Protein AF-0000000087154250 (afdb_homodimer)

Secondary structure (DSSP, 8-state):
-------------------------------------------------------------------------------------------EEPPPEEEEEE-SSTTPPEEEEEEEEEE-TTS-EEEEEEEEEETT-S--EEEEEE-SSB-GGG-EEEEETTSPPEEE-EEEEETTEEEEEEE--HHHHHHHHH-SEEEEEEEBTTS-EEEEEEE-HHHHHHHHHSPPPPHHHHHHHHHHHHHHHHHHHHHHHHHHHHHHHHHTT----------/----------------------------------------------------------------------------------SS-------EEPPPEEEEEE-SSTTPPEEEEEEEEEE-TTS-EEEEEEEEEETT-S--EEEEEE-SSB-GGG-EEEEETTSPPEEE-EEEEETTEEEEEEE--HHHHHHHHH-SEEEEEEEBTTS-EEEEEEE-HHHHHHHHHSPPPPHHHHHHHHHHHHHHHHHHHHHHHHHHHHHHHHHTT----------

Sequence (550 aa):
MNFRILAAPVLPRGRVVALMAATALSAAFLVPAAQAQQPAAPAPAAPKAAPKAAPKAAPKAPAPAAQQAPPAAQPPAAAAQQPPQDQQIQLIYAPWTKFCLKGQEAGAKQVCFTGKDGRIESGQPVIAAVIIEPEGEPKKILRVTLPLGMQLVHGTRIIVDSNPPQQSPYVICFQNGCMSDYEATPELIANMKKGQNLVVQAINSNGAPLTLPLPLNTEFAKAYDGPPTDPKVFEENSKKLQEELQKRAEEQRKKLESAGQGQGGAAPAPNAAAKMNFRILAAPVLPRGRVVALMAATALSAAFLVPAAQAQQPAAPAPAAPKAAPKAAPKAAPKAPAPAAQQAPPAAQPPAAAAQQPPQDQQIQLIYAPWTKFCLKGQEAGAKQVCFTGKDGRIESGQPVIAAVIIEPEGEPKKILRVTLPLGMQLVHGTRIIVDSNPPQQSPYVICFQNGCMSDYEATPELIANMKKGQNLVVQAINSNGAPLTLPLPLNTEFAKAYDGPPTDPKVFEENSKKLQEELQKRAEEQRKKLESAGQGQGGAAPAPNAAAK

Structure (mmCIF, N/CA/C/O backbone):
data_AF-0000000087154250-model_v1
#
loop_
_entity.id
_entity.type
_entity.pdbx_description
1 polymer 'Uncharacterized protein'
#
loop_
_atom_site.group_PDB
_atom_site.id
_atom_site.type_symbol
_atom_site.label_atom_id
_atom_site.label_alt_id
_atom_site.label_comp_id
_atom_site.label_asym_id
_atom_site.label_entity_id
_atom_site.label_seq_id
_atom_site.pdbx_PDB_ins_code
_atom_site.Cartn_x
_atom_site.Cartn_y
_atom_site.Cartn_z
_atom_site.occupancy
_atom_site.B_iso_or_equiv
_atom_site.auth_seq_id
_atom_site.auth_comp_id
_atom_site.auth_asym_id
_atom_site.auth_atom_id
_atom_site.pdbx_PDB_model_num
ATOM 1 N N . MET A 1 1 ? -39.219 -94.312 -7.562 1 23.62 1 MET A N 1
ATOM 2 C CA . MET A 1 1 ? -39.594 -94.125 -6.168 1 23.62 1 MET A CA 1
ATOM 3 C C . MET A 1 1 ? -40.125 -92.688 -5.949 1 23.62 1 MET A C 1
ATOM 5 O O . MET A 1 1 ? -39.875 -91.812 -6.785 1 23.62 1 MET A O 1
ATOM 9 N N . ASN A 1 2 ? -40.5 -92.375 -4.656 1 21.05 2 ASN A N 1
ATOM 10 C CA . ASN A 1 2 ? -41.406 -91.438 -3.971 1 21.05 2 ASN A CA 1
ATOM 11 C C . ASN A 1 2 ? -40.938 -90 -4 1 21.05 2 ASN A C 1
ATOM 13 O O . ASN A 1 2 ? -41.75 -89.062 -3.914 1 21.05 2 ASN A O 1
ATOM 17 N N . PHE A 1 3 ? -39.719 -89.75 -3.545 1 22.14 3 PHE A N 1
ATOM 18 C CA . PHE A 1 3 ? -39.875 -88.938 -2.363 1 22.14 3 PHE A CA 1
ATOM 19 C C . PHE A 1 3 ? -40.625 -87.625 -2.705 1 22.14 3 PHE A C 1
ATOM 21 O O . PHE A 1 3 ? -40.656 -87.188 -3.867 1 22.14 3 PHE A O 1
ATOM 28 N N . ARG A 1 4 ? -40.562 -86.625 -1.763 1 20.77 4 ARG A N 1
ATOM 29 C CA . ARG A 1 4 ? -41.281 -85.75 -0.855 1 20.77 4 ARG A CA 1
ATOM 30 C C . ARG A 1 4 ? -41.594 -84.438 -1.533 1 20.77 4 ARG A C 1
ATOM 32 O O . ARG A 1 4 ? -40.969 -84.062 -2.551 1 20.77 4 ARG A O 1
ATOM 39 N N . ILE A 1 5 ? -41.562 -83.375 -0.753 1 24.56 5 ILE A N 1
ATOM 40 C CA . ILE A 1 5 ? -42.531 -82.562 -0.047 1 24.56 5 ILE A CA 1
ATOM 41 C C . ILE A 1 5 ? -42.719 -81.188 -0.773 1 24.56 5 ILE A C 1
ATOM 43 O O . ILE A 1 5 ? -42.688 -81.188 -2.004 1 24.56 5 ILE A O 1
ATOM 47 N N . LEU A 1 6 ? -42.5 -80.062 -0.07 1 23.61 6 LEU A N 1
ATOM 48 C CA . LEU A 1 6 ? -43.281 -79 0.591 1 23.61 6 LEU A CA 1
ATOM 49 C C . LEU A 1 6 ? -43.25 -77.688 -0.214 1 23.61 6 LEU A C 1
ATOM 51 O O . LEU A 1 6 ? -42.312 -77.438 -0.975 1 23.61 6 LEU A O 1
ATOM 55 N N . ALA A 1 7 ? -44.281 -76.75 -0.115 1 27.55 7 ALA A N 1
ATOM 56 C CA . ALA A 1 7 ? -45.188 -75.688 -0.452 1 27.55 7 ALA A CA 1
ATOM 57 C C . ALA A 1 7 ? -44.469 -74.312 -0.289 1 27.55 7 ALA A C 1
ATOM 59 O O . ALA A 1 7 ? -45.062 -73.312 -0.609 1 27.55 7 ALA A O 1
ATOM 60 N N . ALA A 1 8 ? -43.156 -74.25 0.171 1 30.48 8 ALA A N 1
ATOM 61 C CA . ALA A 1 8 ? -43.188 -73.125 1.095 1 30.48 8 ALA A CA 1
ATOM 62 C C . ALA A 1 8 ? -43.625 -71.812 0.381 1 30.48 8 ALA A C 1
ATOM 64 O O . ALA A 1 8 ? -43.219 -71.562 -0.753 1 30.48 8 ALA A O 1
ATOM 65 N N . PRO A 1 9 ? -44.719 -71.188 0.822 1 30.14 9 PRO A N 1
ATOM 66 C CA . PRO A 1 9 ? -45.5 -70 0.452 1 30.14 9 PRO A CA 1
ATOM 67 C C . PRO A 1 9 ? -44.625 -68.75 0.215 1 30.14 9 PRO A C 1
ATOM 69 O O . PRO A 1 9 ? -43.531 -68.688 0.755 1 30.14 9 PRO A O 1
ATOM 72 N N . VAL A 1 10 ? -44.656 -68.25 -0.991 1 34.34 10 VAL A N 1
ATOM 73 C CA . VAL A 1 10 ? -44.156 -67 -1.629 1 34.34 10 VAL A CA 1
ATOM 74 C C . VAL A 1 10 ? -44.469 -65.812 -0.745 1 34.34 10 VAL A C 1
ATOM 76 O O . VAL A 1 10 ? -45.562 -65.25 -0.834 1 34.34 10 VAL A O 1
ATOM 79 N N . LEU A 1 11 ? -44.344 -66.125 0.741 1 25.56 11 LEU A N 1
ATOM 80 C CA . LEU A 1 11 ? -44.906 -65.062 1.58 1 25.56 11 LEU A CA 1
ATOM 81 C C . LEU A 1 11 ? -44.562 -63.719 1.027 1 25.56 11 LEU A C 1
ATOM 83 O O . LEU A 1 11 ? -43.625 -63.562 0.231 1 25.56 11 LEU A O 1
ATOM 87 N N . PRO A 1 12 ? -44.531 -62.75 1.979 1 29.41 12 PRO A N 1
ATOM 88 C CA . PRO A 1 12 ? -45.188 -61.531 2.402 1 29.41 12 PRO A CA 1
ATOM 89 C C . PRO A 1 12 ? -44.406 -60.281 2.039 1 29.41 12 PRO A C 1
ATOM 91 O O . PRO A 1 12 ? -44.75 -59.156 2.455 1 29.41 12 PRO A O 1
ATOM 94 N N . ARG A 1 13 ? -43.312 -60.344 1.189 1 28.59 13 ARG A N 1
ATOM 95 C CA . ARG A 1 13 ? -42.25 -59.406 1.608 1 28.59 13 ARG A CA 1
ATOM 96 C C . ARG A 1 13 ? -42.812 -57.969 1.686 1 28.59 13 ARG A C 1
ATOM 98 O O . ARG A 1 13 ? -43.156 -57.375 0.663 1 28.59 13 ARG A O 1
ATOM 105 N N . GLY A 1 14 ? -43.625 -57.5 2.623 1 27.28 14 GLY A N 1
ATOM 106 C CA . GLY A 1 14 ? -44.25 -56.25 2.967 1 27.28 14 GLY A CA 1
ATOM 107 C C . GLY A 1 14 ? -43.281 -55.094 3.062 1 27.28 14 GLY A C 1
ATOM 108 O O . GLY A 1 14 ? -43.625 -54 3.539 1 27.28 14 GLY A O 1
ATOM 109 N N . ARG A 1 15 ? -42.031 -55.094 2.57 1 26.16 15 ARG A N 1
ATOM 110 C CA . ARG A 1 15 ? -41.188 -54.156 3.281 1 26.16 15 ARG A CA 1
ATOM 111 C C . ARG A 1 15 ? -41.875 -52.781 3.348 1 26.16 15 ARG A C 1
ATOM 113 O O . ARG A 1 15 ? -42.25 -52.219 2.318 1 26.16 15 ARG A O 1
ATOM 120 N N . VAL A 1 16 ? -42.406 -52.281 4.469 1 27.75 16 VAL A N 1
ATOM 121 C CA . VAL A 1 16 ? -43.062 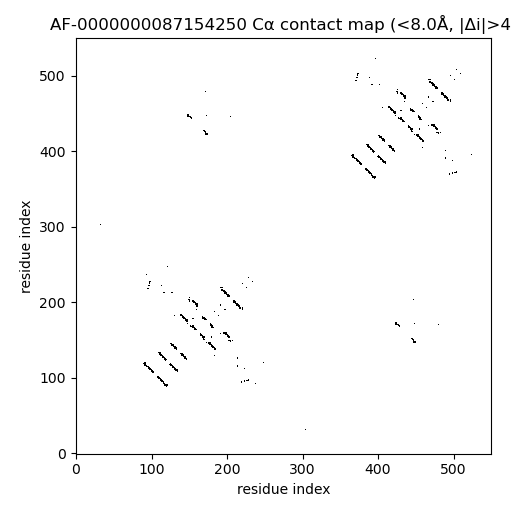-51.125 5.047 1 27.75 16 VAL A CA 1
ATOM 122 C C . VAL A 1 16 ? -42.188 -49.875 4.875 1 27.75 16 VAL A C 1
ATOM 124 O O . VAL A 1 16 ? -42.625 -48.75 5.113 1 27.75 16 VAL A O 1
ATOM 127 N N . VAL A 1 17 ? -41.125 -49.781 4.137 1 27.41 17 VAL A N 1
ATOM 128 C CA . VAL A 1 17 ? -40.25 -48.719 4.652 1 27.41 17 VAL A CA 1
ATOM 129 C C . VAL A 1 17 ? -41.031 -47.438 4.812 1 27.41 17 VAL A C 1
ATOM 131 O O . VAL A 1 17 ? -41.844 -47.062 3.955 1 27.41 17 VAL A O 1
ATOM 134 N N . ALA A 1 18 ? -40.875 -46.656 5.969 1 24.19 18 ALA A N 1
ATOM 135 C CA . ALA A 1 18 ? -41.312 -45.594 6.848 1 24.19 18 ALA A CA 1
ATOM 136 C C . ALA A 1 18 ? -41.25 -44.25 6.133 1 24.19 18 ALA A C 1
ATOM 138 O O . ALA A 1 18 ? -40.312 -43.969 5.391 1 24.19 18 ALA A O 1
ATOM 139 N N . LEU A 1 19 ? -42.25 -43.562 6.121 1 24.19 19 LEU A N 1
ATOM 140 C CA . LEU A 1 19 ? -42.844 -42.281 5.723 1 24.19 19 LEU A CA 1
ATOM 141 C C . LEU A 1 19 ? -42.031 -41.125 6.293 1 24.19 19 LEU A C 1
ATOM 143 O O . LEU A 1 19 ? -42.312 -40.656 7.395 1 24.19 19 LEU A O 1
ATOM 147 N N . MET A 1 20 ? -40.719 -41.219 6.469 1 24.31 20 MET A N 1
ATOM 148 C CA . MET A 1 20 ? -40.219 -40.156 7.332 1 24.31 20 MET A CA 1
ATOM 149 C C . MET A 1 20 ? -40.562 -38.781 6.734 1 24.31 20 MET A C 1
ATOM 151 O O . MET A 1 20 ? -40.312 -38.531 5.555 1 24.31 20 MET A O 1
ATOM 155 N N . ALA A 1 21 ? -41.469 -38.031 7.391 1 25.73 21 ALA A N 1
ATOM 156 C CA . ALA A 1 21 ? -42.156 -36.75 7.199 1 25.73 21 ALA A CA 1
ATOM 157 C C . ALA A 1 21 ? -41.188 -35.594 7.25 1 25.73 21 ALA A C 1
ATOM 159 O O . ALA A 1 21 ? -40.625 -35.25 8.312 1 25.73 21 ALA A O 1
ATOM 160 N N . ALA A 1 22 ? -40.062 -35.562 6.559 1 27.45 22 ALA A N 1
ATOM 161 C CA . ALA A 1 22 ? -39.062 -34.5 6.773 1 27.45 22 ALA A CA 1
ATOM 162 C C . ALA A 1 22 ? -39.688 -33.125 6.617 1 27.45 22 ALA A C 1
ATOM 164 O O . ALA A 1 22 ? -40.188 -32.781 5.551 1 27.45 22 ALA A O 1
ATOM 165 N N . THR A 1 23 ? -40.125 -32.5 7.781 1 26.33 23 THR A N 1
ATOM 166 C CA . THR A 1 23 ? -40.812 -31.219 7.957 1 26.33 23 THR A CA 1
ATOM 167 C C . THR A 1 23 ? -39.938 -30.062 7.484 1 26.33 23 THR A C 1
ATOM 169 O O . THR A 1 23 ? -38.75 -29.984 7.84 1 26.33 23 THR A O 1
ATOM 172 N N . ALA A 1 24 ? -40.094 -29.5 6.375 1 26.8 24 ALA A N 1
ATOM 173 C CA . ALA A 1 24 ? -39.469 -28.375 5.68 1 26.8 24 ALA A CA 1
ATOM 174 C C . ALA A 1 24 ? -39.625 -27.078 6.477 1 26.8 24 ALA A C 1
ATOM 176 O O . ALA A 1 24 ? -40.719 -26.516 6.527 1 26.8 24 ALA A O 1
ATOM 177 N N . LEU A 1 25 ? -39.125 -27 7.824 1 25.03 25 LEU A N 1
ATOM 178 C CA . LEU A 1 25 ? -39.469 -25.812 8.578 1 25.03 25 LEU A CA 1
ATOM 179 C C . LEU A 1 25 ? -38.875 -24.562 7.91 1 25.03 25 LEU A C 1
ATOM 181 O O . LEU A 1 25 ? -37.688 -24.516 7.613 1 25.03 25 LEU A O 1
ATOM 185 N N . SER A 1 26 ? -39.594 -23.656 7.352 1 26.86 26 SER A N 1
ATOM 186 C CA . SER A 1 26 ? -39.438 -22.422 6.613 1 26.86 26 SER A CA 1
ATOM 187 C C . SER A 1 26 ? -38.938 -21.297 7.516 1 26.86 26 SER A C 1
ATOM 189 O O . SER A 1 26 ? -39.344 -20.156 7.391 1 26.86 26 SER A O 1
ATOM 191 N N . ALA A 1 27 ? -37.875 -21.5 8.398 1 26.52 27 ALA A N 1
ATOM 192 C CA . ALA A 1 27 ? -37.719 -20.484 9.445 1 26.52 27 ALA A CA 1
ATOM 193 C C . ALA A 1 27 ? -37.469 -19.109 8.844 1 26.52 27 ALA A C 1
ATOM 195 O O . ALA A 1 27 ? -36.656 -18.969 7.93 1 26.52 27 ALA A O 1
ATOM 196 N N . ALA A 1 28 ? -38.344 -18.156 9.141 1 26.8 28 ALA A N 1
ATOM 197 C CA . ALA A 1 28 ? -38.562 -16.734 8.812 1 26.8 28 ALA A CA 1
ATOM 198 C C . ALA A 1 28 ? -37.5 -15.859 9.461 1 26.8 28 ALA A C 1
ATOM 200 O O . ALA A 1 28 ? -37.344 -15.852 10.68 1 26.8 28 ALA A O 1
ATOM 201 N N . PHE A 1 29 ? -36.281 -15.703 8.906 1 26.05 29 PHE A N 1
ATOM 202 C CA . PHE A 1 29 ? -35.156 -14.906 9.406 1 26.05 29 PHE A CA 1
ATOM 203 C C . PHE A 1 29 ? -35.625 -13.484 9.719 1 26.05 29 PHE A C 1
ATOM 205 O O . PHE A 1 29 ? -36 -12.734 8.812 1 26.05 29 PHE A O 1
ATOM 212 N N . LEU A 1 30 ? -36.156 -13.258 10.969 1 24.03 30 LEU A N 1
ATOM 213 C CA . LEU A 1 30 ? -36.625 -11.969 11.469 1 24.03 30 LEU A CA 1
ATOM 214 C C . LEU A 1 30 ? -35.469 -10.961 11.539 1 24.03 30 LEU A C 1
ATOM 216 O O . LEU A 1 30 ? -34.375 -11.289 12.016 1 24.03 30 LEU A O 1
ATOM 220 N N . VAL A 1 31 ? -35.438 -10.008 10.664 1 28.56 31 VAL A N 1
ATOM 221 C CA . VAL A 1 31 ? -34.562 -8.852 10.492 1 28.56 31 VAL A CA 1
ATOM 222 C C . VAL A 1 31 ? -34.656 -7.945 11.711 1 28.56 31 VAL A C 1
ATOM 224 O O . VAL A 1 31 ? -35.688 -7.281 11.93 1 28.56 31 VAL A O 1
ATOM 227 N N . PRO A 1 32 ? -34.125 -8.352 13.016 1 28.11 32 PRO A N 1
ATOM 228 C CA . PRO A 1 32 ? -34.438 -7.453 14.133 1 28.11 32 PRO A CA 1
ATOM 229 C C . PRO A 1 32 ? -33.906 -6.039 13.914 1 28.11 32 PRO A C 1
ATOM 231 O O . PRO A 1 32 ? -32.875 -5.852 13.227 1 28.11 32 PRO A O 1
ATOM 234 N N . ALA A 1 33 ? -34.75 -5.09 14.086 1 25.28 33 ALA A N 1
ATOM 235 C CA . ALA A 1 33 ? -34.719 -3.629 14.109 1 25.28 33 ALA A CA 1
ATOM 236 C C . ALA A 1 33 ? -33.719 -3.119 15.156 1 25.28 33 ALA A C 1
ATOM 238 O O . ALA A 1 33 ? -33.562 -3.719 16.219 1 25.28 33 ALA A O 1
ATOM 239 N N . ALA A 1 34 ? -32.656 -2.299 14.789 1 26.05 34 ALA A N 1
ATOM 240 C CA . ALA A 1 34 ? -31.516 -1.614 15.391 1 26.05 34 ALA A CA 1
ATOM 241 C C . ALA A 1 34 ? -31.969 -0.704 16.531 1 26.05 34 ALA A C 1
ATOM 243 O O . ALA A 1 34 ? -32.625 0.319 16.297 1 26.05 34 ALA A O 1
ATOM 244 N N . GLN A 1 35 ? -32.438 -1.296 17.641 1 23.23 35 GLN A N 1
ATOM 245 C CA . GLN A 1 35 ? -32.875 -0.406 18.703 1 23.23 35 GLN A CA 1
ATOM 246 C C . GLN A 1 35 ? -31.734 0.48 19.172 1 23.23 35 GLN A C 1
ATOM 248 O O . GLN A 1 35 ? -30.594 0.014 19.312 1 23.23 35 GLN A O 1
ATOM 253 N N . ALA A 1 36 ? -31.953 1.822 19.219 1 25.38 36 ALA A N 1
ATOM 254 C CA . ALA A 1 36 ? -31.312 3.084 19.578 1 25.38 36 ALA A CA 1
ATOM 255 C C . ALA A 1 36 ? -31 3.127 21.078 1 25.38 36 ALA A C 1
ATOM 257 O O . ALA A 1 36 ? -31.891 3.34 21.891 1 25.38 36 ALA A O 1
ATOM 258 N N . GLN A 1 37 ? -30.312 2.127 21.734 1 23.27 37 GLN A N 1
ATOM 259 C CA . GLN A 1 37 ? -30.266 2.156 23.203 1 23.27 37 GLN A CA 1
ATOM 260 C C . GLN A 1 37 ? -29.516 3.391 23.703 1 23.27 37 GLN A C 1
ATOM 262 O O . GLN A 1 37 ? -28.484 3.764 23.141 1 23.27 37 GLN A O 1
ATOM 267 N N . GLN A 1 38 ? -30.266 4.242 24.578 1 23.94 38 GLN A N 1
ATOM 268 C CA . GLN A 1 38 ? -30.047 5.508 25.266 1 23.94 38 GLN A CA 1
ATOM 269 C C . GLN A 1 38 ? -28.922 5.395 26.281 1 23.94 38 GLN A C 1
ATOM 271 O O . GLN A 1 38 ? -28.828 4.398 27 1 23.94 38 GLN A O 1
ATOM 276 N N . PRO A 1 39 ? -27.953 6.348 26.391 1 26.55 39 PRO A N 1
ATOM 277 C CA . PRO A 1 39 ? -26.688 6.496 27.094 1 26.55 39 PRO A CA 1
ATOM 278 C C . PRO A 1 39 ? -26.844 6.648 28.609 1 26.55 39 PRO A C 1
ATOM 280 O O . PRO A 1 39 ? -27.547 7.555 29.062 1 26.55 39 PRO A O 1
ATOM 283 N N . ALA A 1 40 ? -27.016 5.52 29.375 1 24.72 40 ALA A N 1
ATOM 284 C CA . ALA A 1 40 ? -27.266 5.523 30.812 1 24.72 40 ALA A CA 1
ATOM 285 C C . ALA A 1 40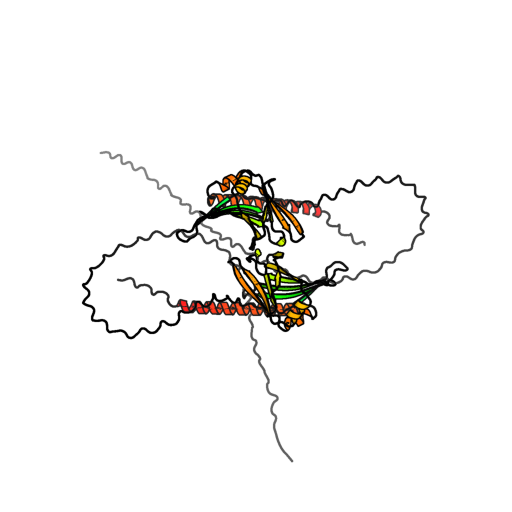 ? -26.234 6.367 31.547 1 24.72 40 ALA A C 1
ATOM 287 O O . ALA A 1 40 ? -25.078 6.43 31.141 1 24.72 40 ALA A O 1
ATOM 288 N N . ALA A 1 41 ? -26.766 7.246 32.531 1 25.17 41 ALA A N 1
ATOM 289 C CA . ALA A 1 41 ? -26.25 8.336 33.344 1 25.17 41 ALA A CA 1
ATOM 290 C C . ALA A 1 41 ? -25.266 7.812 34.375 1 25.17 41 ALA A C 1
ATOM 292 O O . ALA A 1 41 ? -25.359 6.66 34.812 1 25.17 41 ALA A O 1
ATOM 293 N N . PRO A 1 42 ? -24.219 8.539 34.875 1 26.73 42 PRO A N 1
ATOM 294 C CA . PRO A 1 42 ? -22.938 8.391 35.562 1 26.73 42 PRO A CA 1
ATOM 295 C C . PRO A 1 42 ? -23.094 8.094 37.031 1 26.73 42 PRO A C 1
ATOM 297 O O . PRO A 1 42 ? -23.812 8.805 37.75 1 26.73 42 PRO A O 1
ATOM 300 N N . ALA A 1 43 ? -23.281 6.777 37.469 1 25.55 43 ALA A N 1
ATOM 301 C CA . ALA A 1 43 ? -23.594 6.457 38.875 1 25.55 43 ALA A CA 1
ATOM 302 C C . ALA A 1 43 ? -22.562 7.066 39.812 1 25.55 43 ALA A C 1
ATOM 304 O O . ALA A 1 43 ? -21.359 7.09 39.5 1 25.55 43 ALA A O 1
ATOM 305 N N . PRO A 1 44 ? -23.031 7.629 40.969 1 24.31 44 PRO A N 1
ATOM 306 C CA . PRO A 1 44 ? -22.406 8.523 41.938 1 24.31 44 PRO A CA 1
ATOM 307 C C . PRO A 1 44 ? -21.344 7.832 42.781 1 24.31 44 PRO A C 1
ATOM 309 O O . PRO A 1 44 ? -21.328 6.605 42.875 1 24.31 44 PRO A O 1
ATOM 312 N N . ALA A 1 45 ? -20.484 8.57 43.531 1 26.33 45 ALA A N 1
ATOM 313 C CA . ALA A 1 45 ? -19.141 8.664 44.125 1 26.33 45 ALA A CA 1
ATOM 314 C C . ALA A 1 45 ? -19.094 7.961 45.469 1 26.33 45 ALA A C 1
ATOM 316 O O . ALA A 1 45 ? -19.797 8.359 46.406 1 26.33 45 ALA A O 1
ATOM 317 N N . ALA A 1 46 ? -19.344 6.527 45.5 1 25.09 46 ALA A N 1
ATOM 318 C CA . ALA A 1 46 ? -19.531 6.016 46.844 1 25.09 46 ALA A CA 1
ATOM 319 C C . ALA A 1 46 ? -18.312 6.324 47.719 1 25.09 46 ALA A C 1
ATOM 321 O O . ALA A 1 46 ? -17.188 6.379 47.219 1 25.09 46 ALA A O 1
ATOM 322 N N . PRO A 1 47 ? -18.531 6.617 49 1 23.41 47 PRO A N 1
ATOM 323 C CA . PRO A 1 47 ? -17.688 7.25 50 1 23.41 47 PRO A CA 1
ATOM 324 C C . PRO A 1 47 ? -16.656 6.297 50.594 1 23.41 47 PRO A C 1
ATOM 326 O O . PRO A 1 47 ? -16.938 5.105 50.781 1 23.41 47 PRO A O 1
ATOM 329 N N . LYS A 1 48 ? -15.367 6.551 50.469 1 25.28 48 LYS A N 1
ATOM 330 C CA . LYS A 1 48 ? -14.117 5.871 50.812 1 25.28 48 LYS A CA 1
ATOM 331 C C . LYS A 1 48 ? -13.984 5.641 52.312 1 25.28 48 LYS A C 1
ATOM 333 O O . LYS A 1 48 ? -14.047 6.586 53.094 1 25.28 48 LYS A O 1
ATOM 338 N N . ALA A 1 49 ? -14.453 4.449 52.812 1 24.09 49 ALA A N 1
ATOM 339 C CA . ALA A 1 49 ? -14.469 4.074 54.219 1 24.09 49 ALA A CA 1
ATOM 340 C C . ALA A 1 49 ? -13.086 4.23 54.844 1 24.09 49 ALA A C 1
ATOM 342 O O . ALA A 1 49 ? -12.07 4.164 54.156 1 24.09 49 ALA A O 1
ATOM 343 N N . ALA A 1 50 ? -13.07 4.531 56.219 1 21.69 50 ALA A N 1
ATOM 344 C CA . ALA A 1 50 ? -12.164 5.121 57.219 1 21.69 50 ALA A CA 1
ATOM 345 C C . ALA A 1 50 ? -11.055 4.141 57.594 1 21.69 50 ALA A C 1
ATOM 347 O O . ALA A 1 50 ? -11.234 2.924 57.469 1 21.69 50 ALA A O 1
ATOM 348 N N . PRO A 1 51 ? -9.836 4.598 58 1 24.16 51 PRO A N 1
ATOM 349 C CA . PRO A 1 51 ? -8.414 4.273 58.156 1 24.16 51 PRO A CA 1
ATOM 350 C C . PRO A 1 51 ? -8.148 3.342 59.312 1 24.16 51 PRO A C 1
ATOM 352 O O . PRO A 1 51 ? -8.352 3.727 60.469 1 24.16 51 PRO A O 1
ATOM 355 N N . LYS A 1 52 ? -8.789 2.076 59.438 1 24.72 52 LYS A N 1
ATOM 356 C CA . LYS A 1 52 ? -8.688 1.402 60.75 1 24.72 52 LYS A CA 1
ATOM 357 C C . LYS A 1 52 ? -7.234 1.295 61.188 1 24.72 52 LYS A C 1
ATOM 359 O O . LYS A 1 52 ? -6.34 1.091 60.375 1 24.72 52 LYS A O 1
ATOM 364 N N . ALA A 1 53 ? -6.918 1.548 62.531 1 21.62 53 ALA A N 1
ATOM 365 C CA . ALA A 1 53 ? -5.785 1.867 63.406 1 21.62 53 ALA A CA 1
ATOM 366 C C . ALA A 1 53 ? -4.879 0.654 63.594 1 21.62 53 ALA A C 1
ATOM 368 O O . ALA A 1 53 ? -5.332 -0.489 63.5 1 21.62 53 ALA A O 1
ATOM 369 N N . ALA A 1 54 ? -3.488 0.808 63.531 1 25.83 54 ALA A N 1
ATOM 370 C CA . ALA A 1 54 ? -2.195 0.152 63.344 1 25.83 54 ALA A CA 1
ATOM 371 C C . ALA A 1 54 ? -1.815 -0.663 64.562 1 25.83 54 ALA A C 1
ATOM 373 O O . ALA A 1 54 ? -1.562 -0.101 65.625 1 25.83 54 ALA A O 1
ATOM 374 N N . PRO A 1 55 ? -2.598 -1.811 64.875 1 26.84 55 PRO A N 1
ATOM 375 C CA . PRO A 1 55 ? -2.295 -2.396 66.188 1 26.84 55 PRO A CA 1
ATOM 376 C C . PRO A 1 55 ? -0.809 -2.701 66.375 1 26.84 55 PRO A C 1
ATOM 378 O O . PRO A 1 55 ? -0.09 -2.893 65.375 1 26.84 55 PRO A O 1
ATOM 381 N N . LYS A 1 56 ? -0.325 -2.707 67.688 1 24.08 56 LYS A N 1
ATOM 382 C CA . LYS A 1 56 ? 0.944 -2.586 68.375 1 24.08 56 LYS A CA 1
ATOM 383 C C . LYS A 1 56 ? 1.787 -3.848 68.188 1 24.08 56 LYS A C 1
ATOM 385 O O . LYS A 1 56 ? 1.249 -4.949 68.125 1 24.08 56 LYS A O 1
ATOM 390 N N . ALA A 1 57 ? 3.182 -3.73 68.062 1 26.2 57 ALA A N 1
ATOM 391 C CA . ALA A 1 57 ? 4.426 -4.34 67.625 1 26.2 57 ALA A CA 1
ATOM 392 C C . ALA A 1 57 ? 4.887 -5.441 68.562 1 26.2 57 ALA A C 1
ATOM 394 O O . ALA A 1 57 ? 5.172 -5.18 69.75 1 26.2 57 ALA A O 1
ATOM 395 N N . ALA A 1 58 ? 4.16 -6.598 68.5 1 28.12 58 ALA A N 1
ATOM 396 C CA . ALA A 1 58 ? 4.473 -7.609 69.562 1 28.12 58 ALA A CA 1
ATOM 397 C C . ALA A 1 58 ? 5.938 -8.031 69.438 1 28.12 58 ALA A C 1
ATOM 399 O O . ALA A 1 58 ? 6.535 -8.008 68.375 1 28.12 58 ALA A O 1
ATOM 400 N N . PRO A 1 59 ? 6.688 -8.164 70.562 1 29.92 59 PRO A N 1
ATOM 401 C CA . PRO A 1 59 ? 8.117 -8.312 70.812 1 29.92 59 PRO A CA 1
ATOM 402 C C . PRO A 1 59 ? 8.672 -9.664 70.375 1 29.92 59 PRO A C 1
ATOM 404 O O . PRO A 1 59 ? 8.211 -10.711 70.812 1 29.92 59 PRO A O 1
ATOM 407 N N . LYS A 1 60 ? 8.945 -9.891 69.062 1 27.33 60 LYS A N 1
ATOM 408 C CA . LYS A 1 60 ? 9.18 -11.234 68.562 1 27.33 60 LYS A CA 1
ATOM 409 C C . LYS A 1 60 ? 10.414 -11.859 69.188 1 27.33 60 LYS A C 1
ATOM 411 O O . LYS A 1 60 ? 11.391 -11.164 69.5 1 27.33 60 LYS A O 1
ATOM 416 N N . ALA A 1 61 ? 10.219 -13 69.688 1 30.45 61 ALA A N 1
ATOM 417 C CA . ALA A 1 61 ? 11 -13.945 70.5 1 30.45 61 ALA A CA 1
ATOM 418 C C . ALA A 1 61 ? 12.25 -14.391 69.75 1 30.45 61 ALA A C 1
ATOM 420 O O . ALA A 1 61 ? 12.266 -14.398 68.5 1 30.45 61 ALA A O 1
ATOM 421 N N . PRO A 1 62 ? 13.367 -14.727 70.375 1 31.2 62 PRO A N 1
ATOM 422 C CA . PRO A 1 62 ? 14.773 -14.906 70 1 31.2 62 PRO A CA 1
ATOM 423 C C . PRO A 1 62 ? 14.984 -16.094 69.062 1 31.2 62 PRO A C 1
ATOM 425 O O . PRO A 1 62 ? 14.461 -17.188 69.312 1 31.2 62 PRO A O 1
ATOM 428 N N . ALA A 1 63 ? 15.156 -15.906 67.75 1 30.55 63 ALA A N 1
ATOM 429 C CA . ALA A 1 63 ? 15.156 -16.891 66.625 1 30.55 63 ALA A CA 1
ATOM 430 C C . ALA A 1 63 ? 16.297 -17.891 66.812 1 30.55 63 ALA A C 1
ATOM 432 O O . ALA A 1 63 ? 17.406 -17.516 67.188 1 30.55 63 ALA A O 1
ATOM 433 N N . PRO A 1 64 ? 15.93 -19.094 67.062 1 31.67 64 PRO A N 1
ATOM 434 C CA . PRO A 1 64 ? 16.875 -20.188 67.25 1 31.67 64 PRO A CA 1
ATOM 435 C C . PRO A 1 64 ? 17.891 -20.312 66.188 1 31.67 64 PRO A C 1
ATOM 437 O O . PRO A 1 64 ? 17.656 -19.844 65.062 1 31.67 64 PRO A O 1
ATOM 440 N N . ALA A 1 65 ? 19.109 -20.875 66.438 1 27.59 65 ALA A N 1
ATOM 441 C CA . ALA A 1 65 ? 20.391 -20.969 65.75 1 27.59 65 ALA A CA 1
ATOM 442 C C . ALA A 1 65 ? 20.25 -21.734 64.438 1 27.59 65 ALA A C 1
ATOM 444 O O . ALA A 1 65 ? 19.594 -22.766 64.375 1 27.59 65 ALA A O 1
ATOM 445 N N . ALA A 1 66 ? 20.453 -21.156 63.281 1 29.84 66 ALA A N 1
ATOM 446 C CA . ALA A 1 66 ? 20.266 -21.484 61.875 1 29.84 66 ALA A CA 1
ATOM 447 C C . ALA A 1 66 ? 21.109 -22.672 61.469 1 29.84 66 ALA A C 1
ATOM 449 O O . ALA A 1 66 ? 22.328 -22.688 61.688 1 29.84 66 ALA A O 1
ATOM 450 N N . GLN A 1 67 ? 20.516 -23.781 61.562 1 27.95 67 GLN A N 1
ATOM 451 C CA . GLN A 1 67 ? 21.125 -25.016 61.062 1 27.95 67 GLN A CA 1
ATOM 452 C C . GLN A 1 67 ? 21.672 -24.812 59.656 1 27.95 67 GLN A C 1
ATOM 454 O O . GLN A 1 67 ? 21.078 -24.109 58.844 1 27.95 67 GLN A O 1
ATOM 459 N N . GLN A 1 68 ? 22.906 -25.219 59.438 1 29.36 68 GLN A N 1
ATOM 460 C CA . GLN A 1 68 ? 23.797 -25.125 58.281 1 29.36 68 GLN A CA 1
ATOM 461 C C . GLN A 1 68 ? 23.141 -25.75 57.031 1 29.36 68 GLN A C 1
ATOM 463 O O . GLN A 1 68 ? 22.859 -26.953 57.031 1 29.36 68 GLN A O 1
ATOM 468 N N . ALA A 1 69 ? 22.266 -25.031 56.375 1 33.53 69 ALA A N 1
ATOM 469 C CA . ALA A 1 69 ? 21.516 -25.578 55.25 1 33.53 69 ALA A CA 1
ATOM 470 C C . ALA A 1 69 ? 22.453 -26.188 54.219 1 33.53 69 ALA A C 1
ATOM 472 O O . ALA A 1 69 ? 23.562 -25.703 54 1 33.53 69 ALA A O 1
ATOM 473 N N . PRO A 1 70 ? 22.188 -27.359 53.844 1 37.44 70 PRO A N 1
ATOM 474 C CA . PRO A 1 70 ? 22.938 -28.094 52.812 1 37.44 70 PRO A CA 1
ATOM 475 C C . PRO A 1 70 ? 23.125 -27.281 51.531 1 37.44 70 PRO A C 1
ATOM 477 O O . PRO A 1 70 ? 22.359 -26.375 51.25 1 37.44 70 PRO A O 1
ATOM 480 N N . PRO A 1 71 ? 24.297 -27.359 50.875 1 35.25 71 PRO A N 1
ATOM 481 C CA . PRO A 1 71 ? 24.641 -26.562 49.688 1 35.25 71 PRO A CA 1
ATOM 482 C C . PRO A 1 71 ? 23.5 -26.5 48.688 1 35.25 71 PRO A C 1
ATOM 484 O O . PRO A 1 71 ? 22.797 -27.484 48.469 1 35.25 71 PRO A O 1
ATOM 487 N N . ALA A 1 72 ? 22.953 -25.359 48.469 1 33.16 72 ALA A N 1
ATOM 488 C CA . ALA A 1 72 ? 21.859 -24.953 47.594 1 33.16 72 ALA A CA 1
ATOM 489 C C . ALA A 1 72 ? 21.984 -25.547 46.219 1 33.16 72 ALA A C 1
ATOM 491 O O . ALA A 1 72 ? 23.094 -25.625 45.656 1 33.16 72 ALA A O 1
ATOM 492 N N . ALA A 1 73 ? 21.141 -26.469 45.875 1 34.94 73 ALA A N 1
ATOM 493 C CA . ALA A 1 73 ? 20.969 -27.016 44.531 1 34.94 73 ALA A CA 1
ATOM 494 C C . ALA A 1 73 ? 21.141 -25.938 43.469 1 34.94 73 ALA A C 1
ATOM 496 O O . ALA A 1 73 ? 20.766 -24.781 43.688 1 34.94 73 ALA A O 1
ATOM 497 N N . GLN A 1 74 ? 22.156 -26.094 42.562 1 35.72 74 GLN A N 1
ATOM 498 C CA . GLN A 1 74 ? 22.422 -25.219 41.438 1 35.72 74 GLN A CA 1
ATOM 499 C C . GLN A 1 74 ? 21.125 -24.781 40.75 1 35.72 74 GLN A C 1
ATOM 501 O O . GLN A 1 74 ? 20.188 -25.562 40.625 1 35.72 74 GLN A O 1
ATOM 506 N N . PRO A 1 75 ? 20.797 -23.469 40.875 1 36.88 75 PRO A N 1
ATOM 507 C CA . PRO A 1 75 ? 19.562 -23.016 40.25 1 36.88 75 PRO A CA 1
ATOM 508 C C . PRO A 1 75 ? 19.359 -23.625 38.844 1 36.88 75 PRO A C 1
ATOM 510 O O . PRO A 1 75 ? 20.344 -23.875 38.156 1 36.88 75 PRO A O 1
ATOM 513 N N . PRO A 1 76 ? 18.328 -24.375 38.688 1 36.44 76 PRO A N 1
ATOM 514 C CA . PRO A 1 76 ? 18.109 -24.828 37.312 1 36.44 76 PRO A CA 1
ATOM 515 C C . PRO A 1 76 ? 18.531 -23.781 36.25 1 36.44 76 PRO A C 1
ATOM 517 O O . PRO A 1 76 ? 18.531 -22.594 36.531 1 36.44 76 PRO A O 1
ATOM 520 N N . ALA A 1 77 ? 19.391 -24.156 35.281 1 35.88 77 ALA A N 1
ATOM 521 C CA . ALA A 1 77 ? 19.766 -23.375 34.125 1 35.88 77 ALA A CA 1
ATOM 522 C C . ALA A 1 77 ? 18.672 -22.359 33.781 1 35.88 77 ALA A C 1
ATOM 524 O O . ALA A 1 77 ? 17.484 -22.703 33.781 1 35.88 77 ALA A O 1
ATOM 525 N N . ALA A 1 78 ? 18.828 -21.094 33.969 1 34.12 78 ALA A N 1
ATOM 526 C CA . ALA A 1 78 ? 18.016 -20.016 33.406 1 34.12 78 ALA A CA 1
ATOM 527 C C . ALA A 1 78 ? 17.328 -20.422 32.125 1 34.12 78 ALA A C 1
ATOM 529 O O . ALA A 1 78 ? 17.953 -21.016 31.25 1 34.12 78 ALA A O 1
ATOM 530 N N . ALA A 1 79 ? 16.078 -20.719 32.094 1 31.34 79 ALA A N 1
ATOM 531 C CA . ALA A 1 79 ? 15.336 -20.781 30.828 1 31.34 79 ALA A CA 1
ATOM 532 C C . ALA A 1 79 ? 15.945 -19.875 29.781 1 31.34 79 ALA A C 1
ATOM 534 O O . ALA A 1 79 ? 15.945 -18.641 29.938 1 31.34 79 ALA A O 1
ATOM 535 N N . ALA A 1 80 ? 17.062 -20.109 29.141 1 33.12 80 ALA A N 1
ATOM 536 C CA . ALA A 1 80 ? 17.438 -19.484 27.891 1 33.12 80 ALA A CA 1
ATOM 537 C C . ALA A 1 80 ? 16.219 -18.875 27.188 1 33.12 80 ALA A C 1
ATOM 539 O O . ALA A 1 80 ? 15.188 -19.547 27.047 1 33.12 80 ALA A O 1
ATOM 540 N N . GLN A 1 81 ? 15.93 -17.562 27.391 1 33.41 81 GLN A N 1
ATOM 541 C CA . GLN A 1 81 ? 15.008 -16.906 26.469 1 33.41 81 GLN A CA 1
ATOM 542 C C . GLN A 1 81 ? 14.953 -17.625 25.125 1 33.41 81 GLN A C 1
ATOM 544 O O . GLN A 1 81 ? 15.961 -17.703 24.422 1 33.41 81 GLN A O 1
ATOM 549 N N . GLN A 1 82 ? 14.195 -18.719 25.016 1 36.62 82 GLN A N 1
ATOM 550 C CA . GLN A 1 82 ? 13.914 -19.156 23.641 1 36.62 82 GLN A CA 1
ATOM 551 C C . GLN A 1 82 ? 14.016 -17.984 22.672 1 36.62 82 GLN A C 1
ATOM 553 O O . GLN A 1 82 ? 13.555 -16.891 22.953 1 36.62 82 GLN A O 1
ATOM 558 N N . PRO A 1 83 ? 15.086 -17.859 21.922 1 40.19 83 PRO A N 1
ATOM 559 C CA . PRO A 1 83 ? 15.047 -16.828 20.875 1 40.19 83 PRO A CA 1
ATOM 560 C C . PRO A 1 83 ? 13.625 -16.391 20.547 1 40.19 83 PRO A C 1
ATOM 562 O O . PRO A 1 83 ? 12.672 -17.156 20.734 1 40.19 83 PRO A O 1
ATOM 565 N N . PRO A 1 84 ? 13.227 -15.156 20.625 1 40.5 84 PRO A N 1
ATOM 566 C CA . PRO A 1 84 ? 11.891 -14.766 20.156 1 40.5 84 PRO A CA 1
ATOM 567 C C . PRO A 1 84 ? 11.266 -15.805 19.234 1 40.5 84 PRO A C 1
ATOM 569 O O . PRO A 1 84 ? 11.93 -16.312 18.328 1 40.5 84 PRO A O 1
ATOM 572 N N . GLN A 1 85 ? 10.445 -16.781 19.562 1 38.44 85 GLN A N 1
ATOM 573 C CA . GLN A 1 85 ? 9.617 -17.656 18.734 1 38.44 85 GLN A CA 1
ATOM 574 C C . GLN A 1 85 ? 9.383 -17.031 17.359 1 38.44 85 GLN A C 1
ATOM 576 O O . GLN A 1 85 ? 8.789 -15.953 17.25 1 38.44 85 GLN A O 1
ATOM 581 N N . ASP A 1 86 ? 10.281 -17.062 16.422 1 45.59 86 ASP A N 1
ATOM 582 C CA . ASP A 1 86 ? 9.844 -16.875 15.047 1 45.59 86 ASP A CA 1
ATOM 583 C C . ASP A 1 86 ? 8.359 -17.203 14.891 1 45.59 86 ASP A C 1
ATOM 585 O O . ASP A 1 86 ? 7.949 -18.359 15.086 1 45.59 86 ASP A O 1
ATOM 589 N N . GLN A 1 87 ? 7.434 -16.469 15.43 1 49.66 87 GLN A N 1
ATOM 590 C CA . GLN A 1 87 ? 6.008 -16.625 15.172 1 49.66 87 GLN A CA 1
ATOM 591 C C . GLN A 1 87 ? 5.758 -17.344 13.844 1 49.66 87 GLN A C 1
ATOM 593 O O . GLN A 1 87 ? 5.809 -16.719 12.781 1 49.66 87 GLN A O 1
ATOM 598 N N . GLN A 1 88 ? 6.078 -18.609 13.812 1 62.78 88 GLN A N 1
ATOM 599 C CA . GLN A 1 88 ? 5.746 -19.406 12.633 1 62.78 88 GLN A CA 1
ATOM 600 C C . GLN A 1 88 ? 4.285 -19.203 12.234 1 62.78 88 GLN A C 1
ATOM 602 O O . GLN A 1 88 ? 3.381 -19.688 12.922 1 62.78 88 GLN A O 1
ATOM 607 N N . ILE A 1 89 ? 4.039 -18.219 11.438 1 74.31 89 ILE A N 1
ATOM 608 C CA . ILE A 1 89 ? 2.715 -18.062 10.852 1 74.31 89 ILE A CA 1
ATOM 609 C C . ILE A 1 89 ? 2.322 -19.344 10.117 1 74.31 89 ILE A C 1
ATOM 611 O O . ILE A 1 89 ? 3.033 -19.797 9.211 1 74.31 89 ILE A O 1
ATOM 615 N N . GLN A 1 90 ? 1.362 -20.047 10.688 1 84.69 90 GLN A N 1
ATOM 616 C CA . GLN A 1 90 ? 0.831 -21.219 9.984 1 84.69 90 GLN A CA 1
ATOM 617 C C . GLN A 1 90 ? -0.016 -20.797 8.789 1 84.69 90 GLN A C 1
ATOM 619 O O . GLN A 1 90 ? -1.052 -20.141 8.953 1 84.69 90 GLN A O 1
ATOM 624 N N . LEU A 1 91 ? 0.487 -21.156 7.605 1 91.31 91 LEU A N 1
ATOM 625 C CA . LEU A 1 91 ? -0.196 -20.75 6.387 1 91.31 91 LEU A CA 1
ATOM 626 C C . LEU A 1 91 ? -0.906 -21.922 5.734 1 91.31 91 LEU A C 1
ATOM 628 O O . LEU A 1 91 ? -0.429 -23.062 5.805 1 91.31 91 LEU A O 1
ATOM 632 N N . ILE A 1 92 ? -2.061 -21.641 5.191 1 92.44 92 ILE A N 1
ATOM 633 C CA . ILE A 1 92 ? -2.805 -22.578 4.348 1 92.44 92 ILE A CA 1
ATOM 634 C C . ILE A 1 92 ? -2.549 -22.25 2.877 1 92.44 92 ILE A C 1
ATOM 636 O O . ILE A 1 92 ? -2.611 -21.094 2.467 1 92.44 92 ILE A O 1
ATOM 640 N N . TYR A 1 93 ? -2.342 -23.359 2.119 1 92.62 93 TYR A N 1
ATOM 641 C CA . TYR A 1 93 ? -1.924 -23.125 0.74 1 92.62 93 TYR A CA 1
ATOM 642 C C . TYR A 1 93 ? -2.922 -23.75 -0.236 1 92.62 93 TYR A C 1
ATOM 644 O O . TYR A 1 93 ? -3.445 -24.828 0.004 1 92.62 93 TYR A O 1
ATOM 652 N N . ALA A 1 94 ? -3.164 -22.953 -1.272 1 86.75 94 ALA A N 1
ATOM 653 C CA . ALA A 1 94 ? -3.773 -23.547 -2.459 1 86.75 94 ALA A CA 1
ATOM 654 C C . ALA A 1 94 ? -2.713 -24.125 -3.387 1 86.75 94 ALA A C 1
ATOM 656 O O . ALA A 1 94 ? -1.537 -23.766 -3.301 1 86.75 94 ALA A O 1
ATOM 657 N N . PRO A 1 95 ? -3.115 -25.125 -4.238 1 92.81 95 PRO A N 1
ATOM 658 C CA . PRO A 1 95 ? -2.145 -25.672 -5.195 1 92.81 95 PRO A CA 1
ATOM 659 C C . PRO A 1 95 ? -1.641 -24.609 -6.18 1 92.81 95 PRO A C 1
ATOM 661 O O . PRO A 1 95 ? -2.314 -23.609 -6.41 1 92.81 95 PRO A O 1
ATOM 664 N N . TRP A 1 96 ? -0.478 -24.891 -6.625 1 97 96 TRP A N 1
ATOM 665 C CA . TRP A 1 96 ? -0.034 -24.094 -7.766 1 97 96 TRP A CA 1
ATOM 666 C C . TRP A 1 96 ? -1.01 -24.219 -8.93 1 97 96 TRP A C 1
ATOM 668 O O . TRP A 1 96 ? -1.425 -25.328 -9.281 1 97 96 TRP A O 1
ATOM 678 N N . THR A 1 97 ? -1.356 -23.094 -9.484 1 96.38 97 THR A N 1
ATOM 679 C CA . THR A 1 97 ? -2.309 -23.078 -10.594 1 96.38 97 THR A CA 1
ATOM 680 C C . THR A 1 97 ? -1.808 -22.203 -11.727 1 96.38 97 THR A C 1
ATOM 682 O O . THR A 1 97 ? -1.123 -21.203 -11.492 1 96.38 97 THR A O 1
ATOM 685 N N . LYS A 1 98 ? -2.188 -22.594 -12.945 1 97.06 98 LYS A N 1
ATOM 686 C CA . LYS A 1 98 ? -1.849 -21.844 -14.148 1 97.06 98 LYS A CA 1
ATOM 687 C C . LYS A 1 98 ? -3.105 -21.328 -14.852 1 97.06 98 LYS A C 1
ATOM 689 O O . LYS A 1 98 ? -4.051 -22.094 -15.07 1 97.06 98 LYS A O 1
ATOM 694 N N . PHE A 1 99 ? -3.041 -20.031 -15.07 1 95.56 99 PHE A N 1
ATOM 695 C CA . PHE A 1 99 ? -4.094 -19.422 -15.867 1 95.56 99 PHE A CA 1
ATOM 696 C C . PHE A 1 99 ? -3.5 -18.594 -17.016 1 95.56 99 PHE A C 1
ATOM 698 O O . PHE A 1 99 ? -2.465 -17.953 -16.844 1 95.56 99 PHE A O 1
ATOM 705 N N . CYS A 1 100 ? -4.293 -18.688 -18.188 1 94.81 100 CYS A N 1
ATOM 706 C CA . CYS A 1 100 ? -3.844 -17.922 -19.344 1 94.81 100 CYS A CA 1
ATOM 707 C C . CYS A 1 100 ? -4.957 -17.016 -19.859 1 94.81 100 CYS A C 1
ATOM 709 O O . CYS A 1 100 ? -6.113 -17.438 -19.938 1 94.81 100 CYS A O 1
ATOM 711 N N . LEU A 1 101 ? -4.609 -15.789 -20.016 1 91.25 101 LEU A N 1
ATOM 712 C CA . LEU A 1 101 ? -5.562 -14.797 -20.516 1 91.25 101 LEU A CA 1
ATOM 713 C C . LEU A 1 101 ? -5.129 -14.25 -21.859 1 91.25 101 LEU A C 1
ATOM 715 O O . LEU A 1 101 ? -3.949 -13.945 -22.062 1 91.25 101 LEU A O 1
ATOM 719 N N . LYS A 1 102 ? -6.043 -14.289 -22.812 1 87 102 LYS A N 1
ATOM 720 C CA . LYS A 1 102 ? -5.824 -13.648 -24.109 1 87 102 LYS A CA 1
ATOM 721 C C . LYS A 1 102 ? -6.551 -12.312 -24.188 1 87 102 LYS A C 1
ATOM 723 O O . LYS A 1 102 ? -7.73 -12.219 -23.844 1 87 102 LYS A O 1
ATOM 728 N N . GLY A 1 103 ? -5.824 -11.289 -24.469 1 77.94 103 GLY A N 1
ATOM 729 C CA . GLY A 1 103 ? -6.469 -10 -24.656 1 77.94 103 GLY A CA 1
ATOM 730 C C . GLY A 1 103 ? -7.57 -10.023 -25.703 1 77.94 103 GLY A C 1
ATOM 731 O O . GLY A 1 103 ? -7.648 -10.961 -26.5 1 77.94 103 GLY A O 1
ATOM 732 N N . GLN A 1 104 ? -8.547 -9.039 -25.656 1 77.5 104 GLN A N 1
ATOM 733 C CA . GLN A 1 104 ? -9.734 -8.984 -26.484 1 77.5 104 GLN A CA 1
ATOM 734 C C . GLN A 1 104 ? -9.391 -8.586 -27.922 1 77.5 104 GLN A C 1
ATOM 736 O O . GLN A 1 104 ? -10.109 -8.938 -28.859 1 77.5 104 GLN A O 1
ATOM 741 N N . GLU A 1 105 ? -8.367 -7.797 -28.062 1 74.31 105 GLU A N 1
ATOM 742 C CA . GLU A 1 105 ? -8.023 -7.305 -29.406 1 74.31 105 GLU A CA 1
ATOM 743 C C . GLU A 1 105 ? -7.449 -8.422 -30.266 1 74.31 105 GLU A C 1
ATOM 745 O O . GLU A 1 105 ? -6.805 -9.344 -29.75 1 74.31 105 GLU A O 1
ATOM 750 N N . ALA A 1 106 ? -7.867 -8.352 -31.562 1 71.19 106 ALA A N 1
ATOM 751 C CA . ALA A 1 106 ? -7.32 -9.297 -32.531 1 71.19 106 ALA A CA 1
ATOM 752 C C . ALA A 1 106 ? -5.793 -9.266 -32.531 1 71.19 106 ALA A C 1
ATOM 754 O O . ALA A 1 106 ? -5.191 -8.195 -32.562 1 71.19 106 ALA A O 1
ATOM 755 N N . GLY A 1 107 ? -5.117 -10.391 -32.25 1 74.38 107 GLY A N 1
ATOM 756 C CA . GLY A 1 107 ? -3.664 -10.484 -32.219 1 74.38 107 GLY A CA 1
ATOM 757 C C . GLY A 1 107 ? -3.09 -10.328 -30.828 1 74.38 107 GLY A C 1
ATOM 758 O O . GLY A 1 107 ? -1.87 -10.32 -30.656 1 74.38 107 GLY A O 1
ATOM 759 N N . ALA A 1 108 ? -4.035 -10.078 -29.922 1 79.5 108 ALA A N 1
ATOM 760 C CA . ALA A 1 108 ? -3.525 -9.914 -28.562 1 79.5 108 ALA A CA 1
ATOM 761 C C . ALA A 1 108 ? -2.809 -11.172 -28.094 1 79.5 108 ALA A C 1
ATOM 763 O O . ALA A 1 108 ? -3.262 -12.289 -28.359 1 79.5 108 ALA A O 1
ATOM 764 N N . LYS A 1 109 ? -1.655 -10.945 -27.625 1 86.38 109 LYS A N 1
ATOM 765 C CA . LYS A 1 109 ? -0.864 -12.062 -27.125 1 86.38 109 LYS A CA 1
ATOM 766 C C . LYS A 1 109 ? -1.417 -12.57 -25.797 1 86.38 109 LYS A C 1
ATOM 768 O O . LYS A 1 109 ? -1.979 -11.805 -25.016 1 86.38 109 LYS A O 1
ATOM 773 N N . GLN A 1 110 ? -1.29 -13.867 -25.656 1 92.56 110 GLN A N 1
ATOM 774 C CA . GLN A 1 110 ? -1.717 -14.508 -24.406 1 92.56 110 GLN A CA 1
ATOM 775 C C . GLN A 1 110 ? -0.675 -14.328 -23.312 1 92.56 110 GLN A C 1
ATOM 777 O O . GLN A 1 110 ? 0.528 -14.391 -23.578 1 92.56 110 GLN A O 1
ATOM 782 N N . VAL A 1 111 ? -1.117 -14.055 -22.156 1 95.44 111 VAL A N 1
ATOM 783 C CA . VAL A 1 111 ? -0.243 -14.031 -20.984 1 95.44 111 VAL A CA 1
ATOM 784 C C . VAL A 1 111 ? -0.651 -15.125 -20.016 1 95.44 111 VAL A C 1
ATOM 786 O O . VAL A 1 111 ? -1.834 -15.273 -19.688 1 95.44 111 VAL A O 1
ATOM 789 N N . CYS A 1 112 ? 0.303 -15.922 -19.625 1 96.69 112 CYS A N 1
ATOM 790 C CA . CYS A 1 112 ? 0.028 -17 -18.672 1 96.69 112 CYS A CA 1
ATOM 791 C C . CYS A 1 112 ? 0.56 -16.641 -17.297 1 96.69 112 CYS A C 1
ATOM 793 O O . CYS A 1 112 ? 1.638 -16.062 -17.156 1 96.69 112 CYS A O 1
ATOM 795 N N . PHE A 1 113 ? -0.189 -17.031 -16.297 1 97.75 113 PHE A N 1
ATOM 796 C CA . PHE A 1 113 ? 0.127 -16.812 -14.891 1 97.75 113 PHE A CA 1
ATOM 797 C C . PHE A 1 113 ? 0.154 -18.141 -14.133 1 97.75 113 PHE A C 1
ATOM 799 O O . PHE A 1 113 ? -0.844 -18.859 -14.102 1 97.75 113 PHE A O 1
ATOM 806 N N . THR A 1 114 ? 1.277 -18.469 -13.602 1 98.31 114 THR A N 1
ATOM 807 C CA . THR A 1 114 ? 1.381 -19.625 -12.711 1 98.31 114 THR A CA 1
ATOM 808 C C . THR A 1 114 ? 1.663 -19.172 -11.281 1 98.31 114 THR A C 1
ATOM 810 O O . THR A 1 114 ? 2.721 -18.594 -11 1 98.31 114 THR A O 1
ATOM 813 N N . GLY A 1 115 ? 0.683 -19.422 -10.414 1 97.56 115 GLY A N 1
ATOM 814 C CA . GLY A 1 115 ? 0.875 -18.812 -9.102 1 97.56 115 GLY A CA 1
ATOM 815 C C . GLY A 1 115 ? 0.266 -19.609 -7.973 1 97.56 115 GLY A C 1
ATOM 816 O O . GLY A 1 115 ? -0.406 -20.625 -8.211 1 97.56 115 GLY A O 1
ATOM 817 N N . LYS A 1 116 ? 0.665 -19.188 -6.816 1 96.5 116 LYS A N 1
ATOM 818 C CA . LYS A 1 116 ? 0.237 -19.75 -5.535 1 96.5 116 LYS A CA 1
ATOM 819 C C . LYS A 1 116 ? 0.23 -18.688 -4.445 1 96.5 116 LYS A C 1
ATOM 821 O O . LYS A 1 116 ? 1.055 -17.766 -4.457 1 96.5 116 LYS A O 1
ATOM 826 N N . ASP A 1 117 ? -0.731 -18.812 -3.539 1 96.56 117 ASP A N 1
ATOM 827 C CA . ASP A 1 117 ? -0.729 -17.906 -2.387 1 96.56 117 ASP A CA 1
ATOM 828 C C . ASP A 1 117 ? -0.797 -18.703 -1.08 1 96.56 117 ASP A C 1
ATOM 830 O O . ASP A 1 117 ? -1.143 -19.875 -1.077 1 96.56 117 ASP A O 1
ATOM 834 N N . GLY A 1 118 ? -0.324 -18.172 -0.032 1 96.06 118 GLY A N 1
ATOM 835 C CA . GLY A 1 118 ? -0.476 -18.625 1.339 1 96.06 118 GLY A CA 1
ATOM 836 C C . GLY A 1 118 ? -1.381 -17.734 2.17 1 96.06 118 GLY A C 1
ATOM 837 O O . GLY A 1 118 ? -1.229 -16.516 2.17 1 96.06 118 GLY A O 1
ATOM 838 N N . ARG A 1 119 ? -2.285 -18.391 2.9 1 95.31 119 ARG A N 1
ATOM 839 C CA . ARG A 1 119 ? -3.297 -17.656 3.648 1 95.31 119 ARG A CA 1
ATOM 840 C C . ARG A 1 119 ? -3.295 -18.062 5.117 1 95.31 119 ARG A C 1
ATOM 842 O O . ARG A 1 119 ? -2.965 -19.203 5.453 1 95.31 119 ARG A O 1
ATOM 849 N N . ILE A 1 120 ? -3.715 -17.062 5.984 1 92.62 120 ILE A N 1
ATOM 850 C CA . ILE A 1 120 ? -3.984 -17.391 7.379 1 92.62 120 ILE A CA 1
ATOM 851 C C . ILE A 1 120 ? -5.398 -17.953 7.512 1 92.62 120 ILE A C 1
ATOM 853 O O . ILE A 1 120 ? -6.152 -18 6.535 1 92.62 120 ILE A O 1
ATOM 857 N N . GLU A 1 121 ? -5.785 -18.344 8.688 1 88.31 121 GLU A N 1
ATOM 858 C CA . GLU A 1 121 ? -7.047 -19.047 8.938 1 88.31 121 GLU A CA 1
ATOM 859 C C . GLU A 1 121 ? -8.242 -18.172 8.562 1 88.31 121 GLU A C 1
ATOM 861 O O . GLU A 1 121 ? -9.289 -18.672 8.164 1 88.31 121 GLU A O 1
ATOM 866 N N . SER A 1 122 ? -8.102 -16.938 8.695 1 88 122 SER A N 1
ATOM 867 C CA . SER A 1 122 ? -9.172 -16 8.352 1 88 122 SER A CA 1
ATOM 868 C C . SER A 1 122 ? -9.414 -15.977 6.844 1 88 122 SER A C 1
ATOM 870 O O . SER A 1 122 ? -10.43 -15.438 6.383 1 88 122 SER A O 1
ATOM 872 N N . GLY A 1 123 ? -8.445 -16.562 6.098 1 91.12 123 GLY A N 1
ATOM 873 C CA . GLY A 1 123 ? -8.555 -16.547 4.645 1 91.12 123 GLY A CA 1
ATOM 874 C C . GLY A 1 123 ? -7.777 -15.422 3.994 1 91.12 123 GLY A C 1
ATOM 875 O O . GLY A 1 123 ? -7.695 -15.344 2.766 1 91.12 123 GLY A O 1
ATOM 876 N N . GLN A 1 124 ? -7.203 -14.602 4.762 1 92.31 124 GLN A N 1
ATOM 877 C CA . GLN A 1 124 ? -6.438 -13.477 4.246 1 92.31 124 GLN A CA 1
ATOM 878 C C . GLN A 1 124 ? -5.094 -13.93 3.68 1 92.31 124 GLN A C 1
ATOM 880 O O . GLN A 1 124 ? -4.305 -14.57 4.379 1 92.31 124 GLN A O 1
ATOM 885 N N . PRO A 1 125 ? -4.867 -13.617 2.447 1 95.38 125 PRO A N 1
ATOM 886 C CA . PRO A 1 125 ? -3.549 -13.953 1.907 1 95.38 125 PRO A CA 1
ATOM 887 C C . PRO A 1 125 ? -2.422 -13.172 2.578 1 95.38 125 PRO A C 1
ATOM 889 O O . PRO A 1 125 ? -2.58 -11.984 2.875 1 95.38 125 PRO A O 1
ATOM 892 N N . VAL A 1 126 ? -1.347 -13.867 2.836 1 96.25 126 VAL A N 1
ATOM 893 C CA . VAL A 1 126 ? -0.218 -13.211 3.486 1 96.25 126 VAL A CA 1
ATOM 894 C C . VAL A 1 126 ? 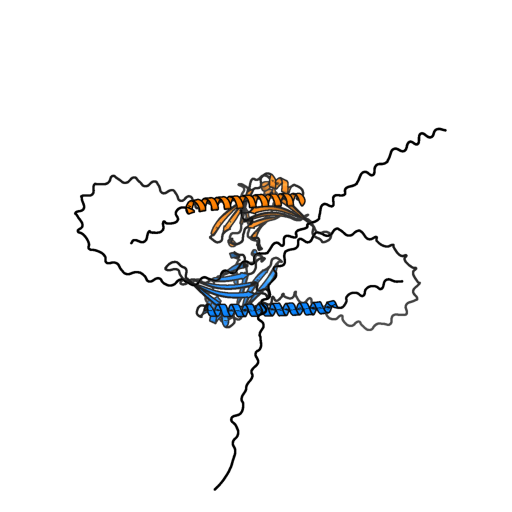1.004 -13.258 2.57 1 96.25 126 VAL A C 1
ATOM 896 O O . VAL A 1 126 ? 1.958 -12.5 2.76 1 96.25 126 VAL A O 1
ATOM 899 N N . ILE A 1 127 ? 0.99 -14.172 1.599 1 98 127 ILE A N 1
ATOM 900 C CA . ILE A 1 127 ? 2.053 -14.266 0.603 1 98 127 ILE A CA 1
ATOM 901 C C . ILE A 1 127 ? 1.485 -14.797 -0.711 1 98 127 ILE A C 1
ATOM 903 O O . ILE A 1 127 ? 0.604 -15.656 -0.71 1 98 127 ILE A O 1
ATOM 907 N N . ALA A 1 128 ? 2.012 -14.289 -1.79 1 98.19 128 ALA A N 1
ATOM 908 C CA . ALA A 1 128 ? 1.722 -14.859 -3.104 1 98.19 128 ALA A CA 1
ATOM 909 C C . ALA A 1 128 ? 2.938 -14.766 -4.02 1 98.19 128 ALA A C 1
ATOM 911 O O . ALA A 1 128 ? 3.771 -13.875 -3.871 1 98.19 128 ALA A O 1
ATOM 912 N N . ALA A 1 129 ? 3.072 -15.711 -4.879 1 98.75 129 ALA A N 1
ATOM 913 C CA . ALA A 1 129 ? 4.051 -15.703 -5.965 1 98.75 129 ALA A CA 1
ATOM 914 C C . ALA A 1 129 ? 3.4 -16.109 -7.289 1 98.75 129 ALA A C 1
ATOM 916 O O . ALA A 1 129 ? 2.592 -17.031 -7.336 1 98.75 129 ALA A O 1
ATOM 917 N N . VAL A 1 130 ? 3.74 -15.398 -8.297 1 98.69 130 VAL A N 1
ATOM 918 C CA . VAL A 1 130 ? 3.182 -15.664 -9.617 1 98.69 130 VAL A CA 1
ATOM 919 C C . VAL A 1 130 ? 4.266 -15.5 -10.68 1 98.69 130 VAL A C 1
ATOM 921 O O . VAL A 1 130 ? 4.965 -14.484 -10.719 1 98.69 130 VAL A O 1
ATOM 924 N N . ILE A 1 131 ? 4.445 -16.516 -11.562 1 98.69 131 ILE A N 1
ATOM 925 C CA . ILE A 1 131 ? 5.238 -16.375 -12.781 1 98.69 131 ILE A CA 1
ATOM 926 C C . ILE A 1 131 ? 4.371 -15.805 -13.898 1 98.69 131 ILE A C 1
ATOM 928 O O . ILE A 1 131 ? 3.307 -16.344 -14.211 1 98.69 131 ILE A O 1
ATOM 932 N N . ILE A 1 132 ? 4.793 -14.734 -14.398 1 97.94 132 ILE A N 1
ATOM 933 C CA . ILE A 1 132 ? 4.098 -14.062 -15.492 1 97.94 132 ILE A CA 1
ATOM 934 C C . ILE A 1 132 ? 4.855 -14.273 -16.797 1 97.94 132 ILE A C 1
ATOM 936 O O . ILE A 1 132 ? 6.016 -13.875 -16.922 1 97.94 132 ILE A O 1
ATOM 940 N N . GLU A 1 133 ? 4.152 -14.852 -17.734 1 96.31 133 GLU A N 1
ATOM 941 C CA . GLU A 1 133 ? 4.766 -15.234 -19 1 96.31 133 GLU A CA 1
ATOM 942 C C . GLU A 1 133 ? 3.941 -14.727 -20.188 1 96.31 133 GLU A C 1
ATOM 944 O O . GLU A 1 133 ? 3.059 -15.43 -20.688 1 96.31 133 GLU A O 1
ATOM 949 N N . PRO A 1 134 ? 4.277 -13.523 -20.688 1 92.81 134 PRO A N 1
ATOM 950 C CA . PRO A 1 134 ? 3.635 -13.109 -21.938 1 92.81 134 PRO A CA 1
ATOM 951 C C . PRO A 1 134 ? 4.082 -13.945 -23.141 1 92.81 134 PRO A C 1
ATOM 953 O O . PRO A 1 134 ? 5.273 -14.227 -23.281 1 92.81 134 PRO A O 1
ATOM 956 N N . GLU A 1 135 ? 3.123 -14.336 -23.875 1 90 135 GLU A N 1
ATOM 957 C CA . GLU A 1 135 ? 3.43 -15.148 -25.062 1 90 135 GLU A CA 1
ATOM 958 C C . GLU A 1 135 ? 4.383 -14.414 -26 1 90 135 GLU A C 1
ATOM 960 O O . GLU A 1 135 ? 4.215 -13.227 -26.266 1 90 135 GLU A O 1
ATOM 965 N N . GLY A 1 136 ? 5.379 -15.125 -26.453 1 86.69 136 GLY A N 1
ATOM 966 C CA . GLY A 1 136 ? 6.305 -14.586 -27.438 1 86.69 136 GLY A CA 1
ATOM 967 C C . GLY A 1 136 ? 7.395 -13.734 -26.828 1 86.69 136 GLY A C 1
ATOM 968 O O . GLY A 1 136 ? 8.305 -13.281 -27.516 1 86.69 136 GLY A O 1
ATOM 969 N N . GLU A 1 137 ? 7.285 -13.438 -25.562 1 90 137 GLU A N 1
ATOM 970 C CA . GLU A 1 137 ? 8.32 -12.656 -24.891 1 90 137 GLU A CA 1
ATOM 971 C C . GLU A 1 137 ? 9.305 -13.562 -24.156 1 90 137 GLU A C 1
ATOM 973 O O . GLU A 1 137 ? 8.906 -14.469 -23.422 1 90 137 GLU A O 1
ATOM 978 N N . PRO A 1 138 ? 10.539 -13.367 -24.391 1 91.56 138 PRO A N 1
ATOM 979 C CA . PRO A 1 138 ? 11.531 -14.227 -23.75 1 91.56 138 PRO A CA 1
ATOM 980 C C . PRO A 1 138 ? 11.664 -13.961 -22.25 1 91.56 138 PRO A C 1
ATOM 982 O O . PRO A 1 138 ? 12.008 -14.867 -21.484 1 91.56 138 PRO A O 1
ATOM 985 N N . LYS A 1 139 ? 11.414 -12.734 -21.906 1 94.88 139 LYS A N 1
ATOM 986 C CA . LYS A 1 139 ? 11.594 -12.398 -20.5 1 94.88 139 LYS A CA 1
ATOM 987 C C . LYS A 1 139 ? 10.344 -12.742 -19.688 1 94.88 139 LYS A C 1
ATOM 989 O O . LYS A 1 139 ? 9.234 -12.375 -20.078 1 94.88 139 LYS A O 1
ATOM 994 N N . LYS A 1 140 ? 10.547 -13.5 -18.656 1 97.88 140 LYS A N 1
ATOM 995 C CA . LYS A 1 140 ? 9.5 -13.859 -17.703 1 97.88 140 LYS A CA 1
ATOM 996 C C . LYS A 1 140 ? 9.727 -13.18 -16.344 1 97.88 140 LYS A C 1
ATOM 998 O O . LYS A 1 140 ? 10.859 -12.812 -16.016 1 97.88 140 LYS A O 1
ATOM 1003 N N . ILE A 1 141 ? 8.617 -13.031 -15.656 1 98.56 141 ILE A N 1
ATOM 1004 C CA . ILE A 1 141 ? 8.703 -12.32 -14.383 1 98.56 141 ILE A CA 1
ATOM 1005 C C . ILE A 1 141 ? 8.172 -13.211 -13.258 1 98.56 141 ILE A C 1
ATOM 1007 O O . ILE A 1 141 ? 7.145 -13.875 -13.422 1 98.56 141 ILE A O 1
ATOM 1011 N N . LEU A 1 142 ? 8.953 -13.297 -12.227 1 98.88 142 LEU A N 1
ATOM 1012 C CA . LEU A 1 142 ? 8.414 -13.773 -10.953 1 98.88 142 LEU A CA 1
ATOM 1013 C C . LEU A 1 142 ? 8 -12.602 -10.07 1 98.88 142 LEU A C 1
ATOM 1015 O O . LEU A 1 142 ? 8.852 -11.844 -9.594 1 98.88 142 LEU A O 1
ATOM 1019 N N . ARG A 1 143 ? 6.727 -12.477 -9.805 1 98.88 143 ARG A N 1
ATOM 1020 C CA . ARG A 1 143 ? 6.207 -11.438 -8.922 1 98.88 143 ARG A CA 1
ATOM 1021 C C . ARG A 1 143 ? 5.84 -12.016 -7.555 1 98.88 143 ARG A C 1
ATOM 1023 O O . ARG A 1 143 ? 5.066 -12.969 -7.465 1 98.88 143 ARG A O 1
ATOM 1030 N N . VAL A 1 144 ? 6.352 -11.453 -6.5 1 98.88 144 VAL A N 1
ATOM 1031 C CA . VAL A 1 144 ? 5.969 -11.828 -5.145 1 98.88 144 VAL A CA 1
ATOM 1032 C C . VAL A 1 144 ? 5.16 -10.703 -4.5 1 98.88 144 VAL A C 1
ATOM 1034 O O . VAL A 1 144 ? 5.461 -9.523 -4.699 1 98.88 144 VAL A O 1
ATOM 1037 N N . THR A 1 145 ? 4.152 -11.07 -3.752 1 98.75 145 THR A N 1
ATOM 1038 C CA . THR A 1 145 ? 3.283 -10.117 -3.064 1 98.75 145 THR A CA 1
ATOM 1039 C C . THR A 1 145 ? 3.293 -10.367 -1.56 1 98.75 145 THR A C 1
ATOM 1041 O O . THR A 1 145 ? 3.105 -11.5 -1.112 1 98.75 145 THR A O 1
ATOM 1044 N N . LEU A 1 146 ? 3.531 -9.352 -0.821 1 98.62 146 LEU A N 1
ATOM 1045 C CA . LEU A 1 146 ? 3.477 -9.367 0.637 1 98.62 146 LEU A CA 1
ATOM 1046 C C . LEU A 1 146 ? 2.465 -8.352 1.152 1 98.62 146 LEU A C 1
ATOM 1048 O O . LEU A 1 146 ? 2.064 -7.438 0.421 1 98.62 146 LEU A O 1
ATOM 1052 N N . PRO A 1 147 ? 2.018 -8.5 2.377 1 97.94 147 PRO A N 1
ATOM 1053 C CA . PRO A 1 147 ? 1.024 -7.562 2.906 1 97.94 147 PRO A CA 1
ATOM 1054 C C . PRO A 1 147 ? 1.55 -6.133 2.996 1 97.94 147 PRO A C 1
ATOM 1056 O O . PRO A 1 147 ? 2.764 -5.918 3.006 1 97.94 147 PRO A O 1
ATOM 1059 N N . LEU A 1 148 ? 0.614 -5.176 3.084 1 98.38 148 LEU A N 1
ATOM 1060 C CA . LEU A 1 148 ? 0.978 -3.807 3.424 1 98.38 148 LEU A CA 1
ATOM 1061 C C . LEU A 1 148 ? 1.637 -3.742 4.797 1 98.38 148 LEU A C 1
ATOM 1063 O O . LEU A 1 148 ? 1.584 -4.711 5.562 1 98.38 148 LEU A O 1
ATOM 1067 N N . GLY A 1 149 ? 2.354 -2.654 5.09 1 98.38 149 GLY A N 1
ATOM 1068 C CA . GLY A 1 149 ? 2.971 -2.467 6.391 1 98.38 149 GLY A CA 1
ATOM 1069 C C . GLY A 1 149 ? 4.402 -2.971 6.453 1 98.38 149 GLY A C 1
ATOM 1070 O O . GLY A 1 149 ? 4.918 -3.256 7.535 1 98.38 149 GLY A O 1
ATOM 1071 N N . MET A 1 150 ? 4.984 -3.215 5.285 1 98.5 150 MET A N 1
ATOM 1072 C CA . MET A 1 150 ? 6.402 -3.57 5.223 1 98.5 150 MET A CA 1
ATOM 1073 C C . MET A 1 150 ? 7.266 -2.328 5.039 1 98.5 150 MET A C 1
ATOM 1075 O O . MET A 1 150 ? 6.855 -1.371 4.379 1 98.5 150 MET A O 1
ATOM 1079 N N . GLN A 1 151 ? 8.477 -2.348 5.586 1 98.81 151 GLN A N 1
ATOM 1080 C CA . GLN A 1 151 ? 9.43 -1.292 5.266 1 98.81 151 GLN A CA 1
ATOM 1081 C C . GLN A 1 151 ? 9.922 -1.411 3.826 1 98.81 151 GLN A C 1
ATOM 1083 O O . GLN A 1 151 ? 10.586 -2.387 3.471 1 98.81 151 GLN A O 1
ATOM 1088 N N . LEU A 1 152 ? 9.703 -0.381 3.066 1 98.81 152 LEU A N 1
ATOM 1089 C CA . LEU A 1 152 ? 9.906 -0.483 1.624 1 98.81 152 LEU A CA 1
ATOM 1090 C C . LEU A 1 152 ? 11.383 -0.399 1.272 1 98.81 152 LEU A C 1
ATOM 1092 O O . LEU A 1 152 ? 11.828 -0.986 0.282 1 98.81 152 LEU A O 1
ATOM 1096 N N . VAL A 1 153 ? 12.172 0.227 2.084 1 97.81 153 VAL A N 1
ATOM 1097 C CA . VAL A 1 153 ? 13.555 0.544 1.762 1 97.81 153 VAL A CA 1
ATOM 1098 C C . VAL A 1 153 ? 14.375 -0.744 1.658 1 97.81 153 VAL A C 1
ATOM 1100 O O . VAL A 1 153 ? 15.406 -0.78 0.983 1 97.81 153 VAL A O 1
ATOM 1103 N N . HIS A 1 154 ? 13.914 -1.818 2.225 1 98.19 154 HIS A N 1
ATOM 1104 C CA . HIS A 1 154 ? 14.703 -3.047 2.264 1 98.19 154 HIS A CA 1
ATOM 1105 C C . HIS A 1 154 ? 14.344 -3.967 1.102 1 98.19 154 HIS A C 1
ATOM 1107 O O . HIS A 1 154 ? 15.062 -4.922 0.814 1 98.19 154 HIS A O 1
ATOM 1113 N N . GLY A 1 155 ? 13.211 -3.695 0.5 1 98.69 155 GLY A N 1
ATOM 1114 C CA . GLY A 1 155 ? 12.75 -4.613 -0.531 1 98.69 155 GLY A CA 1
ATOM 1115 C C . GLY A 1 155 ? 12.453 -6.004 -0.001 1 98.69 155 GLY A C 1
ATOM 1116 O O . GLY A 1 155 ? 12.102 -6.164 1.17 1 98.69 155 GLY A O 1
ATOM 1117 N N . THR A 1 156 ? 12.492 -7.008 -0.949 1 98.88 156 THR A N 1
ATOM 1118 C CA . THR A 1 156 ? 12.266 -8.406 -0.604 1 98.88 156 THR A CA 1
ATOM 1119 C C . THR A 1 156 ? 13.453 -9.273 -1.022 1 98.88 156 THR A C 1
ATOM 1121 O O . THR A 1 156 ? 14.258 -8.859 -1.859 1 98.88 156 THR A O 1
ATOM 1124 N N . ARG A 1 157 ? 13.531 -10.367 -0.379 1 98.75 157 ARG A N 1
ATOM 1125 C CA . ARG A 1 157 ? 14.492 -11.398 -0.747 1 98.75 157 ARG A CA 1
ATOM 1126 C C . ARG A 1 157 ? 13.797 -12.727 -1.01 1 98.75 157 ARG A C 1
ATOM 1128 O O . ARG A 1 157 ? 12.883 -13.109 -0.276 1 98.75 157 ARG A O 1
ATOM 1135 N N . ILE A 1 158 ? 14.258 -13.445 -2.051 1 98.81 158 ILE A N 1
ATOM 1136 C CA . ILE A 1 158 ? 13.727 -14.781 -2.311 1 98.81 158 ILE A CA 1
ATOM 1137 C C . ILE A 1 158 ? 14.867 -15.805 -2.277 1 98.81 158 ILE A C 1
ATOM 1139 O O . ILE A 1 158 ? 15.992 -15.5 -2.672 1 98.81 158 ILE A O 1
ATOM 1143 N N . ILE A 1 159 ? 14.547 -16.969 -1.794 1 98.62 159 ILE A N 1
ATOM 1144 C CA . ILE A 1 159 ? 15.477 -18.078 -1.729 1 98.62 159 ILE A CA 1
ATOM 1145 C C . ILE A 1 159 ? 14.758 -19.375 -2.125 1 98.62 159 ILE A C 1
ATOM 1147 O O . ILE A 1 159 ? 13.727 -19.719 -1.544 1 98.62 159 ILE A O 1
ATOM 1151 N N . VAL A 1 160 ? 15.258 -20 -3.133 1 98.56 160 VAL A N 1
ATOM 1152 C CA . VAL A 1 160 ? 14.773 -21.344 -3.428 1 98.56 160 VAL A CA 1
ATOM 1153 C C . VAL A 1 160 ? 15.648 -22.375 -2.719 1 98.56 160 VAL A C 1
ATOM 1155 O O . VAL A 1 160 ? 16.812 -22.578 -3.092 1 98.56 160 VAL A O 1
ATOM 1158 N N . ASP A 1 161 ? 14.984 -22.938 -1.734 1 97.38 161 ASP A N 1
ATOM 1159 C CA . ASP A 1 161 ? 15.703 -23.906 -0.906 1 97.38 161 ASP A CA 1
ATOM 1160 C C . ASP A 1 161 ? 16.984 -23.297 -0.329 1 97.38 161 ASP A C 1
ATOM 1162 O O . ASP A 1 161 ? 16.922 -22.344 0.452 1 97.38 161 ASP A O 1
ATOM 1166 N N . SER A 1 162 ? 18.219 -23.812 -0.75 1 96.06 162 SER A N 1
ATOM 1167 C CA . SER A 1 162 ? 19.484 -23.328 -0.193 1 96.06 162 SER A CA 1
ATOM 1168 C C . SER A 1 162 ? 20.312 -22.609 -1.251 1 96.06 162 SER A C 1
ATOM 1170 O O . SER A 1 162 ? 21.531 -22.469 -1.105 1 96.06 162 SER A O 1
ATOM 1172 N N . ASN A 1 163 ? 19.594 -22.234 -2.289 1 97.88 163 ASN A N 1
ATOM 1173 C CA . ASN A 1 163 ? 20.281 -21.484 -3.334 1 97.88 163 ASN A CA 1
ATOM 1174 C C . ASN A 1 163 ? 20.609 -20.062 -2.887 1 97.88 163 ASN A C 1
ATOM 1176 O O . ASN A 1 163 ? 20.094 -19.594 -1.861 1 97.88 163 ASN A O 1
ATOM 1180 N N . PRO A 1 164 ? 21.516 -19.406 -3.629 1 97.81 164 PRO A N 1
ATOM 1181 C CA . PRO A 1 164 ? 21.812 -18.016 -3.281 1 97.81 164 PRO A CA 1
ATOM 1182 C C . PRO A 1 164 ? 20.578 -17.109 -3.33 1 97.81 164 PRO A C 1
ATOM 1184 O O . PRO A 1 164 ? 19.75 -17.234 -4.238 1 97.81 164 PRO A O 1
ATOM 1187 N N . PRO A 1 165 ? 20.453 -16.266 -2.348 1 98.44 165 PRO A N 1
ATOM 1188 C CA . PRO A 1 165 ? 19.312 -15.352 -2.326 1 98.44 165 PRO A CA 1
ATOM 1189 C C . PRO A 1 165 ? 19.359 -14.32 -3.445 1 98.44 165 PRO A C 1
ATOM 1191 O O . PRO A 1 165 ? 20.453 -13.977 -3.926 1 98.44 165 PRO A O 1
ATOM 1194 N N . GLN A 1 166 ? 18.219 -13.906 -3.854 1 98.75 166 GLN A N 1
ATOM 1195 C CA . GLN A 1 166 ? 18.047 -12.758 -4.738 1 98.75 166 GLN A CA 1
ATOM 1196 C C . GLN A 1 166 ? 17.234 -11.656 -4.062 1 98.75 166 GLN A C 1
ATOM 1198 O O . GLN A 1 166 ? 16.297 -11.945 -3.309 1 98.75 166 GLN A O 1
ATOM 1203 N N . GLN A 1 167 ? 17.578 -10.438 -4.371 1 98.69 167 GLN A N 1
ATOM 1204 C CA . GLN A 1 167 ? 16.859 -9.297 -3.795 1 98.69 167 GLN A CA 1
ATOM 1205 C C . GLN A 1 167 ? 16.25 -8.43 -4.883 1 98.69 167 GLN A C 1
ATOM 1207 O O . GLN A 1 167 ? 16.812 -8.289 -5.973 1 98.69 167 GLN A O 1
ATOM 1212 N N . SER A 1 168 ? 15.164 -7.863 -4.586 1 98.88 168 SER A N 1
ATOM 1213 C CA . SER A 1 168 ? 14.492 -6.93 -5.48 1 98.88 168 SER A CA 1
ATOM 1214 C C . SER A 1 168 ? 13.719 -5.875 -4.695 1 98.88 168 SER A C 1
ATOM 1216 O O . SER A 1 168 ? 13.141 -6.172 -3.646 1 98.88 168 SER A O 1
ATOM 1218 N N . PRO A 1 169 ? 13.664 -4.645 -5.211 1 98.81 169 PRO A N 1
ATOM 1219 C CA . PRO A 1 169 ? 12.828 -3.623 -4.574 1 98.81 169 PRO A CA 1
ATOM 1220 C C . PRO A 1 169 ? 11.336 -3.861 -4.801 1 98.81 169 PRO A C 1
ATOM 1222 O O . PRO A 1 169 ? 10.953 -4.621 -5.695 1 98.81 169 PRO A O 1
ATOM 1225 N N . TYR A 1 170 ? 10.594 -3.273 -3.924 1 98.88 170 TYR A N 1
ATOM 1226 C CA . TYR A 1 170 ? 9.164 -3.199 -4.207 1 98.88 170 TYR A CA 1
ATOM 1227 C C . TYR A 1 170 ? 8.898 -2.318 -5.422 1 98.88 170 TYR A C 1
ATOM 1229 O O . TYR A 1 170 ? 9.539 -1.284 -5.602 1 98.88 170 TYR A O 1
ATOM 1237 N N . VAL A 1 171 ? 7.844 -2.656 -6.184 1 98.75 171 VAL A N 1
ATOM 1238 C CA . VAL A 1 171 ? 7.547 -1.91 -7.402 1 98.75 171 VAL A CA 1
ATOM 1239 C C . VAL A 1 171 ? 6.277 -1.081 -7.203 1 98.75 171 VAL A C 1
ATOM 1241 O O . VAL A 1 171 ? 6.191 0.055 -7.672 1 98.75 171 VAL A O 1
ATOM 1244 N N . ILE A 1 172 ? 5.305 -1.61 -6.555 1 98.81 172 ILE A N 1
ATOM 1245 C CA . ILE A 1 172 ? 3.992 -0.995 -6.406 1 98.81 172 ILE A CA 1
ATOM 1246 C C . ILE A 1 172 ? 3.223 -1.687 -5.281 1 98.81 172 ILE A C 1
ATOM 1248 O O . ILE A 1 172 ? 3.453 -2.863 -4.996 1 98.81 172 ILE A O 1
ATOM 1252 N N . CYS A 1 173 ? 2.312 -0.988 -4.648 1 98.88 173 CYS A N 1
ATOM 1253 C CA . CYS A 1 173 ? 1.417 -1.569 -3.652 1 98.88 173 CYS A CA 1
ATOM 1254 C C . CYS A 1 173 ? -0.04 -1.319 -4.02 1 98.88 173 CYS A C 1
ATOM 1256 O O . CYS A 1 173 ? -0.406 -0.208 -4.406 1 98.88 173 CYS A O 1
ATOM 1258 N N . PHE A 1 174 ? -0.83 -2.338 -3.908 1 98.38 174 PHE A N 1
ATOM 1259 C CA . PHE A 1 174 ? -2.279 -2.27 -4.043 1 98.38 174 PHE A CA 1
ATOM 1260 C C . PHE A 1 174 ? -2.965 -2.75 -2.768 1 98.38 174 PHE A C 1
ATOM 1262 O O . PHE A 1 174 ? -2.297 -3.088 -1.788 1 98.38 174 PHE A O 1
ATOM 1269 N N . GLN A 1 175 ? -4.336 -2.77 -2.832 1 97.38 175 GLN A N 1
ATOM 1270 C CA . GLN A 1 175 ? -5.102 -3.125 -1.642 1 97.38 175 GLN A CA 1
ATOM 1271 C C . GLN A 1 175 ? -4.738 -4.523 -1.15 1 97.38 175 GLN A C 1
ATOM 1273 O O . GLN A 1 175 ? -4.746 -4.785 0.054 1 97.38 175 GLN A O 1
ATOM 1278 N N . ASN A 1 176 ? -4.297 -5.379 -2.029 1 96.75 176 ASN A N 1
ATOM 1279 C CA . ASN A 1 176 ? -4.016 -6.766 -1.683 1 96.75 176 ASN A CA 1
ATOM 1280 C C . ASN A 1 176 ? -2.596 -6.938 -1.156 1 96.75 176 ASN A C 1
ATOM 1282 O O . ASN A 1 176 ? -2.248 -7.992 -0.622 1 96.75 176 ASN A O 1
ATOM 1286 N N . GLY A 1 177 ? -1.76 -5.887 -1.437 1 98.5 177 GLY A N 1
ATOM 1287 C CA . GLY A 1 177 ? -0.398 -5.953 -0.931 1 98.5 177 GLY A CA 1
ATOM 1288 C C . GLY A 1 177 ? 0.606 -5.25 -1.824 1 98.5 177 GLY A C 1
ATOM 1289 O O . GLY A 1 177 ? 0.225 -4.547 -2.762 1 98.5 177 GLY A O 1
ATOM 1290 N N . CYS A 1 178 ? 1.901 -5.469 -1.488 1 98.88 178 CYS A N 1
ATOM 1291 C CA . CYS A 1 178 ? 3.014 -4.859 -2.211 1 98.88 178 CYS A CA 1
ATOM 1292 C C . CYS A 1 178 ? 3.76 -5.902 -3.037 1 98.88 178 CYS A C 1
ATOM 1294 O O . CYS A 1 178 ? 3.982 -7.023 -2.578 1 98.88 178 CYS A O 1
ATOM 1296 N N . MET A 1 179 ? 4.184 -5.488 -4.18 1 98.88 179 MET A N 1
ATOM 1297 C CA . MET A 1 179 ? 4.746 -6.438 -5.137 1 98.88 179 MET A CA 1
ATOM 1298 C C . MET A 1 179 ? 6.219 -6.137 -5.398 1 98.88 179 MET A C 1
ATOM 1300 O O . MET A 1 179 ? 6.621 -4.973 -5.449 1 98.88 179 MET A O 1
ATOM 1304 N N . SER A 1 180 ? 6.93 -7.164 -5.543 1 98.88 180 SER A N 1
ATOM 1305 C CA . SER A 1 180 ? 8.305 -7.141 -6.039 1 98.88 180 SER A CA 1
ATOM 1306 C C . SER A 1 180 ? 8.477 -8.078 -7.227 1 98.88 180 SER A C 1
ATOM 1308 O O . SER A 1 180 ? 7.941 -9.188 -7.23 1 98.88 180 SER A O 1
ATOM 1310 N N . ASP A 1 181 ? 9.242 -7.648 -8.18 1 98.75 181 ASP A N 1
ATOM 1311 C CA . ASP A 1 181 ? 9.43 -8.438 -9.391 1 98.75 181 ASP A CA 1
ATOM 1312 C C . ASP A 1 181 ? 10.867 -8.938 -9.508 1 98.75 181 ASP A C 1
ATOM 1314 O O . ASP A 1 181 ? 11.812 -8.195 -9.219 1 98.75 181 ASP A O 1
ATOM 1318 N N . TYR A 1 182 ? 10.961 -10.164 -9.875 1 98.75 182 TYR A N 1
ATOM 1319 C CA . TYR A 1 182 ? 12.227 -10.805 -10.203 1 98.75 182 TYR A CA 1
ATOM 1320 C C . TYR A 1 182 ? 12.227 -11.312 -11.641 1 98.75 182 TYR A C 1
ATOM 1322 O O . TYR A 1 182 ? 11.18 -11.703 -12.164 1 98.75 182 TYR A O 1
ATOM 1330 N N . GLU A 1 183 ? 13.398 -11.227 -12.227 1 98.38 183 GLU A N 1
ATOM 1331 C CA . GLU A 1 183 ? 13.492 -11.953 -13.492 1 98.38 183 GLU A CA 1
ATOM 1332 C C . GLU A 1 183 ? 13.383 -13.453 -13.273 1 98.38 183 GLU A C 1
ATOM 1334 O O . GLU A 1 183 ? 14.156 -14.031 -12.508 1 98.38 183 GLU A O 1
ATOM 1339 N N . ALA A 1 184 ? 12.406 -14.039 -13.984 1 98.44 184 ALA A N 1
ATOM 1340 C CA . ALA A 1 184 ? 12.297 -15.492 -13.93 1 98.44 184 ALA A CA 1
ATOM 1341 C C . ALA A 1 184 ? 13.188 -16.156 -14.977 1 98.44 184 ALA A C 1
ATOM 1343 O O . ALA A 1 184 ? 12.703 -16.656 -15.992 1 98.44 184 ALA A O 1
ATOM 1344 N N . THR A 1 185 ? 14.477 -16.281 -14.648 1 97.69 185 THR A N 1
ATOM 1345 C CA . THR A 1 185 ? 15.438 -16.891 -15.562 1 97.69 185 THR A CA 1
ATOM 1346 C C . THR A 1 185 ? 15.18 -18.375 -15.711 1 97.69 185 THR A C 1
ATOM 1348 O O . THR A 1 185 ? 14.555 -19 -14.852 1 97.69 185 THR A O 1
ATOM 1351 N N . PRO A 1 186 ? 15.711 -18.938 -16.797 1 96.88 186 PRO A N 1
ATOM 1352 C CA . PRO A 1 186 ? 15.617 -20.391 -16.922 1 96.88 186 PRO A CA 1
ATOM 1353 C C . PRO A 1 186 ? 16.203 -21.125 -15.719 1 96.88 186 PRO A C 1
ATOM 1355 O O . PRO A 1 186 ? 15.68 -22.156 -15.305 1 96.88 186 PRO A O 1
ATOM 1358 N N . GLU A 1 187 ? 17.25 -20.562 -15.18 1 97.88 187 GLU A N 1
ATOM 1359 C CA . GLU A 1 187 ? 17.875 -21.172 -14.008 1 97.88 187 GLU A CA 1
ATOM 1360 C C . GLU A 1 187 ? 16.938 -21.109 -12.797 1 97.88 187 GLU A C 1
ATOM 1362 O O . GLU A 1 187 ? 16.781 -22.094 -12.078 1 97.88 187 GLU A O 1
ATOM 1367 N N . LEU A 1 188 ? 16.375 -19.969 -12.539 1 98.38 188 LEU A N 1
ATOM 1368 C CA . LEU A 1 188 ? 15.461 -19.828 -11.414 1 98.38 188 LEU A CA 1
ATOM 1369 C C . LEU A 1 188 ? 14.273 -20.766 -11.562 1 98.38 188 LEU A C 1
ATOM 1371 O O . LEU A 1 188 ? 13.883 -21.438 -10.602 1 98.38 188 LEU A O 1
ATOM 1375 N N . ILE A 1 189 ? 13.711 -20.828 -12.734 1 98.19 189 ILE A N 1
ATOM 1376 C CA . ILE A 1 189 ? 12.57 -21.703 -13 1 98.19 189 ILE A CA 1
ATOM 1377 C C . ILE A 1 189 ? 12.969 -23.156 -12.758 1 98.19 189 ILE A C 1
ATOM 1379 O O . ILE A 1 189 ? 12.219 -23.922 -12.148 1 98.19 189 ILE A O 1
ATOM 1383 N N . ALA A 1 190 ? 14.133 -23.531 -13.25 1 97.88 190 ALA A N 1
ATOM 1384 C CA . ALA A 1 190 ? 14.625 -24.875 -13.039 1 97.88 190 ALA A CA 1
ATOM 1385 C C . ALA A 1 190 ? 14.781 -25.188 -11.547 1 97.88 190 ALA A C 1
ATOM 1387 O O . ALA A 1 190 ? 14.422 -26.266 -11.086 1 97.88 190 ALA A O 1
ATOM 1388 N N . ASN A 1 191 ? 15.32 -24.234 -10.844 1 98.25 191 ASN A N 1
ATOM 1389 C CA . ASN A 1 191 ? 15.477 -24.375 -9.398 1 98.25 191 ASN A CA 1
ATOM 1390 C C . ASN A 1 191 ? 14.125 -24.531 -8.703 1 98.25 191 ASN A C 1
ATOM 1392 O O . ASN A 1 191 ? 13.984 -25.328 -7.773 1 98.25 191 ASN A O 1
ATOM 1396 N N . MET A 1 192 ? 13.133 -23.766 -9.141 1 98.5 192 MET A N 1
ATOM 1397 C CA . MET A 1 192 ? 11.805 -23.844 -8.539 1 98.5 192 MET A CA 1
ATOM 1398 C C . MET A 1 192 ? 11.141 -25.188 -8.859 1 98.5 192 MET A C 1
ATOM 1400 O O . MET A 1 192 ? 10.43 -25.734 -8.023 1 98.5 192 MET A O 1
ATOM 1404 N N . LYS A 1 193 ? 11.352 -25.703 -10.047 1 98.19 193 LYS A N 1
ATOM 1405 C CA . LYS A 1 193 ? 10.766 -26.984 -10.438 1 98.19 193 LYS A CA 1
ATOM 1406 C C . LYS A 1 193 ? 11.32 -28.125 -9.594 1 98.19 193 LYS A C 1
ATOM 1408 O O . LYS A 1 193 ? 10.602 -29.078 -9.266 1 98.19 193 LYS A O 1
ATOM 1413 N N . LYS A 1 194 ? 12.523 -28.031 -9.219 1 96.94 194 LYS A N 1
ATOM 1414 C CA . LYS A 1 194 ? 13.195 -29.109 -8.492 1 96.94 194 LYS A CA 1
ATOM 1415 C C . LYS A 1 194 ? 13.18 -28.844 -6.992 1 96.94 194 LYS A C 1
ATOM 1417 O O . LYS A 1 194 ? 13.461 -29.75 -6.199 1 96.94 194 LYS A O 1
ATOM 1422 N N . GLY A 1 195 ? 12.875 -27.625 -6.715 1 97.19 195 GLY A N 1
ATOM 1423 C CA . GLY A 1 195 ? 13.023 -27.203 -5.332 1 97.19 195 GLY A CA 1
ATOM 1424 C C . GLY A 1 195 ? 11.852 -27.594 -4.457 1 97.19 195 GLY A C 1
ATOM 1425 O O . GLY A 1 195 ? 10.82 -28.047 -4.961 1 97.19 195 GLY A O 1
ATOM 1426 N N . GLN A 1 196 ? 12.055 -27.391 -3.104 1 97.38 196 GLN A N 1
ATOM 1427 C CA . GLN A 1 196 ? 11.039 -27.719 -2.115 1 97.38 196 GLN A CA 1
ATOM 1428 C C . GLN A 1 196 ? 10.273 -26.469 -1.671 1 97.38 196 GLN A C 1
ATOM 1430 O O . GLN A 1 196 ? 9.055 -26.516 -1.482 1 97.38 196 GLN A O 1
ATOM 1435 N N . ASN A 1 197 ? 11.016 -25.438 -1.554 1 97.88 197 ASN A N 1
ATOM 1436 C CA . ASN A 1 197 ? 10.383 -24.219 -1.061 1 97.88 197 ASN A CA 1
ATOM 1437 C C . ASN A 1 197 ? 10.93 -22.984 -1.77 1 97.88 197 ASN A C 1
ATOM 1439 O O . ASN A 1 197 ? 12.125 -22.891 -2.039 1 97.88 197 ASN A O 1
ATOM 1443 N N . LEU A 1 198 ? 10.055 -22.094 -2.066 1 98.5 198 LEU A N 1
ATOM 1444 C CA . LEU A 1 198 ? 10.383 -20.703 -2.32 1 98.5 198 LEU A CA 1
ATOM 1445 C C . LEU A 1 198 ? 10.188 -19.859 -1.063 1 98.5 198 LEU A C 1
ATOM 1447 O O . LEU A 1 198 ? 9.055 -19.656 -0.611 1 98.5 198 LEU A O 1
ATOM 1451 N N . VAL A 1 199 ? 11.242 -19.344 -0.521 1 98.19 199 VAL A N 1
ATOM 1452 C CA . VAL A 1 199 ? 11.164 -18.531 0.693 1 98.19 199 VAL A CA 1
ATOM 1453 C C . VAL A 1 199 ? 11.219 -17.047 0.333 1 98.19 199 VAL A C 1
ATOM 1455 O O . VAL A 1 199 ? 12.086 -16.625 -0.427 1 98.19 199 VAL A O 1
ATOM 1458 N N . VAL A 1 200 ? 10.281 -16.328 0.888 1 98.56 200 VAL A N 1
ATOM 1459 C CA . VAL A 1 200 ? 10.258 -14.875 0.721 1 98.56 200 VAL A CA 1
ATOM 1460 C C . VAL A 1 200 ? 10.516 -14.195 2.064 1 98.56 200 VAL A C 1
ATOM 1462 O O . VAL A 1 200 ? 9.883 -14.531 3.068 1 98.56 200 VAL A O 1
ATOM 1465 N N . GLN A 1 201 ? 11.406 -13.234 2.045 1 98.31 201 GLN A N 1
ATOM 1466 C CA . GLN A 1 201 ? 11.758 -12.492 3.254 1 98.31 201 GLN A CA 1
ATOM 1467 C C . GLN A 1 201 ? 11.578 -10.992 3.055 1 98.31 201 GLN A C 1
ATOM 1469 O O . GLN A 1 201 ? 11.836 -10.469 1.969 1 98.31 201 GLN A O 1
ATOM 1474 N N . ALA A 1 202 ? 11.195 -10.367 4.137 1 98.56 202 ALA A N 1
ATOM 1475 C CA . ALA A 1 202 ? 11.023 -8.914 4.164 1 98.56 202 ALA A CA 1
ATOM 1476 C C . ALA A 1 202 ? 11.117 -8.375 5.59 1 98.56 202 ALA A C 1
ATOM 1478 O O . ALA A 1 202 ? 11.32 -9.141 6.535 1 98.56 202 ALA A O 1
ATOM 1479 N N . ILE A 1 203 ? 11.133 -7.039 5.738 1 98.62 203 ILE A N 1
ATOM 1480 C CA . ILE A 1 203 ? 11.188 -6.387 7.039 1 98.62 203 ILE A CA 1
ATOM 1481 C C . ILE A 1 203 ? 9.867 -5.688 7.324 1 98.62 203 ILE A C 1
ATOM 1483 O O . ILE A 1 203 ? 9.367 -4.922 6.492 1 98.62 203 ILE A O 1
ATOM 1487 N N . ASN A 1 204 ? 9.219 -6 8.469 1 97.25 204 ASN A N 1
ATOM 1488 C CA . ASN A 1 204 ? 7.93 -5.391 8.781 1 97.25 204 ASN A CA 1
ATOM 1489 C C . ASN A 1 204 ? 8.102 -3.996 9.383 1 97.25 204 ASN A C 1
ATOM 1491 O O . ASN A 1 204 ? 9.227 -3.498 9.484 1 97.25 204 ASN A O 1
ATOM 1495 N N . SER A 1 205 ? 7.008 -3.361 9.758 1 97.31 205 SER A N 1
ATOM 1496 C CA . SER A 1 205 ? 7.012 -1.971 10.203 1 97.31 205 SER A CA 1
ATOM 1497 C C . SER A 1 205 ? 7.805 -1.807 11.5 1 97.31 205 SER A C 1
ATOM 1499 O O . SER A 1 205 ? 8.344 -0.732 11.773 1 97.31 205 SER A O 1
ATOM 1501 N N . ASN A 1 206 ? 7.938 -2.859 12.258 1 96.19 206 ASN A N 1
ATOM 1502 C CA . ASN A 1 206 ? 8.641 -2.822 13.539 1 96.19 206 ASN A CA 1
ATOM 1503 C C . ASN A 1 206 ? 10.133 -3.104 13.367 1 96.19 206 ASN A C 1
ATOM 1505 O O . ASN A 1 206 ? 10.867 -3.182 14.352 1 96.19 206 ASN A O 1
ATOM 1509 N N . GLY A 1 207 ? 10.484 -3.35 12.133 1 96.94 207 GLY A N 1
ATOM 1510 C CA . GLY A 1 207 ? 11.883 -3.646 11.859 1 96.94 207 GLY A CA 1
ATOM 1511 C C . GLY A 1 207 ? 12.227 -5.113 12.031 1 96.94 207 GLY A C 1
ATOM 1512 O O . GLY A 1 207 ? 13.398 -5.488 12.031 1 96.94 207 GLY A O 1
ATOM 1513 N N . ALA A 1 208 ? 11.219 -5.891 12.219 1 96.5 208 ALA A N 1
ATOM 1514 C CA . ALA A 1 208 ? 11.43 -7.328 12.383 1 96.5 208 ALA A CA 1
ATOM 1515 C C . ALA A 1 208 ? 11.398 -8.047 11.039 1 96.5 208 ALA A C 1
ATOM 1517 O O . ALA A 1 208 ? 10.562 -7.738 10.18 1 96.5 208 ALA A O 1
ATOM 1518 N N . PRO A 1 209 ? 12.266 -9.008 10.922 1 96.5 209 PRO A N 1
ATOM 1519 C CA . PRO A 1 209 ? 12.227 -9.789 9.688 1 96.5 209 PRO A CA 1
ATOM 1520 C C . PRO A 1 209 ? 11.023 -10.719 9.617 1 96.5 209 PRO A C 1
ATOM 1522 O O . PRO A 1 209 ? 10.602 -11.281 10.633 1 96.5 209 PRO A O 1
ATOM 1525 N N . LEU A 1 210 ? 10.469 -10.758 8.484 1 95.69 210 LEU A N 1
ATOM 1526 C CA . LEU A 1 210 ? 9.43 -11.719 8.133 1 95.69 210 LEU A CA 1
ATOM 1527 C C . LEU A 1 210 ? 9.953 -12.734 7.125 1 95.69 210 LEU A C 1
ATOM 1529 O O . LEU A 1 210 ? 10.539 -12.367 6.109 1 95.69 210 LEU A O 1
ATOM 1533 N N . THR A 1 211 ? 9.828 -14.016 7.406 1 96.62 211 THR A N 1
ATOM 1534 C CA . THR A 1 211 ? 10.219 -15.109 6.523 1 96.62 211 THR A CA 1
ATOM 1535 C C . THR A 1 211 ? 9.023 -16.016 6.223 1 96.62 211 THR A C 1
ATOM 1537 O O . THR A 1 211 ? 8.477 -16.656 7.125 1 96.62 211 THR A O 1
ATOM 1540 N N . LEU A 1 212 ? 8.68 -16.109 4.973 1 96.5 212 LEU A N 1
ATOM 1541 C CA . LEU A 1 212 ? 7.492 -16.859 4.582 1 96.5 212 LEU A CA 1
ATOM 1542 C C . LEU A 1 212 ? 7.82 -17.859 3.486 1 96.5 212 LEU A C 1
ATOM 1544 O O . LEU A 1 212 ? 8.281 -17.484 2.408 1 96.5 212 LEU A O 1
ATOM 1548 N N . PRO A 1 213 ? 7.527 -19.125 3.674 1 95.75 213 PRO A N 1
ATOM 1549 C CA . PRO A 1 213 ? 7.762 -20.125 2.643 1 95.75 213 PRO A CA 1
ATOM 1550 C C . PRO A 1 213 ? 6.535 -20.359 1.759 1 95.75 213 PRO A C 1
ATOM 1552 O O . PRO A 1 213 ? 5.402 -20.281 2.234 1 95.75 213 PRO A O 1
ATOM 1555 N N . LEU A 1 214 ? 6.75 -20.641 0.55 1 97 214 LEU A N 1
ATOM 1556 C CA . LEU A 1 214 ? 5.789 -21.188 -0.395 1 97 214 LEU A CA 1
ATOM 1557 C C . LEU A 1 214 ? 6.246 -22.547 -0.902 1 97 214 LEU A C 1
ATOM 1559 O O . LEU A 1 214 ? 7.203 -22.641 -1.679 1 97 214 LEU A O 1
ATOM 1563 N N . PRO A 1 215 ? 5.539 -23.547 -0.5 1 97.69 215 PRO A N 1
ATOM 1564 C CA . PRO A 1 215 ? 5.961 -24.875 -0.949 1 97.69 215 PRO A CA 1
ATOM 1565 C C . PRO A 1 215 ? 5.883 -25.047 -2.465 1 97.69 215 PRO A C 1
ATOM 1567 O O . PRO A 1 215 ? 4.91 -24.609 -3.088 1 97.69 215 PRO A O 1
ATOM 1570 N N . LEU A 1 216 ? 6.867 -25.5 -3.049 1 97.75 216 LEU A N 1
ATOM 1571 C CA . LEU A 1 216 ? 6.953 -25.766 -4.48 1 97.75 216 LEU A CA 1
ATOM 1572 C C . LEU A 1 216 ? 6.637 -27.219 -4.781 1 97.75 216 LEU A C 1
ATOM 1574 O O . LEU A 1 216 ? 5.828 -27.516 -5.664 1 97.75 216 LEU A O 1
ATOM 1578 N N . ASN A 1 217 ? 7.168 -28.141 -4.031 1 87.31 217 ASN A N 1
ATOM 1579 C CA . ASN A 1 217 ? 7.129 -29.594 -4.207 1 87.31 217 ASN A CA 1
ATOM 1580 C C . ASN A 1 217 ? 6.848 -29.969 -5.656 1 87.31 217 ASN A C 1
ATOM 1582 O O . ASN A 1 217 ? 7.094 -29.188 -6.57 1 87.31 217 ASN A O 1
ATOM 1586 N N . THR A 1 218 ? 6.457 -31.094 -5.988 1 87.69 218 THR A N 1
ATOM 1587 C CA . THR A 1 218 ? 6.262 -31.531 -7.363 1 87.69 218 THR A CA 1
ATOM 1588 C C . THR A 1 218 ? 5.094 -30.797 -8.008 1 87.69 218 THR A C 1
ATOM 1590 O O . THR A 1 218 ? 4.922 -30.844 -9.227 1 87.69 218 THR A O 1
ATOM 1593 N N . GLU A 1 219 ? 4.547 -29.922 -7.246 1 93.62 219 GLU A N 1
ATOM 1594 C CA . GLU A 1 219 ? 3.338 -29.25 -7.715 1 93.62 219 GLU A CA 1
ATOM 1595 C C . GLU A 1 219 ? 3.674 -28.094 -8.664 1 93.62 219 GLU A C 1
ATOM 1597 O O . GLU A 1 219 ? 2.982 -27.891 -9.664 1 93.62 219 GLU A O 1
ATOM 1602 N N . PHE A 1 220 ? 4.688 -27.375 -8.367 1 98.38 220 PHE A N 1
ATOM 1603 C CA . PHE A 1 220 ? 5.035 -26.219 -9.203 1 98.38 220 PHE A CA 1
ATOM 1604 C C . PHE A 1 220 ? 5.332 -26.672 -10.625 1 98.38 220 PHE A C 1
ATOM 1606 O O . PHE A 1 220 ? 4.797 -26.094 -11.586 1 98.38 220 PHE A O 1
ATOM 1613 N N . ALA A 1 221 ? 6.207 -27.641 -10.703 1 97.88 221 ALA A N 1
ATOM 1614 C CA . ALA A 1 221 ? 6.602 -28.125 -12.023 1 97.88 221 ALA A CA 1
ATOM 1615 C C . ALA A 1 221 ? 5.387 -28.594 -12.828 1 97.88 221 ALA A C 1
ATOM 1617 O O . ALA A 1 221 ? 5.27 -28.281 -14.016 1 97.88 221 ALA A O 1
ATOM 1618 N N . LYS A 1 222 ? 4.551 -29.281 -12.164 1 96.69 222 LYS A N 1
ATOM 1619 C CA . LYS A 1 222 ? 3.352 -29.781 -12.82 1 96.69 222 LYS A CA 1
ATOM 1620 C C . LYS A 1 222 ? 2.479 -28.641 -13.328 1 96.69 222 LYS A C 1
ATOM 1622 O O . LYS A 1 222 ? 2.008 -28.672 -14.469 1 96.69 222 LYS A O 1
ATOM 1627 N N . ALA A 1 223 ? 2.289 -27.688 -12.5 1 97.56 223 ALA A N 1
ATOM 1628 C CA . ALA A 1 223 ? 1.463 -26.531 -12.875 1 97.56 223 ALA A CA 1
ATOM 1629 C C . ALA A 1 223 ? 2.125 -25.719 -13.984 1 97.56 223 ALA A C 1
ATOM 1631 O O . ALA A 1 223 ? 1.464 -25.312 -14.938 1 97.56 223 ALA A O 1
ATOM 1632 N N . TYR A 1 224 ? 3.424 -25.469 -13.859 1 97.88 224 TYR A N 1
ATOM 1633 C CA . TYR A 1 224 ? 4.164 -24.625 -14.789 1 97.88 224 TYR A CA 1
ATOM 1634 C C . TYR A 1 224 ? 4.223 -25.266 -16.172 1 97.88 224 TYR A C 1
ATOM 1636 O O . TYR A 1 224 ? 4.008 -24.578 -17.188 1 97.88 224 TYR A O 1
ATOM 1644 N N . ASP A 1 225 ? 4.5 -26.547 -16.219 1 97 225 ASP A N 1
ATOM 1645 C CA . ASP A 1 225 ? 4.707 -27.25 -17.484 1 97 225 ASP A CA 1
ATOM 1646 C C . ASP A 1 225 ? 3.383 -27.734 -18.062 1 97 225 ASP A C 1
ATOM 1648 O O . ASP A 1 225 ? 3.314 -28.109 -19.234 1 97 225 ASP A O 1
ATOM 1652 N N . GLY A 1 226 ? 2.398 -27.734 -17.234 1 95.38 226 GLY A N 1
ATOM 1653 C CA . GLY A 1 226 ? 1.11 -28.266 -17.656 1 95.38 226 GLY A CA 1
ATOM 1654 C C . GLY A 1 226 ? 0.232 -27.234 -18.328 1 95.38 226 GLY A C 1
ATOM 1655 O O . GLY A 1 226 ? 0.633 -26.078 -18.484 1 95.38 226 GLY A O 1
ATOM 1656 N N . PRO A 1 227 ? -0.939 -27.734 -18.781 1 95 227 PRO A N 1
ATOM 1657 C CA . PRO A 1 227 ? -1.906 -26.812 -19.375 1 95 227 PRO A CA 1
ATOM 1658 C C . PRO A 1 227 ? -2.531 -25.875 -18.344 1 95 227 PRO A C 1
ATOM 1660 O O . PRO A 1 227 ? -2.441 -26.109 -17.141 1 95 227 PRO A O 1
ATOM 1663 N N . PRO A 1 228 ? -3.119 -24.766 -18.828 1 95.5 228 PRO A N 1
ATOM 1664 C CA . PRO A 1 228 ? -3.881 -23.922 -17.906 1 95.5 228 PRO A CA 1
ATOM 1665 C C . PRO A 1 228 ? -4.949 -24.703 -17.141 1 95.5 228 PRO A C 1
ATOM 1667 O O . PRO A 1 228 ? -5.523 -25.656 -17.672 1 95.5 228 PRO A O 1
ATOM 1670 N N . THR A 1 229 ? -5.121 -24.219 -15.961 1 94.31 229 THR A N 1
ATOM 1671 C CA . THR A 1 229 ? -6.066 -24.922 -15.094 1 94.31 229 THR A CA 1
ATOM 1672 C C . THR A 1 229 ? -7.488 -24.797 -15.633 1 94.31 229 THR A C 1
ATOM 1674 O O . THR A 1 229 ? -7.93 -23.703 -16 1 94.31 229 THR A O 1
ATOM 1677 N N . ASP A 1 230 ? -8.148 -25.906 -15.719 1 92.75 230 ASP A N 1
ATOM 1678 C CA . ASP A 1 230 ? -9.555 -25.922 -16.109 1 92.75 230 ASP A CA 1
ATOM 1679 C C . ASP A 1 230 ? -10.406 -25.156 -15.102 1 92.75 230 ASP A C 1
ATOM 1681 O O . ASP A 1 230 ? -10.273 -25.344 -13.891 1 92.75 230 ASP A O 1
ATOM 1685 N N . PRO A 1 231 ? -11.297 -24.297 -15.586 1 90 231 PRO A N 1
ATOM 1686 C CA . PRO A 1 231 ? -12.133 -23.516 -14.68 1 90 231 PRO A CA 1
ATOM 1687 C C . PRO A 1 231 ? -12.891 -24.375 -13.68 1 90 231 PRO A C 1
ATOM 1689 O O . PRO A 1 231 ? -13.07 -23.984 -12.523 1 90 231 PRO A O 1
ATOM 1692 N N . LYS A 1 232 ? -13.328 -25.516 -14.164 1 92.62 232 LYS A N 1
ATOM 1693 C CA . LYS A 1 232 ? -14.031 -26.422 -13.266 1 92.62 232 LYS A CA 1
ATOM 1694 C C . LYS A 1 232 ? -13.109 -26.922 -12.156 1 92.62 232 LYS A C 1
ATOM 1696 O O . LYS A 1 232 ? -13.531 -27.047 -11.008 1 92.62 232 LYS A O 1
ATOM 1701 N N . VAL A 1 233 ? -11.953 -27.328 -12.516 1 91.25 233 VAL A N 1
ATOM 1702 C CA . VAL A 1 233 ? -10.969 -27.797 -11.539 1 91.25 233 VAL A CA 1
ATOM 1703 C C . VAL A 1 233 ? -10.625 -26.672 -10.57 1 91.25 233 VAL A C 1
ATOM 1705 O O . VAL A 1 233 ? -10.469 -26.906 -9.367 1 91.25 233 VAL A O 1
ATOM 1708 N N . PHE A 1 234 ? -10.57 -25.516 -11.055 1 90.31 234 PHE A N 1
ATOM 1709 C CA . PHE A 1 234 ? -10.305 -24.344 -10.211 1 90.31 234 PHE A CA 1
ATOM 1710 C C . PHE A 1 234 ? -11.398 -24.172 -9.172 1 90.31 234 PHE A C 1
ATOM 1712 O O . PHE A 1 234 ? -11.117 -23.953 -7.992 1 90.31 234 PHE A O 1
ATOM 1719 N N . GLU A 1 235 ? -12.594 -24.156 -9.617 1 91.5 235 GLU A N 1
ATOM 1720 C CA . GLU A 1 235 ? -13.734 -24 -8.719 1 91.5 235 GLU A CA 1
ATOM 1721 C C . GLU A 1 235 ? -13.711 -25.078 -7.633 1 91.5 235 GLU A C 1
ATOM 1723 O O . GLU A 1 235 ? -14.008 -24.781 -6.469 1 91.5 235 GLU A O 1
ATOM 1728 N N . GLU A 1 236 ? -13.438 -26.312 -8.031 1 92.31 236 GLU A N 1
ATOM 1729 C CA . GLU A 1 236 ? -13.367 -27.406 -7.07 1 92.31 236 GLU A CA 1
ATOM 1730 C C . GLU A 1 236 ? -12.281 -27.156 -6.027 1 92.31 236 GLU A C 1
ATOM 1732 O O . GLU A 1 236 ? -12.5 -27.375 -4.836 1 92.31 236 GLU A O 1
ATOM 1737 N N . ASN A 1 237 ? -11.133 -26.781 -6.516 1 88.5 237 ASN A N 1
ATOM 1738 C CA . ASN A 1 237 ? -10.039 -26.453 -5.605 1 88.5 237 ASN A CA 1
ATOM 1739 C C . ASN A 1 237 ? -10.414 -25.312 -4.664 1 88.5 237 ASN A C 1
ATOM 1741 O O . ASN A 1 237 ? -10.078 -25.344 -3.48 1 88.5 237 ASN A O 1
ATOM 1745 N N . SER A 1 238 ? -11.062 -24.312 -5.195 1 89.62 238 SER A N 1
ATOM 1746 C CA . SER A 1 238 ? -11.516 -23.172 -4.402 1 89.62 238 SER A CA 1
ATOM 1747 C C . SER A 1 238 ? -12.477 -23.625 -3.307 1 89.62 238 SER A C 1
ATOM 1749 O O . SER A 1 238 ? -12.375 -23.172 -2.162 1 89.62 238 SER A O 1
ATOM 1751 N N . LYS A 1 239 ? -13.352 -24.484 -3.674 1 92.38 239 LYS A N 1
ATOM 1752 C CA . LYS A 1 239 ? -14.305 -25.016 -2.699 1 92.38 239 LYS A CA 1
ATOM 1753 C C . LYS A 1 239 ? -13.586 -25.781 -1.594 1 92.38 239 LYS A C 1
ATOM 1755 O O . LYS A 1 239 ? -13.898 -25.609 -0.413 1 92.38 239 LYS A O 1
ATOM 1760 N N . LYS A 1 240 ? -12.688 -26.625 -1.98 1 91.25 240 LYS A N 1
ATOM 1761 C CA . LYS A 1 240 ? -11.914 -27.391 -1.008 1 91.25 240 LYS A CA 1
ATOM 1762 C C . LYS A 1 240 ? -11.148 -26.469 -0.064 1 91.25 240 LYS A C 1
ATOM 1764 O O . LYS A 1 240 ? -11.07 -26.734 1.139 1 91.25 240 LYS A O 1
ATOM 1769 N N . LEU A 1 241 ? -10.531 -25.484 -0.602 1 90.31 241 LEU A N 1
ATOM 1770 C CA . LEU A 1 241 ? -9.82 -24.5 0.206 1 90.31 241 LEU A CA 1
ATOM 1771 C C . LEU A 1 241 ? -10.758 -23.828 1.202 1 90.31 241 LEU A C 1
ATOM 1773 O O . LEU A 1 241 ? -10.43 -23.688 2.383 1 90.31 241 LEU A O 1
ATOM 1777 N N . GLN A 1 242 ? -11.945 -23.406 0.768 1 91 242 GLN A N 1
ATOM 1778 C CA . GLN A 1 242 ? -12.93 -22.766 1.628 1 91 242 GLN A CA 1
ATOM 1779 C C . GLN A 1 242 ? -13.359 -23.688 2.764 1 91 242 GLN A C 1
ATOM 1781 O O . GLN A 1 242 ? -13.492 -23.266 3.908 1 91 242 GLN A O 1
ATOM 1786 N N . GLU A 1 243 ? -13.5 -24.891 2.422 1 92.38 243 GLU A N 1
ATOM 1787 C CA . GLU A 1 243 ? -13.875 -25.875 3.424 1 92.38 243 GLU A CA 1
ATOM 1788 C C . GLU A 1 243 ? -12.781 -26.047 4.477 1 92.38 243 GLU A C 1
ATOM 1790 O O . GLU A 1 243 ? -13.07 -26.172 5.664 1 92.38 243 GLU A O 1
ATOM 1795 N N . GLU A 1 244 ? -11.594 -26.156 3.959 1 90.31 244 GLU A N 1
ATOM 1796 C CA . GLU A 1 244 ? -10.477 -26.266 4.891 1 90.31 244 GLU A CA 1
ATOM 1797 C C . GLU A 1 244 ? -10.398 -25.047 5.809 1 90.31 244 GLU A C 1
ATOM 1799 O O . GLU A 1 244 ? -10.18 -25.188 7.016 1 90.31 244 GLU A O 1
ATOM 1804 N N . LEU A 1 245 ? -10.609 -23.891 5.289 1 90.19 245 LEU A N 1
ATOM 1805 C CA . LEU A 1 245 ? -10.586 -22.656 6.062 1 90.19 245 LEU A CA 1
ATOM 1806 C C . LEU A 1 245 ? -11.695 -22.641 7.102 1 90.19 245 LEU A C 1
ATOM 1808 O O . LEU A 1 245 ? -11.477 -22.25 8.25 1 90.19 245 LEU A O 1
ATOM 1812 N N . GLN A 1 246 ? -12.836 -23.078 6.738 1 91 246 GLN A N 1
ATOM 1813 C CA . GLN A 1 246 ? -13.977 -23.141 7.648 1 91 246 GLN A CA 1
ATOM 1814 C C . GLN A 1 246 ? -13.719 -24.141 8.773 1 91 246 GLN A C 1
ATOM 1816 O O . GLN A 1 246 ? -14.039 -23.875 9.938 1 91 246 GLN A O 1
ATOM 1821 N N . LYS A 1 247 ? -13.18 -25.234 8.398 1 91.81 247 LYS A N 1
ATOM 1822 C CA . LYS A 1 247 ? -12.852 -26.266 9.383 1 91.81 247 LYS A CA 1
ATOM 1823 C C . LYS A 1 247 ? -11.867 -25.75 10.422 1 91.81 247 LYS A C 1
ATOM 1825 O O . LYS A 1 247 ? -12.047 -25.953 11.625 1 91.81 247 LYS A O 1
ATOM 1830 N N . ARG A 1 248 ? -10.883 -25.062 9.969 1 88 248 ARG A N 1
ATOM 1831 C CA . ARG A 1 248 ? -9.875 -24.531 10.867 1 88 248 ARG A CA 1
ATOM 1832 C C . ARG A 1 248 ? -10.461 -23.438 11.758 1 88 248 ARG A C 1
ATOM 1834 O O . ARG A 1 248 ? -10.117 -23.328 12.938 1 88 248 ARG A O 1
ATOM 1841 N N . ALA A 1 249 ? -11.336 -22.609 11.227 1 87.69 249 ALA A N 1
ATOM 1842 C CA . ALA A 1 249 ? -12.023 -21.578 12 1 87.69 249 ALA A CA 1
ATOM 1843 C C . ALA A 1 249 ? -12.883 -22.203 13.102 1 87.69 249 ALA A C 1
ATOM 1845 O O . ALA A 1 249 ? -12.906 -21.703 14.227 1 87.69 249 ALA A O 1
ATOM 1846 N N . GLU A 1 250 ? -13.586 -23.297 12.82 1 89.44 250 GLU A N 1
ATOM 1847 C CA . GLU A 1 250 ? -14.43 -24 13.789 1 89.44 250 GLU A CA 1
ATOM 1848 C C . GLU A 1 250 ? -13.594 -24.641 14.891 1 89.44 250 GLU A C 1
ATOM 1850 O O . GLU A 1 250 ? -13.984 -24.625 16.062 1 89.44 250 GLU A O 1
ATOM 1855 N N . GLU A 1 251 ? -12.523 -25.203 14.43 1 89.31 251 GLU A N 1
ATOM 1856 C CA . GLU A 1 251 ? -11.625 -25.812 15.414 1 89.31 251 GLU A CA 1
ATOM 1857 C C . GLU A 1 251 ? -11.086 -24.766 16.391 1 89.31 251 GLU A C 1
ATOM 1859 O O . GLU A 1 251 ? -10.984 -25.031 17.594 1 89.31 251 GLU A O 1
ATOM 1864 N N . GLN A 1 252 ? -10.758 -23.625 15.883 1 83.88 252 GLN A N 1
ATOM 1865 C CA . GLN A 1 252 ? -10.266 -22.547 16.734 1 83.88 252 GLN A CA 1
ATOM 1866 C C . GLN A 1 252 ? -11.359 -22.047 17.688 1 83.88 252 GLN A C 1
ATOM 1868 O O . GLN A 1 252 ? -11.094 -21.781 18.859 1 83.88 252 GLN A O 1
ATOM 1873 N N . ARG A 1 253 ? -12.562 -21.875 17.141 1 87.19 253 ARG A N 1
ATOM 1874 C CA . ARG A 1 253 ? -13.695 -21.469 17.969 1 87.19 253 ARG A CA 1
ATOM 1875 C C . ARG A 1 253 ? -13.953 -22.484 19.078 1 87.19 253 ARG A C 1
ATOM 1877 O O . ARG A 1 253 ? -14.18 -22.094 20.234 1 87.19 253 ARG A O 1
ATOM 1884 N N . LYS A 1 254 ? -13.875 -23.688 18.812 1 88 254 LYS A N 1
ATOM 1885 C CA . LYS A 1 254 ? -14.07 -24.75 19.797 1 88 254 LYS A CA 1
ATOM 1886 C C . LYS A 1 254 ? -12.977 -24.734 20.859 1 88 254 LYS A C 1
ATOM 1888 O O . LYS A 1 254 ? -13.242 -24.938 22.047 1 88 254 LYS A O 1
ATOM 1893 N N . LYS A 1 255 ? -11.75 -24.484 20.438 1 86.81 255 LYS A N 1
ATOM 1894 C CA . LYS A 1 255 ? -10.633 -24.375 21.375 1 86.81 255 LYS A CA 1
ATOM 1895 C C . LYS A 1 255 ? -10.805 -23.188 22.297 1 86.81 255 LYS A C 1
ATOM 1897 O O . LYS A 1 255 ? -10.547 -23.281 23.5 1 86.81 255 LYS A O 1
ATOM 1902 N N . LEU A 1 256 ? -11.258 -22.062 21.797 1 86.56 256 LEU A N 1
ATOM 1903 C CA . LEU A 1 256 ? -11.492 -20.859 22.594 1 86.56 256 LEU A CA 1
ATOM 1904 C C . LEU A 1 256 ? -12.656 -21.078 23.562 1 86.56 256 LEU A C 1
ATOM 1906 O O . LEU A 1 256 ? -12.602 -20.625 24.703 1 86.56 256 LEU A O 1
ATOM 1910 N N . GLU A 1 257 ? -13.742 -21.734 23.141 1 84.75 257 GLU A N 1
ATOM 1911 C CA . GLU A 1 257 ? -14.883 -22.047 24 1 84.75 257 GLU A CA 1
ATOM 1912 C C . GLU A 1 257 ? -14.492 -23.016 25.109 1 84.75 257 GLU A C 1
ATOM 1914 O O . GLU A 1 257 ? -14.953 -22.891 26.25 1 84.75 257 GLU A O 1
ATOM 1919 N N . SER A 1 258 ? -13.719 -23.906 24.797 1 79 258 SER A N 1
ATOM 1920 C CA . SER A 1 258 ? -13.266 -24.859 25.812 1 79 258 SER A CA 1
ATOM 1921 C C . SER A 1 258 ? -12.305 -24.203 26.797 1 79 258 SER A C 1
ATOM 1923 O O . SER A 1 258 ? -12.273 -24.578 27.969 1 79 258 SER A O 1
ATOM 1925 N N . ALA A 1 259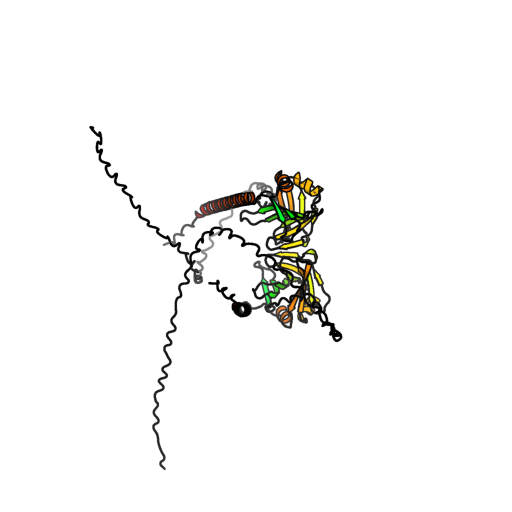 ? -11.547 -23.281 26.281 1 66.81 259 ALA A N 1
ATOM 1926 C CA . ALA A 1 259 ? -10.641 -22.547 27.172 1 66.81 259 ALA A CA 1
ATOM 1927 C C . ALA A 1 259 ? -11.414 -21.578 28.062 1 66.81 259 ALA A C 1
ATOM 1929 O O . ALA A 1 259 ? -11.047 -21.359 29.219 1 66.81 259 ALA A O 1
ATOM 1930 N N . GLY A 1 260 ? -12.414 -20.938 27.562 1 63.41 260 GLY A N 1
ATOM 1931 C CA . GLY A 1 260 ? -13.273 -20.062 28.344 1 63.41 260 GLY A CA 1
ATOM 1932 C C . GLY A 1 260 ? -14.125 -20.812 29.344 1 63.41 260 GLY A C 1
ATOM 1933 O O . GLY A 1 260 ? -14.414 -20.297 30.438 1 63.41 260 GLY A O 1
ATOM 1934 N N . GLN A 1 261 ? -14.586 -21.938 29.125 1 59.28 261 GLN A N 1
ATOM 1935 C CA . GLN A 1 261 ? -15.367 -22.734 30.062 1 59.28 261 GLN A CA 1
ATOM 1936 C C . GLN A 1 261 ? -14.492 -23.234 31.219 1 59.28 261 GLN A C 1
ATOM 1938 O O . GLN A 1 261 ? -14.992 -23.484 32.312 1 59.28 261 GLN A O 1
ATOM 1943 N N . GLY A 1 262 ? -13.305 -23.312 30.969 1 53.19 262 GLY A N 1
ATOM 1944 C CA . GLY A 1 262 ? -12.484 -23.672 32.094 1 53.19 262 GLY A CA 1
ATOM 1945 C C . GLY A 1 262 ? -12.312 -22.547 33.094 1 53.19 262 GLY A C 1
ATOM 1946 O O . GLY A 1 262 ? -12.031 -22.781 34.281 1 53.19 262 GLY A O 1
ATOM 1947 N N . GLN A 1 263 ? -12.258 -21.328 32.656 1 46.59 263 GLN A N 1
ATOM 1948 C CA . GLN A 1 263 ? -12.133 -20.219 33.594 1 46.59 263 GLN A CA 1
ATOM 1949 C C . GLN A 1 263 ? -13.5 -19.766 34.094 1 46.59 263 GLN A C 1
ATOM 1951 O O . GLN A 1 263 ? -13.602 -18.812 34.875 1 46.59 263 GLN A O 1
ATOM 1956 N N . GLY A 1 264 ? -14.539 -20.234 33.594 1 47.16 264 GLY A N 1
ATOM 1957 C CA . GLY A 1 264 ? -15.852 -19.859 34.094 1 47.16 264 GLY A CA 1
ATOM 1958 C C . GLY A 1 264 ? -16.062 -20.281 35.531 1 47.16 264 GLY A C 1
ATOM 1959 O O . GLY A 1 264 ? -17.172 -20.141 36.062 1 47.16 264 GLY A O 1
ATOM 1960 N N . GLY A 1 265 ? -15.242 -21.188 36 1 41.97 265 GLY A N 1
ATOM 1961 C CA . GLY A 1 265 ? -15.711 -21.688 37.281 1 41.97 265 GLY A CA 1
ATOM 1962 C C . GLY A 1 265 ? -15.648 -20.641 38.375 1 41.97 265 GLY A C 1
ATOM 1963 O O . GLY A 1 265 ? -16.234 -20.812 39.469 1 41.97 265 GLY A O 1
ATOM 1964 N N . ALA A 1 266 ? -14.484 -19.906 38.5 1 39.16 266 ALA A N 1
ATOM 1965 C CA . ALA A 1 266 ? -14.414 -19.375 39.875 1 39.16 266 ALA A CA 1
ATOM 1966 C C . ALA A 1 266 ? -15.203 -18.078 39.969 1 39.16 266 ALA A C 1
ATOM 1968 O O . ALA A 1 266 ? -14.75 -17.016 39.531 1 39.16 266 ALA A O 1
ATOM 1969 N N . ALA A 1 267 ? -16.531 -18.016 39.594 1 41.28 267 ALA A N 1
ATOM 1970 C CA . ALA A 1 267 ? -17.328 -16.906 40.094 1 41.28 267 ALA A CA 1
ATOM 1971 C C . ALA A 1 267 ? -17.062 -16.656 41.562 1 41.28 267 ALA A C 1
ATOM 1973 O O . ALA A 1 267 ? -17.094 -17.594 42.375 1 41.28 267 ALA A O 1
ATOM 1974 N N . PRO A 1 268 ? -16.359 -15.578 41.812 1 41.09 268 PRO A N 1
ATOM 1975 C CA . PRO A 1 268 ? -16.109 -15.273 43.219 1 41.09 268 PRO A CA 1
ATOM 1976 C C . PRO A 1 268 ? -17.359 -15.383 44.094 1 41.09 268 PRO A C 1
ATOM 1978 O O . PRO A 1 268 ? -18.469 -15.109 43.625 1 41.09 268 PRO A O 1
ATOM 1981 N N . ALA A 1 269 ? -17.391 -16.219 45.125 1 41.66 269 ALA A N 1
ATOM 1982 C CA . ALA A 1 269 ? -18.375 -16.453 46.188 1 41.66 269 ALA A CA 1
ATOM 1983 C C . ALA A 1 269 ? -18.812 -15.148 46.812 1 41.66 269 ALA A C 1
ATOM 1985 O O . ALA A 1 269 ? -18.016 -14.234 47 1 41.66 269 ALA A O 1
ATOM 1986 N N . PRO A 1 270 ? -20.078 -14.758 46.625 1 40.66 270 PRO A N 1
ATOM 1987 C CA . PRO A 1 270 ? -20.625 -13.578 47.312 1 40.66 270 PRO A CA 1
ATOM 1988 C C . PRO A 1 270 ? -20.234 -13.508 48.781 1 40.66 270 PRO A C 1
ATOM 1990 O O . PRO A 1 270 ? -20.141 -14.539 49.438 1 40.66 270 PRO A O 1
ATOM 1993 N N . ASN A 1 271 ? -19.297 -12.664 49.062 1 33.88 271 ASN A N 1
ATOM 1994 C CA . ASN A 1 271 ? -18.969 -12.352 50.469 1 33.88 271 ASN A CA 1
ATOM 1995 C C . ASN A 1 271 ? -20.234 -12.211 51.312 1 33.88 271 ASN A C 1
ATOM 1997 O O . ASN A 1 271 ? -21.125 -11.438 50.969 1 33.88 271 ASN A O 1
ATOM 2001 N N . ALA A 1 272 ? -20.516 -13.258 52.031 1 37.66 272 ALA A N 1
ATOM 2002 C CA . ALA A 1 272 ? -21.516 -13.352 53.094 1 37.66 272 ALA A CA 1
ATOM 2003 C C . ALA A 1 272 ? -21.453 -12.133 54 1 37.66 272 ALA A C 1
ATOM 2005 O O . ALA A 1 272 ? -20.422 -11.844 54.625 1 37.66 272 ALA A O 1
ATOM 2006 N N . ALA A 1 273 ? -22.141 -10.977 53.719 1 30.14 273 ALA A N 1
ATOM 2007 C CA . ALA A 1 273 ? -22.391 -9.836 54.594 1 30.14 273 ALA A CA 1
ATOM 2008 C C . ALA A 1 273 ? -22.719 -10.305 56 1 30.14 273 ALA A C 1
ATOM 2010 O O . ALA A 1 273 ? -23.484 -11.258 56.188 1 30.14 273 ALA A O 1
ATOM 2011 N N . ALA A 1 274 ? -21.938 -10.062 56.969 1 31.53 274 ALA A N 1
ATOM 2012 C CA . ALA A 1 274 ? -22.094 -10.211 58.406 1 31.53 274 ALA A CA 1
ATOM 2013 C C . ALA A 1 274 ? -23.484 -9.734 58.875 1 31.53 274 ALA A C 1
ATOM 2015 O O . ALA A 1 274 ? -23.969 -8.703 58.375 1 31.53 274 ALA A O 1
ATOM 2016 N N . LYS A 1 275 ? -24.219 -10.594 59.625 1 26.95 275 LYS A N 1
ATOM 2017 C CA . LYS A 1 275 ? -25.125 -10.148 60.688 1 26.95 275 LYS A CA 1
ATOM 2018 C C . LYS A 1 275 ? -24.359 -9.375 61.75 1 26.95 275 LYS A C 1
ATOM 2020 O O . LYS A 1 275 ? -23.281 -9.805 62.188 1 26.95 275 LYS A O 1
ATOM 2025 N N . MET B 1 1 ? -69.688 43.531 69.062 1 25.06 1 MET B N 1
ATOM 2026 C CA . MET B 1 1 ? -70.312 42.188 68.938 1 25.06 1 MET B CA 1
ATOM 2027 C C . MET B 1 1 ? -70.25 41.719 67.5 1 25.06 1 MET B C 1
ATOM 2029 O O . MET B 1 1 ? -70.062 40.531 67.25 1 25.06 1 MET B O 1
ATOM 2033 N N . ASN B 1 2 ? -70.75 42.531 66.688 1 26.77 2 ASN B N 1
ATOM 2034 C CA . ASN B 1 2 ? -71.375 42.125 65.438 1 26.77 2 ASN B CA 1
ATOM 2035 C C . ASN B 1 2 ? -70.312 41.781 64.375 1 26.77 2 ASN B C 1
ATOM 2037 O O . ASN B 1 2 ? -69.562 42.656 63.969 1 26.77 2 ASN B O 1
ATOM 2041 N N . PHE B 1 3 ? -69.688 40.531 64.562 1 34.16 3 PHE B N 1
ATOM 2042 C CA . PHE B 1 3 ? -68.688 39.625 63.938 1 34.16 3 PHE B CA 1
ATOM 2043 C C . PHE B 1 3 ? -69.062 39.375 62.469 1 34.16 3 PHE B C 1
ATOM 2045 O O . PHE B 1 3 ? -70.125 38.875 62.156 1 34.16 3 PHE B O 1
ATOM 2052 N N . ARG B 1 4 ? -68.688 40.438 61.562 1 28.22 4 ARG B N 1
ATOM 2053 C CA . ARG B 1 4 ? -68.812 40.656 60.125 1 28.22 4 ARG B CA 1
ATOM 2054 C C . ARG B 1 4 ? -68.312 39.438 59.344 1 28.22 4 ARG B C 1
ATOM 2056 O O . ARG B 1 4 ? -67.188 39.375 58.969 1 28.22 4 ARG B O 1
ATOM 2063 N N . ILE B 1 5 ? -68.688 38.188 59.812 1 32.28 5 ILE B N 1
ATOM 2064 C CA . ILE B 1 5 ? -68.125 36.938 59.406 1 32.28 5 ILE B CA 1
ATOM 2065 C C . ILE B 1 5 ? -68.438 36.656 57.938 1 32.28 5 ILE B C 1
ATOM 2067 O O . ILE B 1 5 ? -68.188 35.562 57.438 1 32.28 5 ILE B O 1
ATOM 2071 N N . LEU B 1 6 ? -68.938 37.781 57.25 1 29.94 6 LEU B N 1
ATOM 2072 C CA . LEU B 1 6 ? -69.75 37.25 56.188 1 29.94 6 LEU B CA 1
ATOM 2073 C C . LEU B 1 6 ? -69 36.25 55.344 1 29.94 6 LEU B C 1
ATOM 2075 O O . LEU B 1 6 ? -67.75 36.344 55.219 1 29.94 6 LEU B O 1
ATOM 2079 N N . ALA B 1 7 ? -69.625 35.125 54.844 1 31.33 7 ALA B N 1
ATOM 2080 C CA . ALA B 1 7 ? -69.688 33.75 54.406 1 31.33 7 ALA B CA 1
ATOM 2081 C C . ALA B 1 7 ? -69.188 33.594 52.969 1 31.33 7 ALA B C 1
ATOM 2083 O O . ALA B 1 7 ? -69.25 32.5 52.406 1 31.33 7 ALA B O 1
ATOM 2084 N N . ALA B 1 8 ? -68.438 34.594 52.375 1 36.03 8 ALA B N 1
ATOM 2085 C CA . ALA B 1 8 ? -68.688 34.531 50.938 1 36.03 8 ALA B CA 1
ATOM 2086 C C . ALA B 1 8 ? -68.312 33.188 50.375 1 36.03 8 ALA B C 1
ATOM 2088 O O . ALA B 1 8 ? -67.312 32.594 50.781 1 36.03 8 ALA B O 1
ATOM 2089 N N . PRO B 1 9 ? -69.25 32.406 49.719 1 32.41 9 PRO B N 1
ATOM 2090 C CA . PRO B 1 9 ? -69.25 31.031 49.25 1 32.41 9 PRO B CA 1
ATOM 2091 C C . PRO B 1 9 ? -68.125 30.719 48.281 1 32.41 9 PRO B C 1
ATOM 2093 O O . PRO B 1 9 ? -67.812 31.562 47.438 1 32.41 9 PRO B O 1
ATOM 2096 N N . VAL B 1 10 ? -67.062 29.984 48.688 1 34.66 10 VAL B N 1
ATOM 2097 C CA . VAL B 1 10 ? -65.812 29.453 48.125 1 34.66 10 VAL B CA 1
ATOM 2098 C C . VAL B 1 10 ? -66.125 28.609 46.906 1 34.66 10 VAL B C 1
ATOM 2100 O O . VAL B 1 10 ? -66.625 27.5 47 1 34.66 10 VAL B O 1
ATOM 2103 N N . LEU B 1 11 ? -66.938 29.156 45.938 1 31.28 11 LEU B N 1
ATOM 2104 C CA . LEU B 1 11 ? -67.375 28.234 44.875 1 31.28 11 LEU B CA 1
ATOM 2105 C C . LEU B 1 11 ? -66.188 27.469 44.312 1 31.28 11 LEU B C 1
ATOM 2107 O O . LEU B 1 11 ? -65.125 28.031 44.156 1 31.28 11 LEU B O 1
ATOM 2111 N N . PRO B 1 12 ? -66.25 26.078 44.281 1 32.62 12 PRO B N 1
ATOM 2112 C CA . PRO B 1 12 ? -65.375 24.938 44.031 1 32.62 12 PRO B CA 1
ATOM 2113 C C . PRO B 1 12 ? -64.812 24.953 42.594 1 32.62 12 PRO B C 1
ATOM 2115 O O . PRO B 1 12 ? -65.562 24.922 41.625 1 32.62 12 PRO B O 1
ATOM 2118 N N . ARG B 1 13 ? -64.062 25.953 42.219 1 33.47 13 ARG B N 1
ATOM 2119 C CA . ARG B 1 13 ? -63.625 26.062 40.844 1 33.47 13 ARG B CA 1
ATOM 2120 C C . ARG B 1 13 ? -63.094 24.719 40.344 1 33.47 13 ARG B C 1
ATOM 2122 O O . ARG B 1 13 ? -62.281 24.062 41 1 33.47 13 ARG B O 1
ATOM 2129 N N . GLY B 1 14 ? -63.906 23.922 39.562 1 28.72 14 GLY B N 1
ATOM 2130 C CA . GLY B 1 14 ? -63.906 22.625 38.875 1 28.72 14 GLY B CA 1
ATOM 2131 C C . GLY B 1 14 ? -62.656 22.406 38.031 1 28.72 14 GLY B C 1
ATOM 2132 O O . GLY B 1 14 ? -62.344 23.234 37.188 1 28.72 14 GLY B O 1
ATOM 2133 N N . ARG B 1 15 ? -61.531 21.906 38.562 1 30.39 15 ARG B N 1
ATOM 2134 C CA . ARG B 1 15 ? -60.219 21.547 37.969 1 30.39 15 ARG B CA 1
ATOM 2135 C C . ARG B 1 15 ? -60.406 20.609 36.781 1 30.39 15 ARG B C 1
ATOM 2137 O O . ARG B 1 15 ? -60.781 19.438 36.969 1 30.39 15 ARG B O 1
ATOM 2144 N N . VAL B 1 16 ? -61.188 20.953 35.719 1 29.12 16 VAL B N 1
ATOM 2145 C CA . VAL B 1 16 ? -61.406 19.922 34.719 1 29.12 16 VAL B CA 1
ATOM 2146 C C . VAL B 1 16 ? -60.062 19.469 34.125 1 29.12 16 VAL B C 1
ATOM 2148 O O . VAL B 1 16 ? -59.344 20.266 33.562 1 29.12 16 VAL B O 1
ATOM 2151 N N . VAL B 1 17 ? -59.375 18.562 34.719 1 29.48 17 VAL B N 1
ATOM 2152 C CA . VAL B 1 17 ? -58.125 17.891 34.406 1 29.48 17 VAL B CA 1
ATOM 2153 C C . VAL B 1 17 ? -58.25 17.156 33.062 1 29.48 17 VAL B C 1
ATOM 2155 O O . VAL B 1 17 ? -59 16.172 32.969 1 29.48 17 VAL B O 1
ATOM 2158 N N . ALA B 1 18 ? -58.5 17.844 31.938 1 27.62 18 ALA B N 1
ATOM 2159 C CA . ALA B 1 18 ? -58.688 17.094 30.703 1 27.62 18 ALA B CA 1
ATOM 2160 C C . ALA B 1 18 ? -57.531 16.172 30.406 1 27.62 18 ALA B C 1
ATOM 2162 O O . ALA B 1 18 ? -56.375 16.609 30.406 1 27.62 18 ALA B O 1
ATOM 2163 N N . LEU B 1 19 ? -57.656 14.891 30.656 1 24.97 19 LEU B N 1
ATOM 2164 C CA . LEU B 1 19 ? -56.875 13.68 30.516 1 24.97 19 LEU B CA 1
ATOM 2165 C C . LEU B 1 19 ? -56.438 13.484 29.062 1 24.97 19 LEU B C 1
ATOM 2167 O O . LEU B 1 19 ? -57.281 13.234 28.188 1 24.97 19 LEU B O 1
ATOM 2171 N N . MET B 1 20 ? -55.688 14.43 28.469 1 26.59 20 MET B N 1
ATOM 2172 C CA . MET B 1 20 ? -55.312 14.219 27.078 1 26.59 20 MET B CA 1
ATOM 2173 C C . MET B 1 20 ? -54.625 12.867 26.891 1 26.59 20 MET B C 1
ATOM 2175 O O . MET B 1 20 ? -53.719 12.523 27.656 1 26.59 20 MET B O 1
ATOM 2179 N N . ALA B 1 21 ? -55.281 11.867 26.297 1 25.19 21 ALA B N 1
ATOM 2180 C CA . ALA B 1 21 ? -55.062 10.461 25.984 1 25.19 21 ALA B CA 1
ATOM 2181 C C . ALA B 1 21 ? -53.781 10.289 25.172 1 25.19 21 ALA B C 1
ATOM 2183 O O . ALA B 1 21 ? -53.375 11.172 24.406 1 25.19 21 ALA B O 1
ATOM 2184 N N . ALA B 1 22 ? -52.938 9.203 25.391 1 26.08 22 ALA B N 1
ATOM 2185 C CA . ALA B 1 22 ? -51.625 8.562 25.359 1 26.08 22 ALA B CA 1
ATOM 2186 C C . ALA B 1 22 ? -51.312 7.973 23.984 1 26.08 22 ALA B C 1
ATOM 2188 O O . ALA B 1 22 ? -50.25 7.414 23.766 1 26.08 22 ALA B O 1
ATOM 2189 N N . THR B 1 23 ? -51.969 8.086 22.797 1 27.34 23 THR B N 1
ATOM 2190 C CA . THR B 1 23 ? -51.844 6.891 21.969 1 27.34 23 THR B CA 1
ATOM 2191 C C . THR B 1 23 ? -50.438 6.789 21.375 1 27.34 23 THR B C 1
ATOM 2193 O O . THR B 1 23 ? -50 7.699 20.688 1 27.34 23 THR B O 1
ATOM 2196 N N . ALA B 1 24 ? -49.5 6.102 21.906 1 25.69 24 ALA B N 1
ATOM 2197 C CA . ALA B 1 24 ? -48.094 5.871 21.578 1 25.69 24 ALA B CA 1
ATOM 2198 C C . ALA B 1 24 ? -47.969 5 20.328 1 25.69 24 ALA B C 1
ATOM 2200 O O . ALA B 1 24 ? -48.219 3.795 20.375 1 25.69 24 ALA B O 1
ATOM 2201 N N . LEU B 1 25 ? -48.5 5.258 19.094 1 25.8 25 LEU B N 1
ATOM 2202 C CA . LEU B 1 25 ? -48.406 4.258 18.031 1 25.8 25 LEU B CA 1
ATOM 2203 C C . LEU B 1 25 ? -46.969 3.986 17.641 1 25.8 25 LEU B C 1
ATOM 2205 O O . LEU B 1 25 ? -46.219 4.914 17.328 1 25.8 25 LEU B O 1
ATOM 2209 N N . SER B 1 26 ? -46.281 2.842 17.984 1 25.97 26 SER B N 1
ATOM 2210 C CA . SER B 1 26 ? -44.938 2.309 17.812 1 25.97 26 SER B CA 1
ATOM 2211 C C . SER B 1 26 ? -44.688 1.96 16.344 1 25.97 26 SER B C 1
ATOM 2213 O O . SER B 1 26 ? -45.312 1.047 15.797 1 25.97 26 SER B O 1
ATOM 2215 N N . ALA B 1 27 ? -44.5 2.799 15.344 1 26.89 27 ALA B N 1
ATOM 2216 C CA . ALA B 1 27 ? -44.375 2.459 13.93 1 26.89 27 ALA B CA 1
ATOM 2217 C C . ALA B 1 27 ? -43.125 1.604 13.672 1 26.89 27 ALA B C 1
ATOM 2219 O O . ALA B 1 27 ? -42.031 2.01 13.992 1 26.89 27 ALA B O 1
ATOM 2220 N N . ALA B 1 28 ? -43.25 0.226 13.57 1 26.11 28 ALA B N 1
ATOM 2221 C CA . ALA B 1 28 ? -42.281 -0.834 13.266 1 26.11 28 ALA B CA 1
ATOM 2222 C C . ALA B 1 28 ? -41.688 -0.643 11.875 1 26.11 28 ALA B C 1
ATOM 2224 O O . ALA B 1 28 ? -42.406 -0.509 10.891 1 26.11 28 ALA B O 1
ATOM 2225 N N . PHE B 1 29 ? -40.531 -0.029 11.68 1 26 29 PHE B N 1
ATOM 2226 C CA . PHE B 1 29 ? -39.812 0.176 10.43 1 26 29 PHE B CA 1
ATOM 2227 C C . PHE B 1 29 ? -39.469 -1.159 9.781 1 26 29 PHE B C 1
ATOM 2229 O O . PHE B 1 29 ? -38.75 -1.977 10.367 1 26 29 PHE B O 1
ATOM 2236 N N . LEU B 1 30 ? -40.281 -1.792 8.914 1 24.88 30 LEU B N 1
ATOM 2237 C CA . LEU B 1 30 ? -40.125 -3.008 8.125 1 24.88 30 LEU B CA 1
ATOM 2238 C C . LEU B 1 30 ? -38.906 -2.93 7.223 1 24.88 30 LEU B C 1
ATOM 2240 O O . LEU B 1 30 ? -38.688 -1.927 6.539 1 24.88 30 LEU B O 1
ATOM 2244 N N . VAL B 1 31 ? -37.844 -3.625 7.594 1 27 31 VAL B N 1
ATOM 2245 C CA . VAL B 1 31 ? -36.594 -3.848 6.875 1 27 31 VAL B CA 1
ATOM 2246 C C . VAL B 1 31 ? -36.875 -4.551 5.547 1 27 31 VAL B C 1
ATOM 2248 O O . VAL B 1 31 ? -37.344 -5.68 5.531 1 27 31 VAL B O 1
ATOM 2251 N N . PRO B 1 32 ? -37.062 -3.945 4.34 1 28.58 32 PRO B N 1
ATOM 2252 C CA . PRO B 1 32 ? -37.406 -4.617 3.08 1 28.58 32 PRO B CA 1
ATOM 2253 C C . PRO B 1 32 ? -36.312 -5.609 2.643 1 28.58 32 PRO B C 1
ATOM 2255 O O . PRO B 1 32 ? -35.125 -5.305 2.715 1 28.58 32 PRO B O 1
ATOM 2258 N N . ALA B 1 33 ? -36.5 -6.859 2.871 1 24.67 33 ALA B N 1
ATOM 2259 C CA . ALA B 1 33 ? -35.719 -7.996 2.379 1 24.67 33 ALA B CA 1
ATOM 2260 C C . ALA B 1 33 ? -35.5 -7.898 0.873 1 24.67 33 ALA B C 1
ATOM 2262 O O . ALA B 1 33 ? -36.469 -7.715 0.108 1 24.67 33 ALA B O 1
ATOM 2263 N N . ALA B 1 34 ? -34.344 -7.395 0.369 1 25.3 34 ALA B N 1
ATOM 2264 C CA . ALA B 1 34 ? -33.906 -7.27 -1.016 1 25.3 34 ALA B CA 1
ATOM 2265 C C . ALA B 1 34 ? -33.969 -8.609 -1.736 1 25.3 34 ALA B C 1
ATOM 2267 O O . ALA B 1 34 ? -33.375 -9.594 -1.288 1 25.3 34 ALA B O 1
ATOM 2268 N N . GLN B 1 35 ? -35.031 -8.898 -2.367 1 24.75 35 GLN B N 1
ATOM 2269 C CA . GLN B 1 35 ? -35.312 -10.062 -3.205 1 24.75 35 GLN B CA 1
ATOM 2270 C C . GLN B 1 35 ? -34.219 -10.266 -4.25 1 24.75 35 GLN B C 1
ATOM 2272 O O . GLN B 1 35 ? -33.812 -9.32 -4.91 1 24.75 35 GLN B O 1
ATOM 2277 N N . ALA B 1 36 ? -33.469 -11.344 -4.121 1 24.78 36 ALA B N 1
ATOM 2278 C CA . ALA B 1 36 ? -32.438 -11.945 -4.984 1 24.78 36 ALA B CA 1
ATOM 2279 C C . ALA B 1 36 ? -33 -12.227 -6.375 1 24.78 36 ALA B C 1
ATOM 2281 O O . ALA B 1 36 ? -33.906 -13.055 -6.531 1 24.78 36 ALA B O 1
ATOM 2282 N N . GLN B 1 37 ? -33.156 -11.234 -7.285 1 23.88 37 GLN B N 1
ATOM 2283 C CA . GLN B 1 37 ? -33.688 -11.359 -8.633 1 23.88 37 GLN B CA 1
ATOM 2284 C C . GLN B 1 37 ? -32.938 -12.422 -9.43 1 23.88 37 GLN B C 1
ATOM 2286 O O . GLN B 1 37 ? -31.703 -12.477 -9.406 1 23.88 37 GLN B O 1
ATOM 2291 N N . GLN B 1 38 ? -33.656 -13.578 -9.672 1 24.64 38 GLN B N 1
ATOM 2292 C CA . GLN B 1 38 ? -33.312 -14.781 -10.43 1 24.64 38 GLN B CA 1
ATOM 2293 C C . GLN B 1 38 ? -32.875 -14.438 -11.852 1 24.64 38 GLN B C 1
ATOM 2295 O O . GLN B 1 38 ? -33.5 -13.57 -12.492 1 24.64 38 GLN B O 1
ATOM 2300 N N . PRO B 1 39 ? -31.812 -15.023 -12.375 1 27.59 39 PRO B N 1
ATOM 2301 C CA . PRO B 1 39 ? -31.062 -14.812 -13.625 1 27.59 39 PRO B CA 1
ATOM 2302 C C . PRO B 1 39 ? -31.875 -15.211 -14.859 1 27.59 39 PRO B C 1
ATOM 2304 O O . PRO B 1 39 ? -32.375 -16.328 -14.938 1 27.59 39 PRO B O 1
ATOM 2307 N N . ALA B 1 40 ? -32.688 -14.305 -15.383 1 25 40 ALA B N 1
ATOM 2308 C CA . ALA B 1 40 ? -33.562 -14.508 -16.531 1 25 40 ALA B CA 1
ATOM 2309 C C . ALA B 1 40 ? -32.844 -15.203 -17.672 1 25 40 ALA B C 1
ATOM 2311 O O . ALA B 1 40 ? -31.641 -14.953 -17.891 1 25 40 ALA B O 1
ATOM 2312 N N . ALA B 1 41 ? -33.438 -16.375 -18.078 1 26.36 41 ALA B N 1
ATOM 2313 C CA . ALA B 1 41 ? -33.031 -17.391 -19.047 1 26.36 41 ALA B CA 1
ATOM 2314 C C . ALA B 1 41 ? -32.844 -16.781 -20.438 1 26.36 41 ALA B C 1
ATOM 2316 O O . ALA B 1 41 ? -33.562 -15.867 -20.828 1 26.36 41 ALA B O 1
ATOM 2317 N N . PRO B 1 42 ? -31.781 -17.109 -21.172 1 26.36 42 PRO B N 1
ATOM 2318 C CA . PRO B 1 42 ? -31.219 -16.594 -22.438 1 26.36 42 PRO B CA 1
ATOM 2319 C C . PRO B 1 42 ? -32.156 -16.812 -23.625 1 26.36 42 PRO B C 1
ATOM 2321 O O . PRO B 1 42 ? -32.781 -17.875 -23.734 1 26.36 42 PRO B O 1
ATOM 2324 N N . ALA B 1 43 ? -33 -15.766 -23.922 1 26.05 43 ALA B N 1
ATOM 2325 C CA . ALA B 1 43 ? -34.031 -15.82 -24.953 1 26.05 43 ALA B CA 1
ATOM 2326 C C . ALA B 1 43 ? -33.469 -16.391 -26.266 1 26.05 43 ALA B C 1
ATOM 2328 O O . ALA B 1 43 ? -32.312 -16.109 -26.609 1 26.05 43 ALA B O 1
ATOM 2329 N N . PRO B 1 44 ? -34.188 -17.312 -26.766 1 24.67 44 PRO B N 1
ATOM 2330 C CA . PRO B 1 44 ? -33.875 -18.188 -27.891 1 24.67 44 PRO B CA 1
ATOM 2331 C C . PRO B 1 44 ? -33.625 -17.406 -29.188 1 24.67 44 PRO B C 1
ATOM 2333 O O . PRO B 1 44 ? -34.062 -16.266 -29.328 1 24.67 44 PRO B O 1
ATOM 2336 N N . ALA B 1 45 ? -32.844 -17.984 -30.078 1 26.5 45 ALA B N 1
ATOM 2337 C CA . ALA B 1 45 ? -32.062 -17.672 -31.281 1 26.5 45 ALA B CA 1
ATOM 2338 C C . ALA B 1 45 ? -33 -17.375 -32.469 1 26.5 45 ALA B C 1
ATOM 2340 O O . ALA B 1 45 ? -33.812 -18.203 -32.844 1 26.5 45 ALA B O 1
ATOM 2341 N N . ALA B 1 46 ? -33.719 -16.156 -32.344 1 24.52 46 ALA B N 1
ATOM 2342 C CA . ALA B 1 46 ? -34.719 -15.969 -33.375 1 24.52 46 ALA B CA 1
ATOM 2343 C C . ALA B 1 46 ? -34.125 -16.188 -34.781 1 24.52 46 ALA B C 1
ATOM 2345 O O . ALA B 1 46 ? -32.969 -15.891 -35 1 24.52 46 ALA B O 1
ATOM 2346 N N . PRO B 1 47 ? -34.812 -16.922 -35.5 1 23.89 47 PRO B N 1
ATOM 2347 C CA . PRO B 1 47 ? -34.438 -17.453 -36.812 1 23.89 47 PRO B CA 1
ATOM 2348 C C . PRO B 1 47 ? -34.25 -16.359 -37.875 1 23.89 47 PRO B C 1
ATOM 2350 O O . PRO B 1 47 ? -35 -15.375 -37.875 1 23.89 47 PRO B O 1
ATOM 2353 N N . LYS B 1 48 ? -33.062 -16.062 -38.312 1 23.98 48 LYS B N 1
ATOM 2354 C CA . LYS B 1 48 ? -32.594 -15.086 -39.281 1 23.98 48 LYS B CA 1
ATOM 2355 C C . LYS B 1 48 ? -33.344 -15.18 -40.594 1 23.98 48 LYS B C 1
ATOM 2357 O O . LYS B 1 48 ? -33.438 -16.266 -41.156 1 23.98 48 LYS B O 1
ATOM 2362 N N . ALA B 1 49 ? -34.406 -14.352 -40.656 1 23.31 49 ALA B N 1
ATOM 2363 C CA . ALA B 1 49 ? -35.25 -14.242 -41.812 1 23.31 49 ALA B CA 1
ATOM 2364 C C . ALA B 1 49 ? -34.406 -14.195 -43.094 1 23.31 49 ALA B C 1
ATOM 2366 O O . ALA B 1 49 ? -33.25 -13.805 -43.062 1 23.31 49 ALA B O 1
ATOM 2367 N N . ALA B 1 50 ? -35.062 -14.727 -44.188 1 21.62 50 ALA B N 1
ATOM 2368 C CA . ALA B 1 50 ? -34.719 -15.188 -45.5 1 21.62 50 ALA B CA 1
ATOM 2369 C C . ALA B 1 50 ? -34.25 -14.023 -46.375 1 21.62 50 ALA B C 1
ATOM 2371 O O . ALA B 1 50 ? -34.656 -12.875 -46.156 1 21.62 50 ALA B O 1
ATOM 2372 N N . PRO B 1 51 ? -33.281 -14.234 -47.281 1 23.88 51 PRO B N 1
ATOM 2373 C CA . PRO B 1 51 ? -32.375 -13.477 -48.156 1 23.88 51 PRO B CA 1
ATOM 2374 C C . PRO B 1 51 ? -33.125 -12.719 -49.25 1 23.88 51 PRO B C 1
ATOM 2376 O O . PRO B 1 51 ? -33.781 -13.336 -50.094 1 23.88 51 PRO B O 1
ATOM 2379 N N . LYS B 1 52 ? -34.062 -11.773 -48.875 1 22.98 52 LYS B N 1
ATOM 2380 C CA . LYS B 1 52 ? -34.844 -11.25 -50 1 22.98 52 LYS B CA 1
ATOM 2381 C C . LYS B 1 52 ? -33.938 -10.883 -51.188 1 22.98 52 LYS B C 1
ATOM 2383 O O . LYS B 1 52 ? -32.812 -10.414 -50.969 1 22.98 52 LYS B O 1
ATOM 2388 N N . ALA B 1 53 ? -34.375 -11.281 -52.344 1 21.11 53 ALA B N 1
ATOM 2389 C CA . ALA B 1 53 ? -33.844 -11.352 -53.719 1 21.11 53 ALA B CA 1
ATOM 2390 C C . ALA B 1 53 ? -33.5 -9.953 -54.25 1 21.11 53 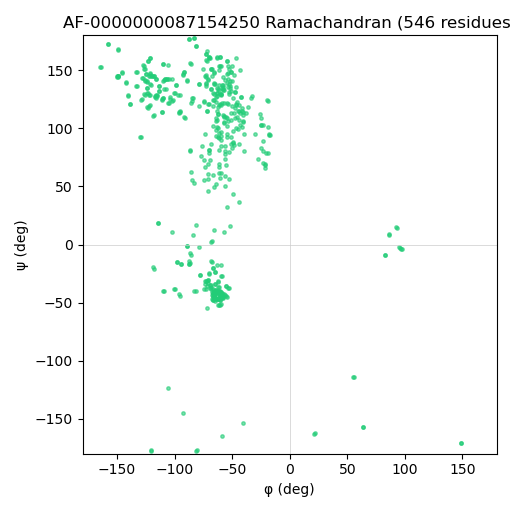ALA B C 1
ATOM 2392 O O . ALA B 1 53 ? -34.188 -8.984 -53.906 1 21.11 53 ALA B O 1
ATOM 2393 N N . ALA B 1 54 ? -32.25 -9.664 -54.625 1 24.5 54 ALA B N 1
ATOM 2394 C CA . ALA B 1 54 ? -31.422 -8.539 -55.062 1 24.5 54 ALA B CA 1
ATOM 2395 C C . ALA B 1 54 ? -31.953 -7.953 -56.375 1 24.5 54 ALA B C 1
ATOM 2397 O O . ALA B 1 54 ? -31.953 -8.625 -57.406 1 24.5 54 ALA B O 1
ATOM 2398 N N . PRO B 1 55 ? -33.188 -7.34 -56.25 1 25.39 55 PRO B N 1
ATOM 2399 C CA . PRO B 1 55 ? -33.625 -7.023 -57.625 1 25.39 55 PRO B CA 1
ATOM 2400 C C . PRO B 1 55 ? -32.5 -6.367 -58.469 1 25.39 55 PRO B C 1
ATOM 2402 O O . PRO B 1 55 ? -31.578 -5.797 -57.906 1 25.39 55 PRO B O 1
ATOM 2405 N N . LYS B 1 56 ? -32.719 -6.453 -59.844 1 22.97 56 LYS B N 1
ATOM 2406 C CA . LYS B 1 56 ? -31.969 -6.305 -61.094 1 22.97 56 LYS B CA 1
ATOM 2407 C C . LYS B 1 56 ? -31.516 -4.859 -61.281 1 22.97 56 LYS B C 1
ATOM 2409 O O . LYS B 1 56 ? -32.219 -3.926 -60.875 1 22.97 56 LYS B O 1
ATOM 2414 N N . ALA B 1 57 ? -30.25 -4.621 -61.75 1 24.06 57 ALA B N 1
ATOM 2415 C CA . ALA B 1 57 ? -29.156 -3.666 -61.906 1 24.06 57 ALA B CA 1
ATOM 2416 C C . ALA B 1 57 ? -29.5 -2.59 -62.938 1 24.06 57 ALA B C 1
ATOM 2418 O O . ALA B 1 57 ? -29.719 -2.889 -64.125 1 24.06 57 ALA B O 1
ATOM 2419 N N . ALA B 1 58 ? -30.609 -1.802 -62.656 1 28.17 58 ALA B N 1
ATOM 2420 C CA . ALA B 1 58 ? -30.953 -0.96 -63.781 1 28.17 58 ALA B CA 1
ATOM 2421 C C . ALA B 1 58 ? -29.75 -0.175 -64.312 1 28.17 58 ALA B C 1
ATOM 2423 O O . ALA B 1 58 ? -28.812 0.091 -63.531 1 28.17 58 ALA B O 1
ATOM 2424 N N . PRO B 1 59 ? -29.672 0.138 -65.688 1 27.08 59 PRO B N 1
ATOM 2425 C CA . PRO B 1 59 ? -28.594 0.594 -66.5 1 27.08 59 PRO B CA 1
ATOM 2426 C C . PRO B 1 59 ? -28.078 1.988 -66.188 1 27.08 59 PRO B C 1
ATOM 2428 O O . PRO B 1 59 ? -28.859 2.834 -65.688 1 27.08 59 PRO B O 1
ATOM 2431 N N . LYS B 1 60 ? -26.797 2.141 -65.812 1 26.77 60 LYS B N 1
ATOM 2432 C CA . LYS B 1 60 ? -25.953 3.207 -65.25 1 26.77 60 LYS B CA 1
ATOM 2433 C C . LYS B 1 60 ? -25.906 4.395 -66.25 1 26.77 60 LYS B C 1
ATOM 2435 O O . LYS B 1 60 ? -25.516 4.25 -67.375 1 26.77 60 LYS B O 1
ATOM 2440 N N . ALA B 1 61 ? -26.938 5.188 -66.188 1 29.17 61 ALA B N 1
ATOM 2441 C CA . ALA B 1 61 ? -26.969 6.32 -67.125 1 29.17 61 ALA B CA 1
ATOM 2442 C C . ALA B 1 61 ? -25.672 7.113 -67.062 1 29.17 61 ALA B C 1
ATOM 2444 O O . ALA B 1 61 ? -24.984 7.125 -66 1 29.17 61 ALA B O 1
ATOM 2445 N N . PRO B 1 62 ? -25.203 7.715 -68.125 1 29.06 62 PRO B N 1
ATOM 2446 C CA . PRO B 1 62 ? -23.906 8.312 -68.5 1 29.06 62 PRO B CA 1
ATOM 2447 C C . PRO B 1 62 ? -23.547 9.5 -67.562 1 29.06 62 PRO B C 1
ATOM 2449 O O . PRO B 1 62 ? -24.438 10.227 -67.125 1 29.06 62 PRO B O 1
ATOM 2452 N N . ALA B 1 63 ? -22.438 9.406 -66.812 1 29.75 63 ALA B N 1
ATOM 2453 C CA . ALA B 1 63 ? -21.828 10.227 -65.812 1 29.75 63 ALA B CA 1
ATOM 2454 C C . ALA B 1 63 ? -21.547 11.641 -66.312 1 29.75 63 ALA B C 1
ATOM 2456 O O . ALA B 1 63 ? -20.859 11.812 -67.312 1 29.75 63 ALA B O 1
ATOM 2457 N N . PRO B 1 64 ? -22.5 12.508 -66.25 1 31.27 64 PRO B N 1
ATOM 2458 C CA . PRO B 1 64 ? -22.172 13.844 -66.75 1 31.27 64 PRO B CA 1
ATOM 2459 C C . PRO B 1 64 ? -20.844 14.375 -66.188 1 31.27 64 PRO B C 1
ATOM 2461 O O . PRO B 1 64 ? -20.391 13.953 -65.125 1 31.27 64 PRO B O 1
ATOM 2464 N N . ALA B 1 65 ? -20.094 15.156 -67 1 28.47 65 ALA B N 1
ATOM 2465 C CA . ALA B 1 65 ? -18.75 15.727 -66.938 1 28.47 65 ALA B CA 1
ATOM 2466 C C . ALA B 1 65 ? -18.578 16.578 -65.688 1 28.47 65 ALA B C 1
ATOM 2468 O O . ALA B 1 65 ? -19.438 17.391 -65.375 1 28.47 65 ALA B O 1
ATOM 2469 N N . ALA B 1 66 ? -17.797 16.156 -64.75 1 29.34 66 ALA B N 1
ATOM 2470 C CA . ALA B 1 66 ? -17.5 16.625 -63.406 1 29.34 66 ALA B CA 1
ATOM 2471 C C . ALA B 1 66 ? -16.938 18.047 -63.438 1 29.34 66 ALA B C 1
ATOM 2473 O O . ALA B 1 66 ? -16 18.344 -64.188 1 29.34 66 ALA B O 1
ATOM 2474 N N . GLN B 1 67 ? -17.828 18.922 -63.219 1 27.44 67 GLN B N 1
ATOM 2475 C CA . GLN B 1 67 ? -17.469 20.312 -63.031 1 27.44 67 GLN B CA 1
ATOM 2476 C C . GLN B 1 67 ? -16.359 20.453 -62 1 27.44 67 GLN B C 1
ATOM 2478 O O . GLN B 1 67 ? -16.375 19.766 -60.969 1 27.44 67 GLN B O 1
ATOM 2483 N N . GLN B 1 68 ? -15.219 21 -62.375 1 29.73 68 GLN B N 1
ATOM 2484 C CA . GLN B 1 68 ? -13.969 21.281 -61.656 1 29.73 68 GLN B CA 1
ATOM 2485 C C . GLN B 1 68 ? -14.227 22.016 -60.344 1 29.73 68 GLN B C 1
ATOM 2487 O O . GLN B 1 68 ? -14.742 23.141 -60.375 1 29.73 68 GLN B O 1
ATOM 2492 N N . ALA B 1 69 ? -14.562 21.266 -59.312 1 33.16 69 ALA B N 1
ATOM 2493 C CA . ALA B 1 69 ? -14.891 21.859 -58 1 33.16 69 ALA B CA 1
ATOM 2494 C C . ALA B 1 69 ? -13.789 22.797 -57.531 1 33.16 69 ALA B C 1
ATOM 2496 O O . ALA B 1 69 ? -12.609 22.594 -57.844 1 33.16 69 ALA B O 1
ATOM 2497 N N . PRO B 1 70 ? -14.148 23.922 -57.125 1 37.41 70 PRO B N 1
ATOM 2498 C CA . PRO B 1 70 ? -13.281 24.984 -56.594 1 37.41 70 PRO B CA 1
ATOM 2499 C C . PRO B 1 70 ? -12.367 24.484 -55.469 1 37.41 70 PRO B C 1
ATOM 2501 O O . PRO B 1 70 ? -12.68 23.5 -54.812 1 37.41 70 PRO B O 1
ATOM 2504 N N . PRO B 1 71 ? -11.094 24.922 -55.406 1 35.31 71 PRO B N 1
ATOM 2505 C CA . PRO B 1 71 ? -10.062 24.484 -54.5 1 35.31 71 PRO B CA 1
ATOM 2506 C C . PRO B 1 71 ? -10.555 24.422 -53.031 1 35.31 71 PRO B C 1
ATOM 2508 O O . PRO B 1 71 ? -11.25 25.328 -52.594 1 35.31 71 PRO B O 1
ATOM 2511 N N . ALA B 1 72 ? -10.727 23.297 -52.5 1 32.38 72 ALA B N 1
ATOM 2512 C CA . ALA B 1 72 ? -11.18 22.938 -51.156 1 32.38 72 ALA B CA 1
ATOM 2513 C C . ALA B 1 72 ? -10.477 23.781 -50.094 1 32.38 72 ALA B C 1
ATOM 2515 O O . ALA B 1 72 ? -9.289 24.078 -50.219 1 32.38 72 ALA B O 1
ATOM 2516 N N . ALA B 1 73 ? -11.195 24.594 -49.406 1 34.53 73 ALA B N 1
ATOM 2517 C CA . ALA B 1 73 ? -10.828 25.328 -48.219 1 34.53 73 ALA B CA 1
ATOM 2518 C C . ALA B 1 73 ? -9.938 24.5 -47.281 1 34.53 73 ALA B C 1
ATOM 2520 O O . ALA B 1 73 ? -10.164 23.297 -47.125 1 34.53 73 ALA B O 1
ATOM 2521 N N . GLN B 1 74 ? -8.656 24.922 -47.125 1 34.69 74 GLN B N 1
ATOM 2522 C CA . GLN B 1 74 ? -7.668 24.344 -46.219 1 34.69 74 GLN B CA 1
ATOM 2523 C C . GLN B 1 74 ? -8.305 23.984 -44.875 1 34.69 74 GLN B C 1
ATOM 2525 O O . GLN B 1 74 ? -9.055 24.781 -44.312 1 34.69 74 GLN B O 1
ATOM 2530 N N . PRO B 1 75 ? -8.531 22.703 -44.594 1 37.5 75 PRO B N 1
ATOM 2531 C CA . PRO B 1 75 ? -9.133 22.359 -43.312 1 37.5 75 PRO B CA 1
ATOM 2532 C C . PRO B 1 75 ? -8.516 23.125 -42.156 1 37.5 75 PRO B C 1
ATOM 2534 O O . PRO B 1 75 ? -7.332 23.484 -42.188 1 37.5 75 PRO B O 1
ATOM 2537 N N . PRO B 1 76 ? -9.281 23.891 -41.438 1 36.16 76 PRO B N 1
ATOM 2538 C CA . PRO B 1 76 ? -8.719 24.531 -40.25 1 36.16 76 PRO B CA 1
ATOM 2539 C C . PRO B 1 76 ? -7.645 23.688 -39.562 1 36.16 76 PRO B C 1
ATOM 2541 O O . PRO B 1 76 ? -7.652 22.469 -39.688 1 36.16 76 PRO B O 1
ATOM 2544 N N . ALA B 1 77 ? -6.469 24.266 -39.312 1 33.69 77 ALA B N 1
ATOM 2545 C CA . ALA B 1 77 ? -5.375 23.703 -38.5 1 33.69 77 ALA B CA 1
ATOM 2546 C C . ALA B 1 77 ? -5.895 22.719 -37.469 1 33.69 77 ALA B C 1
ATOM 2548 O O . ALA B 1 77 ? -6.934 22.969 -36.844 1 33.69 77 ALA B O 1
ATOM 2549 N N . ALA B 1 78 ? -5.617 21.484 -37.562 1 32.78 78 ALA B N 1
ATOM 2550 C CA . ALA B 1 78 ? -5.805 20.469 -36.531 1 32.78 78 ALA B CA 1
ATOM 2551 C C . ALA B 1 78 ? -5.664 21.078 -35.125 1 32.78 78 ALA B C 1
ATOM 2553 O O . ALA B 1 78 ? -4.68 21.766 -34.844 1 32.78 78 ALA B O 1
ATOM 2554 N N . ALA B 1 79 ? -6.688 21.484 -34.438 1 32.22 79 ALA B N 1
ATOM 2555 C CA . ALA B 1 79 ? -6.637 21.75 -33 1 32.22 79 ALA B CA 1
ATOM 2556 C C . ALA B 1 79 ? -5.496 20.984 -32.344 1 32.22 79 ALA B C 1
ATOM 2558 O O . ALA B 1 79 ? -5.43 19.75 -32.438 1 32.22 79 ALA B O 1
ATOM 2559 N N . ALA B 1 80 ? -4.273 21.453 -32.219 1 32.97 80 ALA B N 1
ATOM 2560 C CA . ALA B 1 80 ? -3.221 21 -31.328 1 32.97 80 ALA B CA 1
ATOM 2561 C C . ALA B 1 80 ? -3.805 20.172 -30.188 1 32.97 80 ALA B C 1
ATOM 2563 O O . ALA B 1 80 ? -4.816 20.547 -29.594 1 32.97 80 ALA B O 1
ATOM 2564 N N . GLN B 1 81 ? -3.717 18.812 -30.25 1 33.41 81 GLN B N 1
ATOM 2565 C CA . GLN B 1 81 ? -3.959 18 -29.062 1 33.41 81 GLN B CA 1
ATOM 2566 C C . GLN B 1 81 ? -3.688 18.781 -27.797 1 33.41 81 GLN B C 1
ATOM 2568 O O . GLN B 1 81 ? -2.568 19.266 -27.578 1 33.41 81 GLN B O 1
ATOM 2573 N N . GLN B 1 82 ? -4.625 19.594 -27.297 1 36.5 82 GLN B N 1
ATOM 2574 C CA . GLN B 1 82 ? -4.457 20.031 -25.922 1 36.5 82 GLN B CA 1
ATOM 2575 C C . GLN B 1 82 ? -3.58 19.062 -25.125 1 36.5 82 GLN B C 1
ATOM 2577 O O . GLN B 1 82 ? -3.723 17.844 -25.266 1 36.5 82 GLN B O 1
ATOM 2582 N N . PRO B 1 83 ? -2.324 19.375 -24.875 1 40.16 83 PRO B N 1
ATOM 2583 C CA . PRO B 1 83 ? -1.579 18.469 -24 1 40.16 83 PRO B CA 1
ATOM 2584 C C . PRO B 1 83 ? -2.492 17.594 -23.141 1 40.16 83 PRO B C 1
ATOM 2586 O O . PRO B 1 83 ? -3.635 17.969 -22.859 1 40.16 83 PRO B O 1
ATOM 2589 N N . PRO B 1 84 ? -2.408 16.312 -23.141 1 40.34 84 PRO B N 1
ATOM 2590 C CA . PRO B 1 84 ? -3.223 15.531 -22.203 1 40.34 84 PRO B CA 1
ATOM 2591 C C . PRO B 1 84 ? -3.76 16.359 -21.047 1 40.34 84 PRO B C 1
ATOM 2593 O O . PRO B 1 84 ? -3.025 17.172 -20.469 1 40.34 84 PRO B O 1
ATOM 2596 N N . GLN B 1 85 ? -4.941 16.953 -20.938 1 38.12 85 GLN B N 1
ATOM 2597 C CA . GLN B 1 85 ? -5.633 17.562 -19.812 1 38.12 85 GLN B CA 1
ATOM 2598 C C . GLN B 1 85 ? -5.047 17.078 -18.484 1 38.12 85 GLN B C 1
ATOM 2600 O O . GLN B 1 85 ? -5.105 15.891 -18.172 1 38.12 85 GLN B O 1
ATOM 2605 N N . ASP B 1 86 ? -3.939 17.562 -18.016 1 45.84 86 ASP B N 1
ATOM 2606 C CA . ASP B 1 86 ? -3.68 17.422 -16.594 1 45.84 86 ASP B CA 1
ATOM 2607 C C . ASP B 1 86 ? -4.977 17.203 -15.812 1 45.84 86 ASP B C 1
ATOM 2609 O O . ASP B 1 86 ? -5.824 18.109 -15.758 1 45.84 86 ASP B O 1
ATOM 2613 N N . GLN B 1 87 ? -5.684 16.141 -15.961 1 49.97 87 GLN B N 1
ATOM 2614 C CA . GLN B 1 87 ? -6.836 15.812 -15.125 1 49.97 87 GLN B CA 1
ATOM 2615 C C . GLN B 1 87 ? -6.746 16.531 -13.773 1 49.97 87 GLN B C 1
ATOM 2617 O O . GLN B 1 87 ? -6.039 16.062 -12.875 1 49.97 87 GLN B O 1
ATOM 2622 N N . GLN B 1 88 ? -6.914 17.828 -13.812 1 62.84 88 GLN B N 1
ATOM 2623 C CA . GLN B 1 88 ? -6.988 18.562 -12.555 1 62.84 88 GLN B CA 1
ATOM 2624 C C . GLN B 1 88 ? -7.98 17.906 -11.594 1 62.84 88 GLN B C 1
ATOM 2626 O O . GLN B 1 88 ? -9.195 18 -11.797 1 62.84 88 GLN B O 1
ATOM 2631 N N . ILE B 1 89 ? -7.508 17 -10.844 1 74.31 89 ILE B N 1
ATOM 2632 C CA . ILE B 1 89 ? -8.32 16.453 -9.766 1 74.31 89 ILE B CA 1
ATOM 2633 C C . ILE B 1 89 ? -8.773 17.578 -8.836 1 74.31 89 ILE B C 1
ATOM 2635 O O . ILE B 1 89 ? -7.949 18.312 -8.297 1 74.31 89 ILE B O 1
ATOM 2639 N N . GLN B 1 90 ? -10.07 17.875 -8.891 1 84.75 90 GLN B N 1
ATOM 2640 C CA . GLN B 1 90 ? -10.617 18.844 -7.945 1 84.75 90 GLN B CA 1
ATOM 2641 C C . GLN B 1 90 ? -10.688 18.25 -6.539 1 84.75 90 GLN B C 1
ATOM 2643 O O . GLN B 1 90 ? -11.414 17.297 -6.297 1 84.75 90 GLN B O 1
ATOM 2648 N N . LEU B 1 91 ? -9.891 18.859 -5.656 1 91.44 91 LEU B N 1
ATOM 2649 C CA . LEU B 1 91 ? -9.812 18.344 -4.293 1 91.44 91 LEU B CA 1
ATOM 2650 C C . LEU B 1 91 ? -10.539 19.266 -3.318 1 91.44 91 LEU B C 1
ATOM 2652 O O . LEU B 1 91 ? -10.547 20.484 -3.5 1 91.44 91 LEU B O 1
ATOM 2656 N N . ILE B 1 92 ? -11.188 18.656 -2.361 1 92.5 92 ILE B N 1
ATOM 2657 C CA . ILE B 1 92 ? -11.773 19.344 -1.218 1 92.5 92 ILE B CA 1
ATOM 2658 C C . ILE B 1 92 ? -10.836 19.234 -0.016 1 92.5 92 ILE B C 1
ATOM 2660 O O . ILE B 1 92 ? -10.336 18.156 0.297 1 92.5 92 ILE B O 1
ATOM 2664 N N . TYR B 1 93 ? -10.711 20.391 0.664 1 92.56 93 TYR B N 1
ATOM 2665 C CA . TYR B 1 93 ? -9.703 20.438 1.72 1 92.56 93 TYR B CA 1
ATOM 2666 C C . TYR B 1 93 ? -10.344 20.75 3.068 1 92.56 93 TYR B C 1
ATOM 2668 O O . TYR B 1 93 ? -11.25 21.578 3.156 1 92.56 93 TYR B O 1
ATOM 2676 N N . ALA B 1 94 ? -9.844 20 4.051 1 86.69 94 ALA B N 1
ATOM 2677 C CA . ALA B 1 94 ? -10.055 20.438 5.426 1 86.69 94 ALA B CA 1
ATOM 2678 C C . ALA B 1 94 ? -8.969 21.422 5.863 1 86.69 94 ALA B C 1
ATOM 2680 O O . ALA B 1 94 ? -7.895 21.469 5.262 1 86.69 94 ALA B O 1
ATOM 2681 N N . PRO B 1 95 ? -9.305 22.297 6.879 1 92.75 95 PRO B N 1
ATOM 2682 C CA . PRO B 1 95 ? -8.266 23.188 7.379 1 92.75 95 PRO B CA 1
ATOM 2683 C C . PRO B 1 95 ? -7.07 22.453 7.973 1 92.75 95 PRO B C 1
ATOM 2685 O O . PRO B 1 95 ? -7.199 21.297 8.391 1 92.75 95 PRO B O 1
ATOM 2688 N N . TRP B 1 96 ? -5.996 23.125 7.91 1 97 96 TRP B N 1
ATOM 2689 C CA . TRP B 1 96 ? -4.871 22.625 8.695 1 97 96 TRP B CA 1
ATOM 2690 C C . TRP B 1 96 ? -5.246 22.5 10.164 1 97 96 TRP B C 1
ATOM 2692 O O . TRP B 1 96 ? -5.824 23.438 10.742 1 97 96 TRP B O 1
ATOM 2702 N N . THR B 1 97 ? -4.918 21.375 10.727 1 96.38 97 THR B N 1
ATOM 2703 C CA . THR B 1 97 ? -5.25 21.125 12.125 1 96.38 97 THR B CA 1
ATOM 2704 C C . THR B 1 97 ? -4.051 20.562 12.875 1 96.38 97 THR B C 1
ATOM 2706 O O . THR B 1 97 ? -3.234 19.844 12.289 1 96.38 97 THR B O 1
ATOM 2709 N N . LYS B 1 98 ? -4 20.906 14.156 1 97.06 98 LYS B N 1
ATOM 2710 C CA . LYS B 1 98 ? -2.955 20.391 15.039 1 97.06 98 LYS B CA 1
ATOM 2711 C C . LYS B 1 98 ? -3.545 19.547 16.172 1 97.06 98 LYS B C 1
ATOM 2713 O O . LYS B 1 98 ? -4.508 19.953 16.812 1 97.06 98 LYS B O 1
ATOM 2718 N N . PHE B 1 99 ? -2.959 18.375 16.25 1 95.56 99 PHE B N 1
ATOM 2719 C CA . PHE B 1 99 ? -3.299 17.5 17.359 1 95.56 99 PHE B CA 1
ATOM 2720 C C . PHE B 1 99 ? -2.041 17.016 18.078 1 95.56 99 PHE B C 1
ATOM 2722 O O . PHE B 1 99 ? -1.022 16.75 17.438 1 95.56 99 PHE B O 1
ATOM 2729 N N . CYS B 1 100 ? -2.256 16.922 19.469 1 94.81 100 CYS B N 1
ATOM 2730 C CA . CYS B 1 100 ? -1.132 16.438 20.266 1 94.81 100 CYS B CA 1
ATOM 2731 C C . CYS B 1 100 ? -1.544 15.25 21.141 1 94.81 100 CYS B C 1
ATOM 2733 O O . CYS B 1 100 ? -2.627 15.258 21.719 1 94.81 100 CYS B O 1
ATOM 2735 N N . LEU B 1 101 ? -0.752 14.219 21.047 1 91.25 101 LEU B N 1
ATOM 2736 C CA . LEU B 1 101 ? -1.014 13.008 21.797 1 91.25 101 LEU B CA 1
ATOM 2737 C C . LEU B 1 101 ? 0.107 12.742 22.797 1 91.25 101 LEU B C 1
ATOM 2739 O O . LEU B 1 101 ? 1.286 12.875 22.469 1 91.25 101 LEU B O 1
ATOM 2743 N N . LYS B 1 102 ? -0.286 12.531 24.047 1 86.94 102 LYS B N 1
ATOM 2744 C CA . LYS B 1 102 ? 0.658 12.102 25.078 1 86.94 102 LYS B CA 1
ATOM 2745 C C . LYS B 1 102 ? 0.533 10.609 25.359 1 86.94 102 LYS B C 1
ATOM 2747 O O . LYS B 1 102 ? -0.574 10.094 25.531 1 86.94 102 LYS B O 1
ATOM 2752 N N . GLY B 1 103 ? 1.612 9.922 25.219 1 78 103 GLY B N 1
ATOM 2753 C CA . GLY B 1 103 ? 1.583 8.508 25.562 1 78 103 GLY B CA 1
ATOM 2754 C C . GLY B 1 103 ? 1.082 8.242 26.969 1 78 103 GLY B C 1
ATOM 2755 O O . GLY B 1 103 ? 1.03 9.148 27.797 1 78 103 GLY B O 1
ATOM 2756 N N . GLN B 1 104 ? 0.571 6.977 27.25 1 77.75 104 GLN B N 1
ATOM 2757 C CA . GLN B 1 104 ? -0.066 6.578 28.5 1 77.75 104 GLN B CA 1
ATOM 2758 C C . GLN B 1 104 ? 0.961 6.438 29.609 1 77.75 104 GLN B C 1
ATOM 2760 O O . GLN B 1 104 ? 0.629 6.594 30.797 1 77.75 104 GLN B O 1
ATOM 2765 N N . GLU B 1 105 ? 2.154 6.055 29.266 1 75.12 105 GLU B N 1
ATOM 2766 C CA . GLU B 1 105 ? 3.166 5.812 30.297 1 75.12 105 GLU B CA 1
ATOM 2767 C C . GLU B 1 105 ? 3.631 7.121 30.922 1 75.12 105 GLU B C 1
ATOM 2769 O O . GLU B 1 105 ? 3.646 8.164 30.266 1 75.12 105 GLU B O 1
ATOM 2774 N N . ALA B 1 106 ? 3.855 6.977 32.281 1 71.81 106 ALA B N 1
ATOM 2775 C CA . ALA B 1 106 ? 4.395 8.125 33 1 71.81 106 ALA B CA 1
ATOM 2776 C C . ALA B 1 106 ? 5.688 8.625 32.344 1 71.81 106 ALA B C 1
ATOM 2778 O O . ALA B 1 106 ? 6.57 7.824 32.031 1 71.81 106 ALA B O 1
ATOM 2779 N N . GLY B 1 107 ? 5.754 9.898 31.906 1 74.88 107 GLY B N 1
ATOM 2780 C CA . GLY B 1 107 ? 6.926 10.484 31.281 1 74.88 107 GLY B CA 1
ATOM 2781 C C . GLY B 1 107 ? 6.879 10.422 29.766 1 74.88 107 GLY B C 1
ATOM 2782 O O . GLY B 1 107 ? 7.836 10.82 29.094 1 74.88 107 GLY B O 1
ATOM 2783 N N . ALA B 1 108 ? 5.785 9.805 29.312 1 79.56 108 ALA B N 1
ATOM 2784 C CA . ALA B 1 108 ? 5.707 9.719 27.859 1 79.56 108 ALA B CA 1
ATOM 2785 C C . ALA B 1 108 ? 5.699 11.109 27.234 1 79.56 108 ALA B C 1
ATOM 2787 O O . ALA B 1 108 ? 5.059 12.031 27.75 1 79.56 108 ALA B O 1
ATOM 2788 N N . LYS B 1 109 ? 6.551 11.258 26.297 1 86.75 109 LYS B N 1
ATOM 2789 C CA . LYS B 1 109 ? 6.637 12.531 25.609 1 86.75 109 LYS B CA 1
ATOM 2790 C C . LYS B 1 109 ? 5.441 12.734 24.672 1 86.75 109 LYS B C 1
ATOM 2792 O O . LYS B 1 109 ? 4.902 11.766 24.125 1 86.75 109 LYS B O 1
ATOM 2797 N N . GLN B 1 110 ? 5.047 13.969 24.594 1 92.62 110 GLN B N 1
ATOM 2798 C CA . GLN B 1 110 ? 3.951 14.336 23.703 1 92.62 110 GLN B CA 1
ATOM 2799 C C . GLN B 1 110 ? 4.426 14.438 22.25 1 92.62 110 GLN B C 1
ATOM 2801 O O . GLN B 1 110 ? 5.527 14.93 21.984 1 92.62 110 GLN B O 1
ATOM 2806 N N . VAL B 1 111 ? 3.658 13.953 21.375 1 95.44 111 VAL B N 1
ATOM 2807 C CA . VAL B 1 111 ? 3.916 14.133 19.953 1 95.44 111 VAL B CA 1
ATOM 2808 C C . VAL B 1 111 ? 2.789 14.953 19.312 1 95.44 111 VAL B C 1
ATOM 2810 O O . VAL B 1 111 ? 1.609 14.664 19.531 1 95.44 111 VAL B O 1
ATOM 2813 N N . CYS B 1 112 ? 3.158 15.992 18.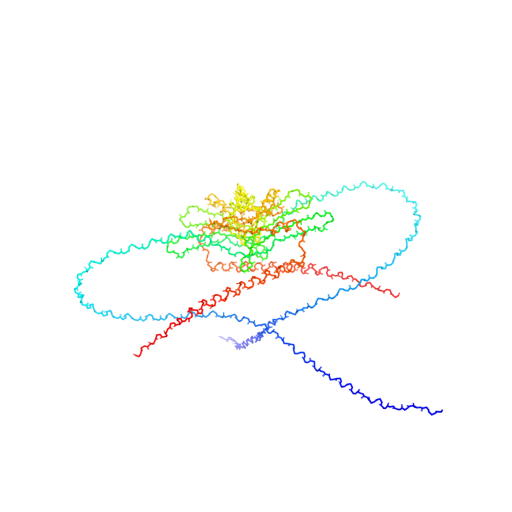656 1 96.69 112 CYS B N 1
ATOM 2814 C CA . CYS B 1 112 ? 2.166 16.844 17.984 1 96.69 112 CYS B CA 1
ATOM 2815 C C . CYS B 1 112 ? 2.148 16.578 16.484 1 96.69 112 CYS B C 1
ATOM 2817 O O . CYS B 1 112 ? 3.199 16.391 15.875 1 96.69 112 CYS B O 1
ATOM 2819 N N . PHE B 1 113 ? 0.976 16.609 15.93 1 97.75 113 PHE B N 1
ATOM 2820 C CA . PHE B 1 113 ? 0.722 16.406 14.508 1 97.75 113 PHE B CA 1
ATOM 2821 C C . PHE B 1 113 ? -0.019 17.594 13.914 1 97.75 113 PHE B C 1
ATOM 2823 O O . PHE B 1 113 ? -1.114 17.938 14.359 1 97.75 113 PHE B O 1
ATOM 2830 N N . THR B 1 114 ? 0.589 18.25 12.984 1 98.31 114 THR B N 1
ATOM 2831 C CA . THR B 1 114 ? -0.087 19.297 12.227 1 98.31 114 THR B CA 1
ATOM 2832 C C . THR B 1 114 ? -0.299 18.859 10.781 1 98.31 114 THR B C 1
ATOM 2834 O O . THR B 1 114 ? 0.666 18.656 10.039 1 98.31 114 THR B O 1
ATOM 2837 N N . GLY B 1 115 ? -1.575 18.688 10.414 1 97.56 115 GLY B N 1
ATOM 2838 C CA . GLY B 1 115 ? -1.756 18.078 9.102 1 97.56 115 GLY B CA 1
ATOM 2839 C C . GLY B 1 115 ? -3.018 18.547 8.398 1 97.56 115 GLY B C 1
ATOM 2840 O O . GLY B 1 115 ? -3.82 19.281 8.977 1 97.56 115 GLY B O 1
ATOM 2841 N N . LYS B 1 116 ? -3.025 18.188 7.16 1 96.5 116 LYS B N 1
ATOM 2842 C CA . LYS B 1 116 ? -4.109 18.469 6.227 1 96.5 116 LYS B CA 1
ATOM 2843 C C . LYS B 1 116 ? -4.215 17.391 5.16 1 96.5 116 LYS B C 1
ATOM 2845 O O . LYS B 1 116 ? -3.205 16.812 4.754 1 96.5 116 LYS B O 1
ATOM 2850 N N . ASP B 1 117 ? -5.445 17.109 4.758 1 96.56 117 ASP B N 1
ATOM 2851 C CA . ASP B 1 117 ? -5.625 16.188 3.645 1 96.56 117 ASP B CA 1
ATOM 2852 C C . ASP B 1 117 ? -6.496 16.797 2.553 1 96.56 117 ASP B C 1
ATOM 2854 O O . ASP B 1 117 ? -7.191 17.781 2.789 1 96.56 117 ASP B O 1
ATOM 2858 N N . GLY B 1 118 ? -6.348 16.391 1.365 1 96.06 118 GLY B N 1
ATOM 2859 C CA . GLY B 1 118 ? -7.207 16.656 0.225 1 96.06 118 GLY B CA 1
ATOM 2860 C C . GLY B 1 118 ? -8.016 15.461 -0.214 1 96.06 118 GLY B C 1
ATOM 2861 O O . GLY B 1 118 ? -7.477 14.359 -0.371 1 96.06 118 GLY B O 1
ATOM 2862 N N . ARG B 1 119 ? -9.312 15.703 -0.443 1 95.38 119 ARG B N 1
ATOM 2863 C CA . ARG B 1 119 ? -10.227 14.617 -0.75 1 95.38 119 ARG B CA 1
ATOM 2864 C C . ARG B 1 119 ? -10.977 14.883 -2.051 1 95.38 119 ARG B C 1
ATOM 2866 O O . ARG B 1 119 ? -11.219 16.031 -2.408 1 95.38 119 ARG B O 1
ATOM 2873 N N . ILE B 1 120 ? -11.359 13.75 -2.738 1 92.56 120 ILE B N 1
ATOM 2874 C CA . ILE B 1 120 ? -12.289 13.859 -3.861 1 92.56 120 ILE B CA 1
ATOM 2875 C C . ILE B 1 120 ? -13.719 13.906 -3.346 1 92.56 120 ILE B C 1
ATOM 2877 O O . ILE B 1 120 ? -13.961 13.766 -2.145 1 92.56 120 ILE B O 1
ATOM 2881 N N . GLU B 1 121 ? -14.672 14.055 -4.219 1 88.25 121 GLU B N 1
ATOM 2882 C CA . GLU B 1 121 ? -16.078 14.266 -3.861 1 88.25 121 GLU B CA 1
ATOM 2883 C C . GLU B 1 121 ? -16.625 13.07 -3.096 1 88.25 121 GLU B C 1
ATOM 2885 O O . GLU B 1 121 ? -17.516 13.227 -2.252 1 88.25 121 GLU B O 1
ATOM 2890 N N . SER B 1 122 ? -16.172 11.953 -3.365 1 88.06 122 SER B N 1
ATOM 2891 C CA . SER B 1 122 ? -16.609 10.742 -2.678 1 88.06 122 SER B CA 1
ATOM 2892 C C . SER B 1 122 ? -16.172 10.75 -1.217 1 88.06 122 SER B C 1
ATOM 2894 O O . SER B 1 122 ? -16.641 9.938 -0.419 1 88.06 122 SER B O 1
ATOM 2896 N N . GLY B 1 123 ? -15.234 11.664 -0.896 1 91.06 123 GLY B N 1
ATOM 2897 C CA . GLY B 1 123 ? -14.719 11.727 0.461 1 91.06 123 GLY B CA 1
ATOM 2898 C C . GLY B 1 123 ? -13.406 10.984 0.636 1 91.06 123 GLY B C 1
ATOM 2899 O O . GLY B 1 123 ? -12.797 11.023 1.708 1 91.06 123 GLY B O 1
ATOM 2900 N N . GLN B 1 124 ? -12.961 10.352 -0.358 1 92.19 124 GLN B N 1
ATOM 2901 C CA . GLN B 1 124 ? -11.727 9.586 -0.301 1 92.19 124 GLN B CA 1
ATOM 2902 C C . GLN B 1 124 ? -10.508 10.508 -0.314 1 92.19 124 GLN B C 1
ATOM 2904 O O . GLN B 1 124 ? -10.344 11.32 -1.229 1 92.19 124 GLN B O 1
ATOM 2909 N N . PRO B 1 125 ? -9.695 10.398 0.684 1 95.44 125 PRO B N 1
ATOM 2910 C CA . PRO B 1 125 ? -8.469 11.195 0.646 1 95.44 125 PRO B CA 1
ATOM 2911 C C . PRO B 1 125 ? -7.535 10.789 -0.494 1 95.44 125 PRO B C 1
ATOM 2913 O O . PRO B 1 125 ? -7.391 9.602 -0.783 1 95.44 125 PRO B O 1
ATOM 2916 N N . VAL B 1 126 ? -6.977 11.789 -1.12 1 96.31 126 VAL B N 1
ATOM 2917 C CA . VAL B 1 126 ? -6.074 11.508 -2.232 1 96.31 126 VAL B CA 1
ATOM 2918 C C . VAL B 1 126 ? -4.676 12.023 -1.91 1 96.31 126 VAL B C 1
ATOM 2920 O O . VAL B 1 126 ? -3.693 11.617 -2.535 1 96.31 126 VAL B O 1
ATOM 2923 N N . ILE B 1 127 ? -4.586 12.961 -0.968 1 98 127 ILE B N 1
ATOM 2924 C CA . ILE B 1 127 ? -3.305 13.477 -0.506 1 98 127 ILE B CA 1
ATOM 2925 C C . ILE B 1 127 ? -3.41 13.883 0.961 1 98 127 ILE B C 1
ATOM 2927 O O . ILE B 1 127 ? -4.445 14.398 1.396 1 98 127 ILE B O 1
ATOM 2931 N N . ALA B 1 128 ? -2.33 13.664 1.67 1 98.12 128 ALA B N 1
ATOM 2932 C CA . ALA B 1 128 ? -2.215 14.203 3.023 1 98.12 128 ALA B CA 1
ATOM 2933 C C . ALA B 1 128 ? -0.775 14.602 3.332 1 98.12 128 ALA B C 1
ATOM 2935 O O . ALA B 1 128 ? 0.168 14.031 2.775 1 98.12 128 ALA B O 1
ATOM 2936 N N . ALA B 1 129 ? -0.623 15.594 4.129 1 98.75 129 ALA B N 1
ATOM 2937 C CA . ALA B 1 129 ? 0.656 16.016 4.699 1 98.75 129 ALA B CA 1
ATOM 2938 C C . ALA B 1 129 ? 0.532 16.266 6.199 1 98.75 129 ALA B C 1
ATOM 2940 O O . ALA B 1 129 ? -0.447 16.859 6.656 1 98.75 129 ALA B O 1
ATOM 2941 N N . VAL B 1 130 ? 1.481 15.797 6.914 1 98.69 130 VAL B N 1
ATOM 2942 C CA . VAL B 1 130 ? 1.477 15.953 8.367 1 98.69 130 VAL B CA 1
ATOM 2943 C C . VAL B 1 130 ? 2.891 16.25 8.859 1 98.69 130 VAL B C 1
ATOM 2945 O O . VAL B 1 130 ? 3.838 15.547 8.508 1 98.69 130 VAL B O 1
ATOM 2948 N N . ILE B 1 131 ? 3.061 17.328 9.648 1 98.69 131 ILE B N 1
ATOM 2949 C CA . ILE B 1 131 ? 4.285 17.562 10.406 1 98.69 131 ILE B CA 1
ATOM 2950 C C . ILE B 1 131 ? 4.215 16.812 11.734 1 98.69 131 ILE B C 1
ATOM 2952 O O . ILE B 1 131 ? 3.266 16.984 12.508 1 98.69 131 ILE B O 1
ATOM 2956 N N . ILE B 1 132 ? 5.152 16 11.945 1 98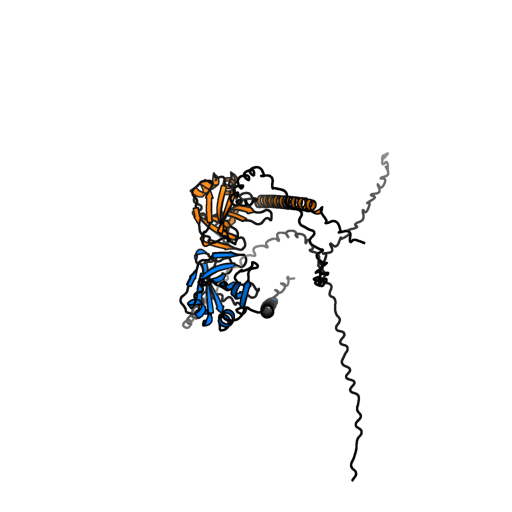 132 ILE B N 1
ATOM 2957 C CA . ILE B 1 132 ? 5.254 15.219 13.172 1 98 132 ILE B CA 1
ATOM 2958 C C . ILE B 1 132 ? 6.371 15.781 14.055 1 98 132 ILE B C 1
ATOM 2960 O O . ILE B 1 132 ? 7.535 15.812 13.641 1 98 132 ILE B O 1
ATOM 2964 N N . GLU B 1 133 ? 5.977 16.156 15.234 1 96.38 133 GLU B N 1
ATOM 2965 C CA . GLU B 1 133 ? 6.895 16.812 16.156 1 96.38 133 GLU B CA 1
ATOM 2966 C C . GLU B 1 133 ? 6.875 16.141 17.531 1 96.38 133 GLU B C 1
ATOM 2968 O O . GLU B 1 133 ? 6.105 16.547 18.406 1 96.38 133 GLU B O 1
ATOM 2973 N N . PRO B 1 134 ? 7.773 15.18 17.75 1 92.94 134 PRO B N 1
ATOM 2974 C CA . PRO B 1 134 ? 7.902 14.664 19.109 1 92.94 134 PRO B CA 1
ATOM 2975 C C . PRO B 1 134 ? 8.5 15.688 20.078 1 92.94 134 PRO B C 1
ATOM 2977 O O . PRO B 1 134 ? 9.469 16.359 19.734 1 92.94 134 PRO B O 1
ATOM 2980 N N . GLU B 1 135 ? 7.871 15.773 21.188 1 90.19 135 GLU B N 1
ATOM 2981 C CA . GLU B 1 135 ? 8.344 16.734 22.188 1 90.19 135 GLU B CA 1
ATOM 2982 C C . GLU B 1 135 ? 9.789 16.438 22.578 1 90.19 135 GLU B C 1
ATOM 2984 O O . GLU B 1 135 ? 10.164 15.289 22.797 1 90.19 135 GLU B O 1
ATOM 2989 N N . GLY B 1 136 ? 10.57 17.484 22.625 1 86.88 136 GLY B N 1
ATOM 2990 C CA . GLY B 1 136 ? 11.945 17.375 23.078 1 86.88 136 GLY B CA 1
ATOM 2991 C C . GLY B 1 136 ? 12.898 16.906 22 1 86.88 136 GLY B C 1
ATOM 2992 O O . GLY B 1 136 ? 14.109 16.844 22.219 1 86.88 136 GLY B O 1
ATOM 2993 N N . GLU B 1 137 ? 12.383 16.484 20.891 1 90.12 137 GLU B N 1
ATOM 2994 C CA . GLU B 1 137 ? 13.234 16.047 19.781 1 90.12 137 GLU B CA 1
ATOM 2995 C C . GLU B 1 137 ? 13.453 17.172 18.781 1 90.12 137 GLU B C 1
ATOM 2997 O O . GLU B 1 137 ? 12.492 17.828 18.359 1 90.12 137 GLU B O 1
ATOM 3002 N N . PRO B 1 138 ? 14.648 17.422 18.453 1 91.69 138 PRO B N 1
ATOM 3003 C CA . PRO B 1 138 ? 14.922 18.516 17.516 1 91.69 138 PRO B CA 1
ATOM 3004 C C . PRO B 1 138 ? 14.492 18.203 16.094 1 91.69 138 PRO B C 1
ATOM 3006 O O . PRO B 1 138 ? 14.148 19.109 15.328 1 91.69 138 PRO B O 1
ATOM 3009 N N . LYS B 1 139 ? 14.555 16.938 15.805 1 94.94 139 LYS B N 1
ATOM 3010 C CA . LYS B 1 139 ? 14.227 16.562 14.43 1 94.94 139 LYS B CA 1
ATOM 3011 C C . LYS B 1 139 ? 12.719 16.406 14.25 1 94.94 139 LYS B C 1
ATOM 3013 O O . LYS B 1 139 ? 12.062 15.719 15.031 1 94.94 139 LYS B O 1
ATOM 3018 N N . LYS B 1 140 ? 12.203 17.109 13.281 1 97.88 140 LYS B N 1
ATOM 3019 C CA . LYS B 1 140 ? 10.797 17.016 12.883 1 97.88 140 LYS B CA 1
ATOM 3020 C C . LYS B 1 140 ? 10.656 16.359 11.516 1 97.88 140 LYS B C 1
ATOM 3022 O O . LYS B 1 140 ? 11.586 16.375 10.711 1 97.88 140 LYS B O 1
ATOM 3027 N N . ILE B 1 141 ? 9.477 15.797 11.328 1 98.56 141 ILE B N 1
ATOM 3028 C CA . ILE B 1 141 ? 9.25 15.07 10.086 1 98.56 141 ILE B CA 1
ATOM 3029 C C . ILE B 1 141 ? 8.031 15.633 9.367 1 98.56 141 ILE B C 1
ATOM 3031 O O . ILE B 1 141 ? 7.008 15.914 10 1 98.56 141 ILE B O 1
ATOM 3035 N N . LEU B 1 142 ? 8.227 15.898 8.117 1 98.88 142 LEU B N 1
ATOM 3036 C CA . LEU B 1 142 ? 7.082 16.062 7.227 1 98.88 142 LEU B CA 1
ATOM 3037 C C . LEU B 1 142 ? 6.758 14.758 6.512 1 98.88 142 LEU B C 1
ATOM 3039 O O . LEU B 1 142 ? 7.531 14.297 5.672 1 98.88 142 LEU B O 1
ATOM 3043 N N . ARG B 1 143 ? 5.613 14.195 6.789 1 98.88 143 ARG B N 1
ATOM 3044 C CA . ARG B 1 143 ? 5.156 12.977 6.133 1 98.88 143 ARG B CA 1
ATOM 3045 C C . ARG B 1 143 ? 4.078 13.281 5.098 1 98.88 143 ARG B C 1
ATOM 3047 O O . ARG B 1 143 ? 3.061 13.898 5.418 1 98.88 143 ARG B O 1
ATOM 3054 N N . VAL B 1 144 ? 4.262 12.859 3.889 1 98.88 144 VAL B N 1
ATOM 3055 C CA . VAL B 1 144 ? 3.238 12.977 2.855 1 98.88 144 VAL B CA 1
ATOM 3056 C C . VAL B 1 144 ? 2.67 11.594 2.531 1 98.88 144 VAL B C 1
ATOM 3058 O O . VAL B 1 144 ? 3.408 10.602 2.496 1 98.88 144 VAL B O 1
ATOM 3061 N N . THR B 1 145 ? 1.387 11.531 2.303 1 98.75 145 THR B N 1
ATOM 3062 C CA . THR B 1 145 ? 0.689 10.289 1.975 1 98.75 145 THR B CA 1
ATOM 3063 C C . THR B 1 145 ? -0.02 10.406 0.629 1 98.75 145 THR B C 1
ATOM 3065 O O . THR B 1 145 ? -0.747 11.375 0.387 1 98.75 145 THR B O 1
ATOM 3068 N N . LEU B 1 146 ? 0.213 9.477 -0.219 1 98.62 146 LEU B N 1
ATOM 3069 C CA . LEU B 1 146 ? -0.449 9.359 -1.514 1 98.62 146 LEU B CA 1
ATOM 3070 C C . LEU B 1 146 ? -1.175 8.023 -1.629 1 98.62 146 LEU B C 1
ATOM 3072 O O . LEU B 1 146 ? -0.894 7.09 -0.87 1 98.62 146 LEU B O 1
ATOM 3076 N N . PRO B 1 147 ? -2.119 7.91 -2.525 1 97.94 147 PRO B N 1
ATOM 3077 C CA . PRO B 1 147 ? -2.861 6.652 -2.658 1 97.94 147 PRO B CA 1
ATOM 3078 C C . PRO B 1 147 ? -1.973 5.484 -3.074 1 97.94 147 PRO B C 1
ATOM 3080 O O . PRO B 1 147 ? -0.885 5.695 -3.619 1 97.94 147 PRO B O 1
ATOM 3083 N N . LEU B 1 148 ? -2.475 4.266 -2.83 1 98.38 148 LEU B N 1
ATOM 3084 C CA . LEU B 1 148 ? -1.849 3.078 -3.4 1 98.38 148 LEU B CA 1
ATOM 3085 C C . LEU B 1 148 ? -1.854 3.139 -4.926 1 98.38 148 LEU B C 1
ATOM 3087 O O . LEU B 1 148 ? -2.547 3.971 -5.512 1 98.38 148 LEU B O 1
ATOM 3091 N N . GLY B 1 149 ? -0.996 2.34 -5.582 1 98.38 149 GLY B N 1
ATOM 3092 C CA . GLY B 1 149 ? -0.962 2.279 -7.035 1 98.38 149 GLY B CA 1
ATOM 3093 C C . GLY B 1 149 ? 0.048 3.23 -7.648 1 98.38 149 GLY B C 1
ATOM 3094 O O . GLY B 1 149 ? -0.065 3.592 -8.82 1 98.38 149 GLY B O 1
ATOM 3095 N N . MET B 1 150 ? 0.94 3.748 -6.82 1 98.5 150 MET B N 1
ATOM 3096 C CA . MET B 1 150 ? 2.041 4.562 -7.328 1 98.5 150 MET B CA 1
ATOM 3097 C C . MET B 1 150 ? 3.268 3.701 -7.613 1 98.5 150 MET B C 1
ATOM 3099 O O . MET B 1 150 ? 3.52 2.721 -6.914 1 98.5 150 MET B O 1
ATOM 3103 N N . GLN B 1 151 ? 4.055 4.09 -8.617 1 98.81 151 GLN B N 1
ATOM 3104 C CA . GLN B 1 151 ? 5.352 3.445 -8.805 1 98.81 151 GLN B CA 1
ATOM 3105 C C . GLN B 1 151 ? 6.328 3.838 -7.703 1 98.81 151 GLN B C 1
ATOM 3107 O O . GLN B 1 151 ? 6.703 5.008 -7.582 1 98.81 151 GLN B O 1
ATOM 3112 N N . LEU B 1 152 ? 6.805 2.854 -7.004 1 98.81 152 LEU B N 1
ATOM 3113 C CA . LEU B 1 152 ? 7.543 3.127 -5.777 1 98.81 152 LEU B CA 1
ATOM 3114 C C . LEU B 1 152 ? 8.969 3.576 -6.086 1 98.81 152 LEU B C 1
ATOM 3116 O O . LEU B 1 152 ? 9.555 4.352 -5.328 1 98.81 152 LEU B O 1
ATOM 3120 N N . VAL B 1 153 ? 9.508 3.193 -7.188 1 97.75 153 VAL B N 1
ATOM 3121 C CA . VAL B 1 153 ? 10.922 3.391 -7.5 1 97.75 153 VAL B CA 1
ATOM 3122 C C . VAL B 1 153 ? 11.211 4.883 -7.652 1 97.75 153 VAL B C 1
ATOM 3124 O O . VAL B 1 153 ? 12.352 5.316 -7.473 1 97.75 153 VAL B O 1
ATOM 3127 N N . HIS B 1 154 ? 10.211 5.684 -7.898 1 98.19 154 HIS B N 1
ATOM 3128 C CA . HIS B 1 154 ? 10.445 7.098 -8.172 1 98.19 154 HIS B CA 1
ATOM 3129 C C . HIS B 1 154 ? 10.32 7.93 -6.902 1 98.19 154 HIS B C 1
ATOM 3131 O O . HIS B 1 154 ? 10.719 9.094 -6.875 1 98.19 154 HIS B O 1
ATOM 3137 N N . GLY B 1 155 ? 9.711 7.348 -5.887 1 98.69 155 GLY B N 1
ATOM 3138 C CA . GLY B 1 155 ? 9.453 8.133 -4.695 1 98.69 155 GLY B CA 1
ATOM 3139 C C . GLY B 1 155 ? 8.508 9.297 -4.945 1 98.69 155 GLY B C 1
ATOM 3140 O O . GLY B 1 155 ? 7.664 9.234 -5.844 1 98.69 155 GLY B O 1
ATOM 3141 N N . THR B 1 156 ? 8.602 10.328 -4.035 1 98.88 156 THR B N 1
ATOM 3142 C CA . THR B 1 156 ? 7.789 11.531 -4.145 1 98.88 156 THR B CA 1
ATOM 3143 C C . THR B 1 156 ? 8.672 12.773 -4.203 1 98.88 156 THR B C 1
ATOM 3145 O O . THR B 1 156 ? 9.844 12.727 -3.824 1 98.88 156 THR B O 1
ATOM 3148 N N . ARG B 1 157 ? 8.102 13.773 -4.734 1 98.75 157 ARG B N 1
ATOM 3149 C CA . ARG B 1 157 ? 8.719 15.094 -4.73 1 98.75 157 ARG B CA 1
ATOM 3150 C C . ARG B 1 157 ? 7.789 16.125 -4.098 1 98.75 157 ARG B C 1
ATOM 3152 O O . ARG B 1 157 ? 6.582 16.125 -4.344 1 98.75 157 ARG B O 1
ATOM 3159 N N . ILE B 1 158 ? 8.375 17.047 -3.299 1 98.81 158 ILE B N 1
ATOM 3160 C CA . ILE B 1 158 ? 7.59 18.141 -2.74 1 98.81 158 ILE B CA 1
ATOM 3161 C C . ILE B 1 158 ? 8.188 19.469 -3.17 1 98.81 158 ILE B C 1
ATOM 3163 O O . ILE B 1 158 ? 9.406 19.594 -3.314 1 98.81 158 ILE B O 1
ATOM 3167 N N . ILE B 1 159 ? 7.309 20.422 -3.379 1 98.69 159 ILE B N 1
ATOM 3168 C CA . ILE B 1 159 ? 7.684 21.781 -3.744 1 98.69 159 ILE B CA 1
ATOM 3169 C C . ILE B 1 159 ? 6.812 22.781 -2.984 1 98.69 159 ILE B C 1
ATOM 3171 O O . ILE B 1 159 ? 5.582 22.719 -3.053 1 98.69 159 ILE B O 1
ATOM 3175 N N . VAL B 1 160 ? 7.441 23.609 -2.232 1 98.56 160 VAL B N 1
ATOM 3176 C CA . VAL B 1 160 ? 6.707 24.734 -1.658 1 98.56 160 VAL B CA 1
ATOM 3177 C C . VAL B 1 160 ? 6.797 25.938 -2.588 1 98.56 160 VAL B C 1
ATOM 3179 O O . VAL B 1 160 ? 7.859 26.547 -2.723 1 98.56 160 VAL B O 1
ATOM 3182 N N . ASP B 1 161 ? 5.633 26.172 -3.164 1 97.38 161 ASP B N 1
ATOM 3183 C CA . ASP B 1 161 ? 5.562 27.266 -4.141 1 97.38 161 ASP B CA 1
ATOM 3184 C C . ASP B 1 161 ? 6.598 27.062 -5.246 1 97.38 161 ASP B C 1
ATOM 3186 O O . ASP B 1 161 ? 6.531 26.094 -6.008 1 97.38 161 ASP B O 1
ATOM 3190 N N . SER B 1 162 ? 7.66 28 -5.34 1 96.06 162 SER B N 1
ATOM 3191 C CA . SER B 1 162 ? 8.648 27.922 -6.41 1 96.06 162 SER B CA 1
ATOM 3192 C C . SER B 1 162 ? 10.031 27.609 -5.859 1 96.06 162 SER B C 1
ATOM 3194 O O . SER B 1 162 ? 11.047 27.891 -6.512 1 96.06 162 SER B O 1
ATOM 3196 N N . ASN B 1 163 ? 10 27.094 -4.652 1 97.88 163 ASN B N 1
ATOM 3197 C CA . ASN B 1 163 ? 11.273 26.703 -4.051 1 97.88 163 ASN B CA 1
ATOM 3198 C C . ASN B 1 163 ? 11.836 25.438 -4.699 1 97.88 163 ASN B C 1
ATOM 3200 O O . ASN B 1 163 ? 11.133 24.75 -5.449 1 97.88 163 ASN B O 1
ATOM 3204 N N . PRO B 1 164 ? 13.125 25.203 -4.465 1 97.81 164 PRO B N 1
ATOM 3205 C CA . PRO B 1 164 ? 13.703 23.969 -5.012 1 97.81 164 PRO B CA 1
ATOM 3206 C C . PRO B 1 164 ? 12.992 22.719 -4.516 1 97.81 164 PRO B C 1
ATOM 3208 O O . PRO B 1 164 ? 12.648 22.625 -3.336 1 97.81 164 PRO B O 1
ATOM 3211 N N . PRO B 1 165 ? 12.766 21.812 -5.414 1 98.44 165 PRO B N 1
ATOM 3212 C CA . PRO B 1 165 ? 12.102 20.562 -5.023 1 98.44 165 PRO B CA 1
ATOM 3213 C C . PRO B 1 165 ? 12.969 19.688 -4.117 1 98.44 165 PRO B C 1
ATOM 3215 O O . PRO B 1 165 ? 14.203 19.781 -4.164 1 98.44 165 PRO B O 1
ATOM 3218 N N . GLN B 1 166 ? 12.312 18.953 -3.305 1 98.75 166 GLN B N 1
ATOM 3219 C CA . GLN B 1 166 ? 12.922 17.891 -2.518 1 98.75 166 GLN B CA 1
ATOM 3220 C C . GLN B 1 166 ? 12.328 16.531 -2.873 1 98.75 166 GLN B C 1
ATOM 3222 O O . GLN B 1 166 ? 11.125 16.422 -3.135 1 98.75 166 GLN B O 1
ATOM 3227 N N . GLN B 1 167 ? 13.164 15.523 -2.832 1 98.69 167 GLN B N 1
ATOM 3228 C CA . GLN B 1 167 ? 12.703 14.172 -3.141 1 98.69 167 GLN B CA 1
ATOM 3229 C C . GLN B 1 167 ? 12.938 13.227 -1.963 1 98.69 167 GLN B C 1
ATOM 3231 O O . GLN B 1 167 ? 13.922 13.375 -1.232 1 98.69 167 GLN B O 1
ATOM 3236 N N . SER B 1 168 ? 12.086 12.32 -1.825 1 98.88 168 SER B N 1
ATOM 3237 C CA . SER B 1 168 ? 12.219 11.289 -0.804 1 98.88 168 SER B CA 1
ATOM 3238 C C . SER B 1 168 ? 11.594 9.977 -1.265 1 98.88 168 SER B C 1
ATOM 3240 O O . SER B 1 168 ? 10.562 9.977 -1.943 1 98.88 168 SER B O 1
ATOM 3242 N N . PRO B 1 169 ? 12.188 8.844 -0.882 1 98.81 169 PRO B N 1
ATOM 3243 C CA . PRO B 1 169 ? 11.562 7.555 -1.178 1 98.81 169 PRO B CA 1
ATOM 3244 C C . PRO B 1 169 ? 10.328 7.289 -0.326 1 98.81 169 PRO B C 1
ATOM 3246 O O . PRO B 1 169 ? 10.133 7.938 0.705 1 98.81 169 PRO B O 1
ATOM 3249 N N . TYR B 1 170 ? 9.516 6.418 -0.848 1 98.88 170 TYR B N 1
ATOM 3250 C CA . TYR B 1 170 ? 8.461 5.887 0.006 1 98.88 170 TYR B CA 1
ATOM 3251 C C . TYR B 1 170 ? 9.047 5.066 1.148 1 98.88 170 TYR B C 1
ATOM 3253 O O . TYR B 1 170 ? 10.016 4.328 0.958 1 98.88 170 TYR B O 1
ATOM 3261 N N . VAL B 1 171 ? 8.359 5.082 2.301 1 98.75 171 VAL B N 1
ATOM 3262 C CA . VAL B 1 171 ? 8.875 4.379 3.471 1 98.75 171 VAL B CA 1
ATOM 3263 C C . VAL B 1 171 ? 8 3.156 3.762 1 98.75 171 VAL B C 1
ATOM 3265 O O . VAL B 1 171 ? 8.508 2.098 4.133 1 98.75 171 VAL B O 1
ATOM 3268 N N . ILE B 1 172 ? 6.734 3.275 3.633 1 98.81 172 ILE B N 1
ATOM 3269 C CA . ILE B 1 172 ? 5.773 2.242 4.004 1 98.81 172 ILE B CA 1
ATOM 3270 C C . ILE B 1 172 ? 4.418 2.543 3.363 1 98.81 172 ILE B C 1
ATOM 3272 O O . ILE B 1 172 ? 4.094 3.703 3.104 1 98.81 172 ILE B O 1
ATOM 3276 N N . CYS B 1 173 ? 3.627 1.532 3.109 1 98.88 173 CYS B N 1
ATOM 3277 C CA . CYS B 1 173 ? 2.258 1.694 2.633 1 98.88 173 CYS B CA 1
ATOM 3278 C C . CYS B 1 173 ? 1.271 0.993 3.557 1 98.88 173 CYS B C 1
ATOM 3280 O O . CYS B 1 173 ? 1.499 -0.147 3.967 1 98.88 173 CYS B O 1
ATOM 3282 N N . PHE B 1 174 ? 0.21 1.68 3.867 1 98.38 174 PHE B N 1
ATOM 3283 C CA . PHE B 1 174 ? -0.931 1.134 4.594 1 98.38 174 PHE B CA 1
ATOM 3284 C C . PHE B 1 174 ? -2.205 1.251 3.766 1 98.38 174 PHE B C 1
ATOM 3286 O O . PHE B 1 174 ? -2.17 1.716 2.625 1 98.38 174 PHE B O 1
ATOM 3293 N N . GLN B 1 175 ? -3.346 0.807 4.418 1 97.38 175 GLN B N 1
ATOM 3294 C CA . GLN B 1 175 ? -4.609 0.788 3.691 1 97.38 175 GLN B CA 1
ATOM 3295 C C . GLN B 1 175 ? -4.984 2.184 3.201 1 97.38 175 GLN B C 1
ATOM 3297 O O . GLN B 1 175 ? -5.586 2.332 2.137 1 97.38 175 GLN B O 1
ATOM 3302 N N . ASN B 1 176 ? -4.531 3.207 3.871 1 96.69 176 ASN B N 1
ATOM 3303 C CA . ASN B 1 176 ? -4.91 4.578 3.547 1 96.69 176 ASN B CA 1
ATOM 3304 C C . ASN B 1 176 ? -3.992 5.176 2.484 1 96.69 176 ASN B C 1
ATOM 3306 O O . ASN B 1 176 ? -4.285 6.238 1.931 1 96.69 176 ASN B O 1
ATOM 3310 N N . GLY B 1 177 ? -2.818 4.488 2.305 1 98.5 177 GLY B N 1
ATOM 3311 C CA . GLY B 1 177 ? -1.906 4.973 1.282 1 98.5 177 GLY B CA 1
ATOM 3312 C C . GLY B 1 177 ? -0.448 4.723 1.616 1 98.5 177 GLY B C 1
ATOM 3313 O O . GLY B 1 177 ? -0.138 4.008 2.572 1 98.5 177 GLY B O 1
ATOM 3314 N N . CYS B 1 178 ? 0.433 5.34 0.789 1 98.88 178 CYS B N 1
ATOM 3315 C CA . CYS B 1 178 ? 1.878 5.203 0.925 1 98.88 178 CYS B CA 1
ATOM 3316 C C . CYS B 1 178 ? 2.504 6.492 1.438 1 98.88 178 CYS B C 1
ATOM 3318 O O . CYS B 1 178 ? 2.117 7.586 1.018 1 98.88 178 CYS B O 1
ATOM 3320 N N . MET B 1 179 ? 3.484 6.34 2.26 1 98.88 179 MET B N 1
ATOM 3321 C CA . MET B 1 179 ? 4.039 7.492 2.959 1 98.88 179 MET B CA 1
ATOM 3322 C C . MET B 1 179 ? 5.492 7.73 2.553 1 98.88 179 MET B C 1
ATOM 3324 O O . MET B 1 179 ? 6.246 6.777 2.348 1 98.88 179 MET B O 1
ATOM 3328 N N . SER B 1 180 ? 5.801 8.945 2.461 1 98.88 180 SER B N 1
ATOM 3329 C CA . SER B 1 180 ? 7.172 9.43 2.33 1 98.88 180 SER B CA 1
ATOM 3330 C C . SER B 1 180 ? 7.5 10.461 3.4 1 98.88 180 SER B C 1
ATOM 3332 O O . SER B 1 180 ? 6.672 11.32 3.721 1 98.88 180 SER B O 1
ATOM 3334 N N . ASP B 1 181 ? 8.695 10.391 3.9 1 98.75 181 ASP B N 1
ATOM 3335 C CA . ASP B 1 181 ? 9.102 11.289 4.98 1 98.75 181 ASP B CA 1
ATOM 3336 C C . ASP B 1 181 ? 10.188 12.258 4.516 1 98.75 181 ASP B C 1
ATOM 3338 O O . ASP B 1 181 ? 11.109 11.859 3.807 1 98.75 181 ASP B O 1
ATOM 3342 N N . TYR B 1 182 ? 9.992 13.461 4.906 1 98.75 182 TYR B N 1
ATOM 3343 C CA . TYR B 1 182 ? 10.984 14.516 4.723 1 98.75 182 TYR B CA 1
ATOM 3344 C C . TYR B 1 182 ? 11.414 15.102 6.062 1 98.75 182 TYR B C 1
ATOM 3346 O O . TYR B 1 182 ? 10.617 15.156 7.004 1 98.75 182 TYR B O 1
ATOM 3354 N N . GLU B 1 183 ? 12.68 15.461 6.094 1 98.38 183 GLU B N 1
ATOM 3355 C CA . GLU B 1 183 ? 13.047 16.266 7.258 1 98.38 183 GLU B CA 1
ATOM 3356 C C . GLU B 1 183 ? 12.352 17.625 7.227 1 98.38 183 GLU B C 1
ATOM 3358 O O . GLU B 1 183 ? 12.484 18.375 6.25 1 98.38 183 GLU B O 1
ATOM 3363 N N . ALA B 1 184 ? 11.641 17.891 8.32 1 98.44 184 ALA B N 1
ATOM 3364 C CA . ALA B 1 184 ? 11.023 19.203 8.438 1 98.44 184 ALA B CA 1
ATOM 3365 C C . ALA B 1 184 ? 11.992 20.219 9.055 1 98.44 184 ALA B C 1
ATOM 3367 O O . ALA B 1 184 ? 11.828 20.609 10.219 1 98.44 184 ALA B O 1
ATOM 3368 N N . THR B 1 185 ? 12.883 20.75 8.234 1 97.69 185 THR B N 1
ATOM 3369 C CA . THR B 1 185 ? 13.875 21.703 8.703 1 97.69 185 THR B CA 1
ATOM 3370 C C . THR B 1 185 ? 13.211 23.031 9.062 1 97.69 185 THR B C 1
ATOM 3372 O O . THR B 1 185 ? 12.109 23.328 8.594 1 97.69 185 THR B O 1
ATOM 3375 N N . PRO B 1 186 ? 13.93 23.828 9.867 1 96.94 186 PRO B N 1
ATOM 3376 C CA . PRO B 1 186 ? 13.414 25.172 10.125 1 96.94 186 PRO B CA 1
ATOM 3377 C C . PRO B 1 186 ? 13.156 25.953 8.836 1 96.94 186 PRO B C 1
ATOM 3379 O O . PRO B 1 186 ? 12.195 26.719 8.766 1 96.94 186 PRO B O 1
ATOM 3382 N N . GLU B 1 187 ? 13.992 25.75 7.871 1 97.88 187 GLU B N 1
ATOM 3383 C CA . GLU B 1 187 ? 13.82 26.438 6.594 1 97.88 187 GLU B CA 1
ATOM 3384 C C . GLU B 1 187 ? 12.547 25.969 5.883 1 97.88 187 GLU B C 1
ATOM 3386 O O . GLU B 1 187 ? 11.781 26.781 5.375 1 97.88 187 GLU B O 1
ATOM 3391 N N . LEU B 1 188 ? 12.352 24.672 5.805 1 98.38 188 LEU B N 1
ATOM 3392 C CA . LEU B 1 188 ? 11.156 24.141 5.164 1 98.38 188 LEU B CA 1
ATOM 3393 C C . LEU B 1 188 ? 9.898 24.641 5.871 1 98.38 188 LEU B C 1
ATOM 3395 O O . LEU B 1 188 ? 8.938 25.062 5.219 1 98.38 188 LEU B O 1
ATOM 3399 N N . ILE B 1 189 ? 9.906 24.594 7.168 1 98.19 189 ILE B N 1
ATOM 3400 C CA . ILE B 1 189 ? 8.766 25.062 7.953 1 98.19 189 ILE B CA 1
ATOM 3401 C C . ILE B 1 189 ? 8.5 26.531 7.676 1 98.19 189 ILE B C 1
ATOM 3403 O O . ILE B 1 189 ? 7.352 26.953 7.5 1 98.19 189 ILE B O 1
ATOM 3407 N N . ALA B 1 190 ? 9.555 27.312 7.66 1 97.88 190 ALA B N 1
ATOM 3408 C CA . ALA B 1 190 ? 9.422 28.734 7.363 1 97.88 190 ALA B CA 1
ATOM 3409 C C . ALA B 1 190 ? 8.828 28.953 5.973 1 97.88 190 ALA B C 1
ATOM 3411 O O . ALA B 1 190 ? 7.961 29.812 5.789 1 97.88 190 ALA B O 1
ATOM 3412 N N . ASN B 1 191 ? 9.305 28.188 5.035 1 98.25 191 ASN B N 1
ATOM 3413 C CA . ASN B 1 191 ? 8.781 28.266 3.676 1 98.25 191 ASN B CA 1
ATOM 3414 C C . ASN B 1 191 ? 7.301 27.906 3.625 1 98.25 191 ASN B C 1
ATOM 3416 O O . ASN B 1 191 ? 6.523 28.531 2.902 1 98.25 191 ASN B O 1
ATOM 3420 N N . MET B 1 192 ? 6.91 26.891 4.387 1 98.56 192 MET B N 1
ATOM 3421 C CA . MET B 1 192 ? 5.516 26.453 4.41 1 98.56 192 MET B CA 1
ATOM 3422 C C . MET B 1 192 ? 4.637 27.516 5.082 1 98.56 192 MET B C 1
ATOM 3424 O O . MET B 1 192 ? 3.496 27.734 4.664 1 98.56 192 MET B O 1
ATOM 3428 N N . LYS B 1 193 ? 5.129 28.172 6.102 1 98.19 193 LYS B N 1
ATOM 3429 C CA . LYS B 1 193 ? 4.367 29.203 6.805 1 98.19 193 LYS B CA 1
ATOM 3430 C C . LYS B 1 193 ? 4.09 30.391 5.895 1 98.19 193 LYS B C 1
ATOM 3432 O O . LYS B 1 193 ? 3.023 31.016 5.969 1 98.19 193 LYS B O 1
ATOM 3437 N N . LYS B 1 194 ? 4.988 30.672 5.035 1 96.94 194 LYS B N 1
ATOM 3438 C CA . LYS B 1 194 ? 4.879 31.859 4.184 1 96.94 194 LYS B CA 1
ATOM 3439 C C . LYS B 1 194 ? 4.32 31.5 2.811 1 96.94 194 LYS B C 1
ATOM 3441 O O . LYS B 1 194 ? 3.924 32.375 2.045 1 96.94 194 LYS B O 1
ATOM 3446 N N . GLY B 1 195 ? 4.359 30.219 2.596 1 97.19 195 GLY B N 1
ATOM 3447 C CA . GLY B 1 195 ? 4.047 29.766 1.25 1 97.19 195 GLY B CA 1
ATOM 3448 C C . GLY B 1 195 ? 2.557 29.688 0.982 1 97.19 195 GLY B C 1
ATOM 3449 O O . GLY B 1 195 ? 1.746 29.812 1.903 1 97.19 195 GLY B O 1
ATOM 3450 N N . GLN B 1 196 ? 2.24 29.453 -0.341 1 97.44 196 GLN B N 1
ATOM 3451 C CA . GLN B 1 196 ? 0.853 29.344 -0.782 1 97.44 196 GLN B CA 1
ATOM 3452 C C . GLN B 1 196 ? 0.445 27.891 -0.966 1 97.44 196 GLN B C 1
ATOM 3454 O O . GLN B 1 196 ? -0.678 27.5 -0.63 1 97.44 196 GLN B O 1
ATOM 3459 N N . ASN B 1 197 ? 1.372 27.156 -1.464 1 97.81 197 ASN B N 1
ATOM 3460 C CA . ASN B 1 197 ? 1.05 25.766 -1.745 1 97.81 197 ASN B CA 1
ATOM 3461 C C . ASN B 1 197 ? 2.223 24.844 -1.428 1 97.81 197 ASN B C 1
ATOM 3463 O O . ASN B 1 197 ? 3.377 25.188 -1.69 1 97.81 197 ASN B O 1
ATOM 3467 N N . LEU B 1 198 ? 1.902 23.734 -0.861 1 98.5 198 LEU B N 1
ATOM 3468 C CA . LEU B 1 198 ? 2.76 22.547 -0.879 1 98.5 198 LEU B CA 1
ATOM 3469 C C . LEU B 1 198 ? 2.35 21.594 -1.997 1 98.5 198 LEU B C 1
ATOM 3471 O O . LEU B 1 198 ? 1.272 21 -1.945 1 98.5 198 LEU B O 1
ATOM 3475 N N . VAL B 1 199 ? 3.195 21.422 -2.967 1 98.19 199 VAL B N 1
ATOM 3476 C CA . VAL B 1 199 ? 2.893 20.547 -4.094 1 98.19 199 VAL B CA 1
ATOM 3477 C C . VAL B 1 199 ? 3.59 19.203 -3.902 1 98.19 199 VAL B C 1
ATOM 3479 O O . VAL B 1 199 ? 4.789 19.156 -3.615 1 98.19 199 VAL B O 1
ATOM 3482 N N . VAL B 1 200 ? 2.805 18.172 -4.062 1 98.56 200 VAL B N 1
ATOM 3483 C CA . VAL B 1 200 ? 3.346 16.812 -4.012 1 98.56 200 VAL B CA 1
ATOM 3484 C C . VAL B 1 200 ? 3.227 16.156 -5.383 1 98.56 200 VAL B C 1
ATOM 3486 O O . VAL B 1 200 ? 2.16 16.172 -6 1 98.56 200 VAL B O 1
ATOM 3489 N N . GLN B 1 201 ? 4.324 15.562 -5.816 1 98.31 201 GLN B N 1
ATOM 3490 C CA . GLN B 1 201 ? 4.359 14.891 -7.109 1 98.31 201 GLN B CA 1
ATOM 3491 C C . GLN B 1 201 ? 4.801 13.438 -6.969 1 98.31 201 GLN B C 1
ATOM 3493 O O . GLN B 1 201 ? 5.648 13.117 -6.133 1 98.31 201 GLN B O 1
ATOM 3498 N N . ALA B 1 202 ? 4.234 12.633 -7.848 1 98.56 202 ALA B N 1
ATOM 3499 C CA . ALA B 1 202 ? 4.57 11.211 -7.91 1 98.56 202 ALA B CA 1
ATOM 3500 C C . ALA B 1 202 ? 4.234 10.625 -9.281 1 98.56 202 ALA B C 1
ATOM 3502 O O . ALA B 1 202 ? 3.756 11.336 -10.164 1 98.56 202 ALA B O 1
ATOM 3503 N N . ILE B 1 203 ? 4.645 9.367 -9.508 1 98.62 203 ILE B N 1
ATOM 3504 C CA . ILE B 1 203 ? 4.367 8.672 -10.758 1 98.62 203 ILE B CA 1
ATOM 3505 C C . ILE B 1 203 ? 3.369 7.543 -10.516 1 98.62 203 ILE B C 1
ATOM 3507 O O . ILE B 1 203 ? 3.557 6.727 -9.609 1 98.62 203 ILE B O 1
ATOM 3511 N N . ASN B 1 204 ? 2.232 7.523 -11.25 1 97.25 204 ASN B N 1
ATOM 3512 C CA . ASN B 1 204 ? 1.225 6.492 -11.047 1 97.25 204 ASN B CA 1
ATOM 3513 C C . ASN B 1 204 ? 1.594 5.195 -11.758 1 97.25 204 ASN B C 1
ATOM 3515 O O . ASN B 1 204 ? 2.662 5.098 -12.367 1 97.25 204 ASN B O 1
ATOM 3519 N N . SER B 1 205 ? 0.728 4.199 -11.695 1 97.31 205 SER B N 1
ATOM 3520 C CA . SER B 1 205 ? 1.013 2.863 -12.203 1 97.31 205 SER B CA 1
ATOM 3521 C C . SER B 1 205 ? 1.192 2.873 -13.719 1 97.31 205 SER B C 1
ATOM 3523 O O . SER B 1 205 ? 1.895 2.023 -14.273 1 97.31 205 SER B O 1
ATOM 3525 N N . ASN B 1 206 ? 0.63 3.855 -14.383 1 96.19 206 ASN B N 1
ATOM 3526 C CA . ASN B 1 206 ? 0.701 3.957 -15.836 1 96.19 206 ASN B CA 1
ATOM 3527 C C . ASN B 1 206 ? 1.934 4.738 -16.281 1 96.19 206 ASN B C 1
ATOM 3529 O O . ASN B 1 206 ? 2.117 4.988 -17.469 1 96.19 206 ASN B O 1
ATOM 3533 N N . GLY B 1 207 ? 2.668 5.176 -15.297 1 96.94 207 GLY B N 1
ATOM 3534 C CA . GLY B 1 207 ? 3.857 5.949 -15.617 1 96.94 207 GLY B CA 1
ATOM 3535 C C . GLY B 1 207 ? 3.574 7.43 -15.805 1 96.94 207 GLY B C 1
ATOM 3536 O O . GLY B 1 207 ? 4.438 8.18 -16.266 1 96.94 207 GLY B O 1
ATOM 3537 N N . ALA B 1 208 ? 2.379 7.812 -15.484 1 96.56 208 ALA B N 1
ATOM 3538 C CA . ALA B 1 208 ? 1.993 9.219 -15.609 1 96.56 208 ALA B CA 1
ATOM 3539 C C . ALA B 1 208 ? 2.289 9.984 -14.328 1 96.56 208 ALA B C 1
ATOM 3541 O O . ALA B 1 208 ? 2.053 9.484 -13.227 1 96.56 208 ALA B O 1
ATOM 3542 N N . PRO B 1 209 ? 2.744 11.188 -14.516 1 96.56 209 PRO B N 1
ATOM 3543 C CA . PRO B 1 209 ? 2.967 12 -13.32 1 96.56 209 PRO B CA 1
ATOM 3544 C C . PRO B 1 209 ? 1.666 12.477 -12.68 1 96.56 209 PRO B C 1
ATOM 3546 O O . PRO B 1 209 ? 0.701 12.781 -13.383 1 96.56 209 PRO B O 1
ATOM 3549 N N . LEU B 1 210 ? 1.664 12.422 -11.43 1 95.75 210 LEU B N 1
ATOM 3550 C CA . LEU B 1 210 ? 0.611 13 -10.602 1 95.75 210 LEU B CA 1
ATOM 3551 C C . LEU B 1 210 ? 1.129 14.211 -9.836 1 95.75 210 LEU B C 1
ATOM 3553 O O . LEU B 1 210 ? 2.18 14.141 -9.195 1 95.75 210 LEU B O 1
ATOM 3557 N N . THR B 1 211 ? 0.474 15.344 -9.945 1 96.69 211 THR B N 1
ATOM 3558 C CA . THR B 1 211 ? 0.802 16.562 -9.227 1 96.69 211 THR B CA 1
ATOM 3559 C C . THR B 1 211 ? -0.381 17.031 -8.375 1 96.69 211 THR B C 1
ATOM 3561 O O . THR B 1 211 ? -1.437 17.375 -8.914 1 96.69 211 THR B O 1
ATOM 3564 N N . LEU B 1 212 ? -0.173 17.109 -7.098 1 96.56 212 LEU B N 1
ATOM 3565 C CA . LEU B 1 212 ? -1.264 17.438 -6.184 1 96.56 212 LEU B CA 1
ATOM 3566 C C . LEU B 1 212 ? -0.874 18.578 -5.254 1 96.56 212 LEU B C 1
ATOM 3568 O O . LEU B 1 212 ? 0.089 18.453 -4.492 1 96.56 212 LEU B O 1
ATOM 3572 N N . PRO B 1 213 ? -1.625 19.641 -5.215 1 95.75 213 PRO B N 1
ATOM 3573 C CA . PRO B 1 213 ? -1.337 20.75 -4.305 1 95.75 213 PRO B CA 1
ATOM 3574 C C . PRO B 1 213 ? -2.074 20.625 -2.973 1 95.75 213 PRO B C 1
ATOM 3576 O O . PRO B 1 213 ? -3.205 20.125 -2.932 1 95.75 213 PRO B O 1
ATOM 3579 N N . LEU B 1 214 ? -1.483 21.047 -1.945 1 97 214 LEU B N 1
ATOM 3580 C CA . LEU B 1 214 ? -2.084 21.312 -0.644 1 97 214 LEU B CA 1
ATOM 3581 C C . LEU B 1 214 ? -1.946 22.781 -0.275 1 97 214 LEU B C 1
ATOM 3583 O O . LEU B 1 214 ? -0.847 23.25 0.034 1 97 214 LEU B O 1
ATOM 3587 N N . PRO B 1 215 ? -3.049 23.453 -0.261 1 97.69 215 PRO B N 1
ATOM 3588 C CA . PRO B 1 215 ? -2.955 24.875 0.071 1 97.69 215 PRO B CA 1
ATOM 3589 C C . PRO B 1 215 ? -2.439 25.125 1.487 1 97.69 215 PRO B C 1
ATOM 3591 O O . PRO B 1 215 ? -2.844 24.422 2.424 1 97.69 215 PRO B O 1
ATOM 3594 N N . LEU B 1 216 ? -1.525 25.922 1.632 1 97.75 216 LEU B N 1
ATOM 3595 C CA . LEU B 1 216 ? -0.942 26.312 2.912 1 97.75 216 LEU B CA 1
ATOM 3596 C C . LEU B 1 216 ? -1.573 27.609 3.428 1 97.75 216 LEU B C 1
ATOM 3598 O O . LEU B 1 216 ? -1.94 27.688 4.602 1 97.75 216 LEU B O 1
ATOM 3602 N N . ASN B 1 217 ? -1.771 28.562 2.596 1 87.25 217 ASN B N 1
ATOM 3603 C CA . ASN B 1 217 ? -2.225 29.922 2.877 1 87.25 217 ASN B CA 1
ATOM 3604 C C . ASN B 1 217 ? -1.977 30.312 4.336 1 87.25 217 ASN B C 1
ATOM 3606 O O . ASN B 1 217 ? -1.121 29.719 5 1 87.25 217 ASN B O 1
ATOM 3610 N N . THR B 1 218 ? -2.527 31.25 4.875 1 87.38 218 THR B N 1
ATOM 3611 C CA . THR B 1 218 ? -2.26 31.719 6.23 1 87.38 218 THR B CA 1
ATOM 3612 C C . THR B 1 218 ? -2.725 30.688 7.254 1 87.38 218 THR B C 1
ATOM 3614 O O . THR B 1 218 ? -2.377 30.766 8.438 1 87.38 218 THR B O 1
ATOM 3617 N N . GLU B 1 219 ? -3.197 29.594 6.73 1 93.56 219 GLU B N 1
ATOM 3618 C CA . GLU B 1 219 ? -3.791 28.609 7.617 1 93.56 219 GLU B CA 1
ATOM 3619 C C . GLU B 1 219 ? -2.721 27.719 8.25 1 93.56 219 GLU B C 1
ATOM 3621 O O . GLU B 1 219 ? -2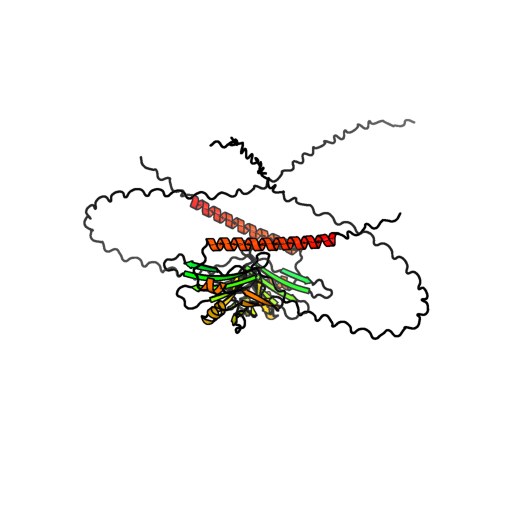.814 27.375 9.43 1 93.56 219 GLU B O 1
ATOM 3626 N N . PHE B 1 220 ? -1.744 27.344 7.508 1 98.38 220 PHE B N 1
ATOM 3627 C CA . PHE B 1 220 ? -0.715 26.453 8.031 1 98.38 220 PHE B CA 1
ATOM 3628 C C . PHE B 1 220 ? -0.013 27.094 9.227 1 98.38 220 PHE B C 1
ATOM 3630 O O . PHE B 1 220 ? 0.133 26.453 10.273 1 98.38 220 PHE B O 1
ATOM 3637 N N . ALA B 1 221 ? 0.427 28.312 9 1 97.88 221 ALA B N 1
ATOM 3638 C CA . ALA B 1 221 ? 1.149 29 10.062 1 97.88 221 ALA B CA 1
ATOM 3639 C C . ALA B 1 221 ? 0.311 29.078 11.328 1 97.88 221 ALA B C 1
ATOM 3641 O O . ALA B 1 221 ? 0.816 28.844 12.43 1 97.88 221 ALA B O 1
ATOM 3642 N N . LYS B 1 222 ? -0.917 29.391 11.141 1 96.69 222 LYS B N 1
ATOM 3643 C CA . LYS B 1 222 ? -1.817 29.516 12.281 1 96.69 222 LYS B CA 1
ATOM 3644 C C . LYS B 1 222 ? -1.951 28.188 13.016 1 96.69 222 LYS B C 1
ATOM 3646 O O . LYS B 1 222 ? -1.881 28.141 14.25 1 96.69 222 LYS B O 1
ATOM 3651 N N . ALA B 1 223 ? -2.135 27.141 12.273 1 97.56 223 ALA B N 1
ATOM 3652 C CA . ALA B 1 223 ? -2.285 25.828 12.875 1 97.56 223 ALA B CA 1
ATOM 3653 C C . ALA B 1 223 ? -0.987 25.359 13.531 1 97.56 223 ALA B C 1
ATOM 3655 O O . ALA B 1 223 ? -1.003 24.828 14.641 1 97.56 223 ALA B O 1
ATOM 3656 N N . TYR B 1 224 ? 0.132 25.562 12.852 1 97.94 224 TYR B N 1
ATOM 3657 C CA . TYR B 1 224 ? 1.433 25.094 13.32 1 97.94 224 TYR B CA 1
ATOM 3658 C C . TYR B 1 224 ? 1.852 25.812 14.594 1 97.94 224 TYR B C 1
ATOM 3660 O O . TYR B 1 224 ? 2.322 25.188 15.547 1 97.94 224 TYR B O 1
ATOM 3668 N N . ASP B 1 225 ? 1.663 27.125 14.617 1 97 225 ASP B N 1
ATOM 3669 C CA . ASP B 1 225 ? 2.137 27.938 15.727 1 97 225 ASP B CA 1
ATOM 3670 C C . ASP B 1 225 ? 1.102 28 16.844 1 97 225 ASP B C 1
ATOM 3672 O O . ASP B 1 225 ? 1.411 28.406 17.969 1 97 225 ASP B O 1
ATOM 3676 N N . GLY B 1 226 ? -0.078 27.594 16.516 1 95.44 226 GLY B N 1
ATOM 3677 C CA . GLY B 1 226 ? -1.163 27.688 17.469 1 95.44 226 GLY B CA 1
ATOM 3678 C C . GLY B 1 226 ? -1.269 26.469 18.375 1 95.44 226 GLY B C 1
ATOM 3679 O O . GLY B 1 226 ? -0.471 25.531 18.266 1 95.44 226 GLY B O 1
ATOM 3680 N N . PRO B 1 227 ? -2.23 26.562 19.312 1 95 227 PRO B N 1
ATOM 3681 C CA . PRO B 1 227 ? -2.479 25.422 20.188 1 95 227 PRO B CA 1
ATOM 3682 C C . PRO B 1 227 ? -3.121 24.25 19.453 1 95 227 PRO B C 1
ATOM 3684 O O . PRO B 1 227 ? -3.637 24.406 18.344 1 95 227 PRO B O 1
ATOM 3687 N N . PRO B 1 228 ? -3.039 23.047 20.047 1 95.5 228 PRO B N 1
ATOM 3688 C CA . PRO B 1 228 ? -3.785 21.938 19.469 1 95.5 228 PRO B CA 1
ATOM 3689 C C . PRO B 1 228 ? -5.27 22.25 19.297 1 95.5 228 PRO B C 1
ATOM 3691 O O . PRO B 1 228 ? -5.852 22.969 20.094 1 95.5 228 PRO B O 1
ATOM 3694 N N . THR B 1 229 ? -5.758 21.656 18.25 1 94.25 229 THR B N 1
ATOM 3695 C CA . THR B 1 229 ? -7.152 21.906 17.922 1 94.25 229 THR B CA 1
ATOM 3696 C C . THR B 1 229 ? -8.078 21.344 19 1 94.25 229 THR B C 1
ATOM 3698 O O . THR B 1 229 ? -7.922 20.203 19.422 1 94.25 229 THR B O 1
ATOM 3701 N N . ASP B 1 230 ? -8.969 22.156 19.453 1 92.69 230 ASP B N 1
ATOM 3702 C CA . ASP B 1 230 ? -10 21.719 20.391 1 92.69 230 ASP B CA 1
ATOM 3703 C C . ASP B 1 230 ? -10.875 20.641 19.781 1 92.69 230 ASP B C 1
ATOM 3705 O O . ASP B 1 230 ? -11.328 20.766 18.641 1 92.69 230 ASP B O 1
ATOM 3709 N N . PRO B 1 231 ? -11.117 19.562 20.531 1 89.75 231 PRO B N 1
ATOM 3710 C CA . PRO B 1 231 ? -11.938 18.484 20 1 89.75 231 PRO B CA 1
ATOM 3711 C C . PRO B 1 231 ? -13.289 18.953 19.469 1 89.75 231 PRO B C 1
ATOM 3713 O O . PRO B 1 231 ? -13.789 18.438 18.469 1 89.75 231 PRO B O 1
ATOM 3716 N N . LYS B 1 232 ? -13.836 19.922 20.188 1 92.44 232 LYS B N 1
ATOM 3717 C CA . LYS B 1 232 ? -15.117 20.469 19.734 1 92.44 232 LYS B CA 1
ATOM 3718 C C . LYS B 1 232 ? -14.977 21.172 18.391 1 92.44 232 LYS B C 1
ATOM 3720 O O . LYS B 1 232 ? -15.852 21.047 17.531 1 92.44 232 LYS B O 1
ATOM 3725 N N . VAL B 1 233 ? -13.992 21.953 18.266 1 91.12 233 VAL B N 1
ATOM 3726 C CA . VAL B 1 233 ? -13.742 22.656 17 1 91.12 233 VAL B CA 1
ATOM 3727 C C . VAL B 1 233 ? -13.477 21.641 15.891 1 91.12 233 VAL B C 1
ATOM 3729 O O . VAL B 1 233 ? -13.93 21.828 14.758 1 91.12 233 VAL B O 1
ATOM 3732 N N . PHE B 1 234 ? -12.836 20.609 16.219 1 90.12 234 PHE B N 1
ATOM 3733 C CA . PHE B 1 234 ? -12.578 19.547 15.25 1 90.12 234 PHE B CA 1
ATOM 3734 C C . PHE B 1 234 ? -13.883 18.938 14.758 1 90.12 234 PHE B C 1
ATOM 3736 O O . PHE B 1 234 ? -14.062 18.734 13.555 1 90.12 234 PHE B O 1
ATOM 3743 N N . GLU B 1 235 ? -14.688 18.547 15.656 1 91.31 235 GLU B N 1
ATOM 3744 C CA . GLU B 1 235 ? -15.984 17.953 15.312 1 91.31 235 GLU B CA 1
ATOM 3745 C C . GLU B 1 235 ? -16.781 18.891 14.406 1 91.31 235 GLU B C 1
ATOM 3747 O O . GLU B 1 235 ? -17.422 18.438 13.461 1 91.31 235 GLU B O 1
ATOM 3752 N N . GLU B 1 236 ? -16.797 20.156 14.758 1 92.19 236 GLU B N 1
ATOM 3753 C CA . GLU B 1 236 ? -17.516 21.141 13.953 1 92.19 236 GLU B CA 1
ATOM 3754 C C . GLU B 1 236 ? -16.953 21.203 12.531 1 92.19 236 GLU B C 1
ATOM 3756 O O . GLU B 1 236 ? -17.719 21.25 11.562 1 92.19 236 GLU B O 1
ATOM 3761 N N . ASN B 1 237 ? -15.656 21.281 12.445 1 88.25 237 ASN B N 1
ATOM 3762 C CA . ASN B 1 237 ? -15.008 21.266 11.133 1 88.25 237 ASN B CA 1
ATOM 3763 C C . ASN B 1 237 ? -15.336 20 10.352 1 88.25 237 ASN B C 1
ATOM 3765 O O . ASN B 1 237 ? -15.562 20.062 9.141 1 88.25 237 ASN B O 1
ATOM 3769 N N . SER B 1 238 ? -15.32 18.891 11.023 1 89.44 238 SER B N 1
ATOM 3770 C CA . SER B 1 238 ? -15.656 17.609 10.398 1 89.44 238 SER B CA 1
ATOM 3771 C C . SER B 1 238 ? -17.078 17.625 9.852 1 89.44 238 SER B C 1
ATOM 3773 O O . SER B 1 238 ? -17.328 17.156 8.734 1 89.44 238 SER B O 1
ATOM 3775 N N . LYS B 1 239 ? -17.953 18.156 10.617 1 92.19 239 LYS B N 1
ATOM 3776 C CA . LYS B 1 239 ? -19.344 18.266 10.18 1 92.19 239 LYS B CA 1
ATOM 3777 C C . LYS B 1 239 ? -19.453 19.156 8.938 1 92.19 239 LYS B C 1
ATOM 3779 O O . LYS B 1 239 ? -20.172 18.812 7.992 1 92.19 239 LYS B O 1
ATOM 3784 N N . LYS B 1 240 ? -18.812 20.266 8.984 1 91.19 240 LYS B N 1
ATOM 3785 C CA . LYS B 1 240 ? -18.828 21.188 7.844 1 91.19 240 LYS B CA 1
ATOM 3786 C C . LYS B 1 240 ? -18.281 20.5 6.59 1 91.19 240 LYS B C 1
ATOM 3788 O O . LYS B 1 240 ? -18.812 20.688 5.492 1 91.19 240 LYS B O 1
ATOM 3793 N N . LEU B 1 241 ? -17.203 19.828 6.734 1 90.31 241 LEU B N 1
ATOM 3794 C CA . LEU B 1 241 ? -16.609 19.094 5.625 1 90.31 241 LEU B CA 1
ATOM 3795 C C . LEU B 1 241 ? -17.594 18.078 5.062 1 90.31 241 LEU B C 1
ATOM 3797 O O . LEU B 1 241 ? -17.766 17.969 3.846 1 90.31 241 LEU B O 1
ATOM 3801 N N . GLN B 1 242 ? -18.281 17.312 5.91 1 90.94 242 GLN B N 1
ATOM 3802 C CA . GLN B 1 242 ? -19.266 16.312 5.496 1 90.94 242 GLN B CA 1
ATOM 3803 C C . GLN B 1 242 ? -20.406 16.953 4.723 1 90.94 242 GLN B C 1
ATOM 3805 O O . GLN B 1 242 ? -20.859 16.422 3.705 1 90.94 242 GLN B O 1
ATOM 3810 N N . GLU B 1 243 ? -20.781 18.047 5.191 1 92.38 243 GLU B N 1
ATOM 3811 C CA . GLU B 1 243 ? -21.844 18.797 4.52 1 92.38 243 GLU B CA 1
ATOM 3812 C C . GLU B 1 243 ? -21.422 19.234 3.125 1 92.38 243 GLU B C 1
ATOM 3814 O O . GLU B 1 243 ? -22.203 19.172 2.18 1 92.38 243 GLU B O 1
ATOM 3819 N N . GLU B 1 244 ? -20.234 19.766 3.096 1 90.31 244 GLU B N 1
ATOM 3820 C CA . GLU B 1 244 ? -19.719 20.188 1.795 1 90.31 244 GLU B CA 1
ATOM 3821 C C . GLU B 1 244 ? -19.625 19 0.834 1 90.31 244 GLU B C 1
ATOM 3823 O O . GLU B 1 244 ? -19.984 19.109 -0.338 1 90.31 244 GLU B O 1
ATOM 3828 N N . LEU B 1 245 ? -19.203 17.891 1.309 1 90.19 245 LEU B N 1
ATOM 3829 C CA . LEU B 1 245 ? -19.078 16.672 0.5 1 90.19 245 LEU B CA 1
ATOM 3830 C C . LEU B 1 245 ? -20.453 16.203 0.023 1 90.19 245 LEU B C 1
ATOM 3832 O O . LEU B 1 245 ? -20.625 15.828 -1.139 1 90.19 245 LEU B O 1
ATOM 3836 N N . GLN B 1 246 ? -21.406 16.25 0.862 1 91 246 GLN B N 1
ATOM 3837 C CA . GLN B 1 246 ? -22.766 15.867 0.517 1 91 246 GLN B CA 1
ATOM 3838 C C . GLN B 1 246 ? -23.359 16.812 -0.526 1 91 246 GLN B C 1
ATOM 3840 O O . GLN B 1 246 ? -24.031 16.359 -1.463 1 91 246 GLN B O 1
ATOM 3845 N N . LYS B 1 247 ? -23.125 18.047 -0.327 1 91.81 247 LYS B N 1
ATOM 3846 C CA . LYS B 1 247 ? -23.625 19.047 -1.27 1 91.81 247 LYS B CA 1
ATOM 3847 C C . LYS B 1 247 ? -23.047 18.812 -2.664 1 91.81 247 LYS B C 1
ATOM 3849 O O . LYS B 1 247 ? -23.781 18.875 -3.656 1 91.81 247 LYS B O 1
ATOM 3854 N N . ARG B 1 248 ? -21.797 18.562 -2.721 1 87.94 248 ARG B N 1
ATOM 3855 C CA . ARG B 1 248 ? -21.141 18.328 -4.004 1 87.94 248 ARG B CA 1
ATOM 3856 C C . ARG B 1 248 ? -21.641 17.031 -4.648 1 87.94 248 ARG B C 1
ATOM 3858 O O . ARG B 1 248 ? -21.812 16.969 -5.867 1 87.94 248 ARG B O 1
ATOM 3865 N N . ALA B 1 249 ? -21.875 16.016 -3.869 1 87.75 249 ALA B N 1
ATOM 3866 C CA . ALA B 1 249 ? -22.438 14.75 -4.359 1 87.75 249 ALA B CA 1
ATOM 3867 C C . ALA B 1 249 ? -23.828 14.961 -4.945 1 87.75 249 ALA B C 1
ATOM 3869 O O . ALA B 1 249 ? -24.156 14.398 -5.992 1 87.75 249 ALA B O 1
ATOM 3870 N N . GLU B 1 250 ? -24.688 15.773 -4.309 1 89.38 250 GLU B N 1
ATOM 3871 C CA . GLU B 1 250 ? -26.031 16.078 -4.77 1 89.38 250 GLU B CA 1
ATOM 3872 C C . GLU B 1 250 ? -26.016 16.875 -6.066 1 89.38 250 GLU B C 1
ATOM 3874 O O . GLU B 1 250 ? -26.828 16.656 -6.961 1 89.38 250 GLU B O 1
ATOM 3879 N N . GLU B 1 251 ? -25.094 17.797 -6.062 1 89.25 251 GLU B N 1
ATOM 3880 C CA . GLU B 1 251 ? -24.969 18.594 -7.273 1 89.25 251 GLU B CA 1
ATOM 3881 C C . GLU B 1 251 ? -24.578 17.734 -8.469 1 89.25 251 GLU B C 1
ATOM 3883 O O . GLU B 1 251 ? -25.078 17.938 -9.578 1 89.25 251 GLU B O 1
ATOM 3888 N N . GLN B 1 252 ? -23.703 16.812 -8.242 1 83.88 252 GLN B N 1
ATOM 3889 C CA . GLN B 1 252 ? -23.281 15.906 -9.305 1 83.88 252 GLN B CA 1
ATOM 3890 C C . GLN B 1 252 ? -24.438 15.008 -9.742 1 83.88 252 GLN B C 1
ATOM 3892 O O . GLN B 1 252 ? -24.625 14.75 -10.938 1 83.88 252 GLN B O 1
ATOM 3897 N N . ARG B 1 253 ? -25.172 14.477 -8.773 1 87.25 253 ARG B N 1
ATOM 3898 C CA . ARG B 1 253 ? -26.328 13.656 -9.078 1 87.25 253 ARG B CA 1
ATOM 3899 C C . ARG B 1 253 ? -27.359 14.43 -9.898 1 87.25 253 ARG B C 1
ATOM 3901 O O . ARG B 1 253 ? -27.906 13.906 -10.867 1 87.25 253 ARG B O 1
ATOM 3908 N N . LYS B 1 254 ? -27.594 15.617 -9.57 1 88.19 254 LYS B N 1
ATOM 3909 C CA . LYS B 1 254 ? -28.531 16.484 -10.289 1 88.19 254 LYS B CA 1
ATOM 3910 C C . LYS B 1 254 ? -28.047 16.75 -11.711 1 88.19 254 LYS B C 1
ATOM 3912 O O . LYS B 1 254 ? -28.844 16.766 -12.648 1 88.19 254 LYS B O 1
ATOM 3917 N N . LYS B 1 255 ? -26.75 16.953 -11.859 1 86.75 255 LYS B N 1
ATOM 3918 C CA . LYS B 1 255 ? -26.172 17.172 -13.188 1 86.75 255 LYS B CA 1
ATOM 3919 C C . LYS B 1 255 ? -26.312 15.93 -14.055 1 86.75 255 LYS B C 1
ATOM 3921 O O . LYS B 1 255 ? -26.625 16.031 -15.242 1 86.75 255 LYS B O 1
ATOM 3926 N N . LEU B 1 256 ? -26.094 14.758 -13.516 1 86.5 256 LEU B N 1
ATOM 3927 C CA . LEU B 1 256 ? -26.234 13.5 -14.234 1 86.5 256 LEU B CA 1
ATOM 3928 C C . LEU B 1 256 ? -27.688 13.242 -14.609 1 86.5 256 LEU B C 1
ATOM 3930 O O . LEU B 1 256 ? -27.984 12.758 -15.703 1 86.5 256 LEU B O 1
ATOM 3934 N N . GLU B 1 257 ? -28.641 13.5 -13.711 1 84.88 257 GLU B N 1
ATOM 3935 C CA . GLU B 1 257 ? -30.062 13.352 -13.969 1 84.88 257 GLU B CA 1
ATOM 3936 C C . GLU B 1 257 ? -30.531 14.32 -15.055 1 84.88 257 GLU B C 1
ATOM 3938 O O . GLU B 1 257 ? -31.359 13.969 -15.898 1 84.88 257 GLU B O 1
ATOM 3943 N N . SER B 1 258 ? -30.047 15.43 -15.023 1 77.69 258 SER B N 1
ATOM 3944 C CA . SER B 1 258 ? -30.422 16.406 -16.047 1 77.69 258 SER B CA 1
ATOM 3945 C C . SER B 1 258 ? -29.812 16.062 -17.391 1 77.69 258 SER B C 1
ATOM 3947 O O . SER B 1 258 ? -30.406 16.344 -18.438 1 77.69 258 SER B O 1
ATOM 3949 N N . ALA B 1 259 ? -28.656 15.453 -17.297 1 66 259 ALA B N 1
ATOM 3950 C CA . ALA B 1 259 ? -28.031 15.023 -18.547 1 66 259 ALA B CA 1
ATOM 3951 C C . ALA B 1 259 ? -28.734 13.797 -19.109 1 66 259 ALA B C 1
ATOM 3953 O O . ALA B 1 259 ? -28.828 13.648 -20.344 1 66 259 ALA B O 1
ATOM 3954 N N . GLY B 1 260 ? -29.156 12.883 -18.312 1 63.19 260 GLY B N 1
ATOM 3955 C CA . GLY B 1 260 ? -29.906 11.719 -18.75 1 63.19 260 GLY B CA 1
ATOM 3956 C C . GLY B 1 260 ? -31.297 12.062 -19.234 1 63.19 260 GLY B C 1
ATOM 3957 O O . GLY B 1 260 ? -31.828 11.414 -20.141 1 63.19 260 GLY B O 1
ATOM 3958 N N . GLN B 1 261 ? -31.938 12.969 -18.719 1 59.25 261 GLN B N 1
ATOM 3959 C CA . GLN B 1 261 ? -33.281 13.383 -19.172 1 59.25 261 GLN B CA 1
ATOM 3960 C C . GLN B 1 261 ? -33.188 14.062 -20.531 1 59.25 261 GLN B C 1
ATOM 3962 O O . GLN B 1 261 ? -34.156 14.062 -21.281 1 59.25 261 GLN B O 1
ATOM 3967 N N . GLY B 1 262 ? -32.125 14.547 -20.734 1 52.97 262 GLY B N 1
ATOM 3968 C CA . GLY B 1 262 ? -32.031 15.094 -22.078 1 52.97 262 GLY B CA 1
ATOM 3969 C C . GLY B 1 262 ? -31.953 14.031 -23.156 1 52.97 262 GLY B C 1
ATOM 3970 O O . GLY B 1 262 ? -32.312 14.273 -24.312 1 52.97 262 GLY B O 1
ATOM 3971 N N . GLN B 1 263 ? -31.281 12.953 -22.844 1 46.38 263 GLN B N 1
ATOM 3972 C CA . GLN B 1 263 ? -31.203 11.898 -23.859 1 46.38 263 GLN B CA 1
ATOM 3973 C C . GLN B 1 263 ? -32.406 10.969 -23.781 1 46.38 263 GLN B C 1
ATOM 3975 O O . GLN B 1 263 ? -32.5 9.992 -24.531 1 46.38 263 GLN B O 1
ATOM 3980 N N . GLY B 1 264 ? -33.188 11.086 -22.797 1 46.5 264 GLY B N 1
ATOM 3981 C CA . GLY B 1 264 ? -34.375 10.25 -22.734 1 46.5 264 GLY B CA 1
ATOM 3982 C C . GLY B 1 264 ? -35.312 10.453 -23.922 1 46.5 264 GLY B C 1
ATOM 3983 O O . GLY B 1 264 ? -36.438 9.922 -23.938 1 46.5 264 GLY B O 1
ATOM 3984 N N . GLY B 1 265 ? -35.094 11.562 -24.594 1 40.75 265 GLY B N 1
ATOM 3985 C CA . GLY B 1 265 ? -36.219 11.758 -25.5 1 40.75 265 GLY B CA 1
ATOM 3986 C C . GLY B 1 265 ? -36.312 10.68 -26.562 1 40.75 265 GLY B C 1
ATOM 3987 O O . GLY B 1 265 ? -37.312 10.602 -27.281 1 40.75 265 GLY B O 1
ATOM 3988 N N . ALA B 1 266 ? -35.156 10.383 -27.234 1 38.75 266 ALA B N 1
ATOM 3989 C CA . ALA B 1 266 ? -35.531 9.789 -28.516 1 38.75 266 ALA B CA 1
ATOM 3990 C C . ALA B 1 266 ? -35.812 8.297 -28.359 1 38.75 266 ALA B C 1
ATOM 3992 O O . ALA B 1 266 ? -34.906 7.48 -28.25 1 38.75 266 ALA B O 1
ATOM 3993 N N . ALA B 1 267 ? -36.719 7.867 -27.391 1 40.97 267 ALA B N 1
ATOM 3994 C CA . ALA B 1 267 ? -37.25 6.516 -27.547 1 40.97 267 ALA B CA 1
ATOM 3995 C C . ALA B 1 267 ? -37.562 6.223 -29.016 1 40.97 267 ALA B C 1
ATOM 3997 O O . ALA B 1 267 ? -38.25 7.008 -29.672 1 40.97 267 ALA B O 1
ATOM 3998 N N . PRO B 1 268 ? -36.719 5.434 -29.594 1 40.84 268 PRO B N 1
ATOM 3999 C CA . PRO B 1 268 ? -36.969 5.105 -31 1 40.84 268 PRO B CA 1
ATOM 4000 C C . PRO B 1 268 ? -38.438 4.723 -31.25 1 40.84 268 PRO B C 1
ATOM 4002 O O . PRO B 1 268 ? -39.094 4.141 -30.391 1 40.84 268 PRO B O 1
ATOM 4005 N N . ALA B 1 269 ? -39.156 5.43 -32.094 1 40.91 269 ALA B N 1
ATOM 4006 C CA . ALA B 1 269 ? -40.5 5.242 -32.656 1 40.91 269 ALA B CA 1
ATOM 4007 C C . ALA B 1 269 ? -40.719 3.795 -33.062 1 40.91 269 ALA B C 1
ATOM 4009 O O . ALA B 1 269 ? -39.812 3.154 -33.594 1 40.91 269 ALA B O 1
ATOM 4010 N N . PRO B 1 270 ? -41.625 3.062 -32.375 1 40.25 270 PRO B N 1
ATOM 4011 C CA . PRO B 1 270 ? -41.969 1.699 -32.781 1 40.25 270 PRO B CA 1
ATOM 4012 C C . PRO B 1 270 ? -42.188 1.566 -34.281 1 40.25 270 PRO B C 1
ATOM 4014 O O . PRO B 1 270 ? -42.719 2.48 -34.938 1 40.25 270 PRO B O 1
ATOM 4017 N N . ASN B 1 271 ? -41.188 1.08 -34.969 1 33.62 271 ASN B N 1
ATOM 4018 C CA . ASN B 1 271 ? -41.344 0.758 -36.375 1 33.62 271 ASN B CA 1
ATOM 4019 C C . ASN B 1 271 ? -42.688 0.123 -36.688 1 33.62 271 ASN B C 1
ATOM 4021 O O . ASN B 1 271 ? -43.062 -0.874 -36.062 1 33.62 271 ASN B O 1
ATOM 4025 N N . ALA B 1 272 ? -43.625 0.936 -37.094 1 36.97 272 ALA B N 1
ATOM 4026 C CA . ALA B 1 272 ? -44.906 0.567 -37.656 1 36.97 272 ALA B CA 1
ATOM 4027 C C . ALA B 1 272 ? -44.781 -0.63 -38.594 1 36.97 272 ALA B C 1
ATOM 4029 O O . ALA B 1 272 ? -44.094 -0.563 -39.594 1 36.97 272 ALA B O 1
ATOM 4030 N N . ALA B 1 273 ? -44.719 -1.909 -38.094 1 31.34 273 ALA B N 1
ATOM 4031 C CA . ALA B 1 273 ? -44.844 -3.115 -38.906 1 31.34 273 ALA B CA 1
ATOM 4032 C C . ALA B 1 273 ? -45.938 -2.941 -39.938 1 31.34 273 ALA B C 1
ATOM 4034 O O . ALA B 1 273 ? -47.031 -2.467 -39.656 1 31.34 273 ALA B O 1
ATOM 4035 N N . ALA B 1 274 ? -45.688 -2.92 -41.219 1 31.56 274 ALA B N 1
ATOM 4036 C CA . ALA B 1 274 ? -46.438 -2.953 -42.469 1 31.56 274 ALA B CA 1
ATOM 4037 C C . ALA B 1 274 ? -47.562 -3.973 -42.406 1 31.56 274 ALA B C 1
ATOM 4039 O O . ALA B 1 274 ? -47.375 -5.098 -41.938 1 31.56 274 ALA B O 1
ATOM 4040 N N . LYS B 1 275 ? -48.875 -3.674 -42.688 1 27.55 275 LYS B N 1
ATOM 4041 C CA . LYS B 1 275 ? -49.844 -4.523 -43.375 1 27.55 275 LYS B CA 1
ATOM 4042 C C . LYS B 1 275 ? -49.344 -4.934 -44.75 1 27.55 275 LYS B C 1
ATOM 4044 O O . LYS B 1 275 ? -48.844 -4.105 -45.531 1 27.55 275 LYS B O 1
#

Foldseek 3Di:
DDDYDDDPDPDDPPPPPDPPPPPPPPDDPPPDDPDPDDDDDDDDDPDDDDDPDDDDDPDDDDDDDDDPDDPDDDPPDPPPPPPPPLPPQDWDKFFWFKDWDADPDDVGWIKMKTKMFTDHLVRQTAKMWIWIGTPPDPWIKIKMWGAPQFDQVQAKWKDFAPDDIDGFGWDDADPSGIMTIDTCDPVNLVSLQPTAWIWMWGAGNVRDIDIDIDGRPNRVNCNVVHDGDDPVNVVVSVVVSVVVSVVVVVVVVVVVVVVVVVVVPCPDDPPPPDD/DPPPVDDPDPPPPCPPVPPPDDPPPPPDPDPPDPDPDDDDDDDDDPDDDDDPDDDDDPDDPDDPDDDPDDDDDDPPDDPPPPPPPLPPQDWDKFFWFKDWDADPDDVGWIKMKTKMFTDHLVRQTAKMWIWIGTPPDPWIKIKMWGAPQFDQVQAKWKDFAPDDIDGFGWDDADPSGIMTIDTCDPVNLVSLQPTQWIWMWGAGNVRDIDIDIDGSPNRVNCNVVDDGDDPVNVVVSVVVSVVVSVVVVVVVVVVVVVVVVVVVPCPDDPPPPDD

Solvent-accessible surface area (backbone atoms only — not comparable to full-atom values): 33536 Å² total; per-residue (Å²): 140,76,84,85,85,87,75,83,74,87,69,71,87,61,86,68,84,78,79,78,78,78,78,80,77,75,82,75,82,75,79,80,75,84,76,84,81,77,86,82,79,85,83,80,83,78,81,82,82,82,84,82,82,84,82,82,84,76,82,80,75,87,79,74,85,79,72,83,72,71,83,75,73,75,72,73,78,71,78,67,74,65,65,79,72,73,76,74,75,71,64,49,70,58,72,49,38,19,44,70,49,63,52,89,53,91,85,43,56,39,35,32,36,36,31,38,44,31,17,38,65,89,62,50,67,53,34,35,41,33,38,41,39,44,56,94,49,89,70,30,34,33,37,36,36,35,48,62,44,32,34,43,83,73,21,36,36,40,24,50,61,88,47,80,70,47,74,32,55,48,44,37,33,48,97,82,19,31,31,27,62,38,80,44,42,74,66,54,50,51,46,43,38,74,23,55,30,41,32,38,34,36,34,33,74,85,67,44,78,43,80,46,76,41,79,23,40,74,45,34,37,50,26,67,75,42,72,61,57,50,68,68,58,48,52,52,52,51,49,51,51,52,50,51,36,50,51,52,46,50,54,49,51,51,51,50,52,56,55,50,59,64,64,61,65,76,65,78,72,78,77,79,75,81,132,130,88,74,82,67,77,71,79,80,79,74,77,78,77,78,79,74,77,77,81,82,74,86,76,82,80,82,81,79,78,76,81,78,82,75,82,81,75,84,79,75,84,78,75,82,74,77,80,77,79,82,77,80,78,80,82,82,74,83,81,73,83,78,74,83,78,73,82,72,73,83,74,76,75,72,74,76,75,75,69,75,67,65,80,73,73,76,73,76,72,65,49,70,59,72,50,40,19,43,69,48,61,52,88,53,90,85,43,58,39,34,34,36,34,30,35,43,30,16,38,66,90,62,50,65,54,35,36,40,32,39,41,39,43,56,94,48,88,70,31,34,32,37,37,35,34,48,63,43,33,33,42,83,72,20,36,35,41,23,49,61,88,47,80,71,46,74,34,54,48,44,37,34,50,99,83,18,30,30,27,61,39,80,44,40,73,64,55,51,52,46,43,39,73,23,55,29,42,32,40,33,38,34,33,74,86,69,44,78,42,81,45,76,41,79,23,39,73,45,36,36,51,26,66,76,42,71,60,57,50,69,68,58,47,52,51,51,50,49,52,52,50,50,52,34,51,52,53,46,50,51,50,50,51,52,51,52,55,54,49,59,63,63,58,63,74,65,78,72,77,77,78,78,80,132

pLDDT: mean 70.36, std 31.27, range [20.77, 98.88]

Radius of gyration: 40.06 Å; Cα contacts (8 Å, |Δi|>4): 702; chains: 2; bounding box: 96×136×139 Å

Organism: NCBI:txid2511166

Nearest PDB structures (foldseek):
  3dtd-assembly1_C-2  TM=8.275E-01  e=1.577E-07  Bartonella henselae
  3dtd-assembly1_F-1  TM=8.368E-01  e=2.322E-07  Bartonella henselae
  3dtd-assembly1_G-2  TM=8.298E-01  e=2.896E-07  Bartonella henselae
  8of7-assembly1_B  TM=3.038E-01  e=2.573E-01  Streptomyces sp. NL15-2K
  6zjv-assembly1_A  TM=2.575E-01  e=2.099E+00  Arthrobacter sp. 32cB

InterPro domains:
  IPR010642 Invasion protein B [PF06776] (96-227)
  IPR038696 Invasion protein B superfamily [G3DSA:2.60.40.1880] (89-227)